Protein AF-A0A817VD69-F1 (afdb_monomer_lite)

Foldseek 3Di:
DDDDADLLLAAEEEEADAQQPQVVSVVLVVVLVVLCVVLVHDYQYEYEYEQVCVVLVHDHDDDDPADPPDLSYHYHYFPFQFPQRQLSLVLSLLLRAPQWDADPVRFTWHDDPLFIWGFPDADQFKTKTDTPCCPVVVFPWIFIDTRSNRDGPDTDPRGPDGRPNADPLNVVLVVQLVVCVQPHPDANVVSNVVSLVPDDPVNNVNNPPLSDPSFHKYKYDSWRWDDSQSVLVVVQCSRFQKEASEQKEFEAALVFPVRGLEIAGALLNCLVVVHDADLDDQPHHHDQDHIMIGGSVLCVQLVGFDRLCRLDLRSVLLSCLLQLRSLVRAFPLADPQVVVSSNSSSPSNVVSSVNVPRYHYRHIYIYDYAQADPVLSCSPPSNCLCNVLNDHSVQQWDQDPPSRHIDGDPPPPPPDDPVSVVVSSSVSVVSSVSRNRNDNDDDSVSNGSDDPDDPPDPPDDDPPDPDDDDDDDPDDDDDDDDDDDDD

Radius of gyration: 25.33 Å; chains: 1; bounding box: 60×91×67 Å

pLDDT: mean 75.73, std 21.16, range [25.45, 98.06]

Secondary structure (DSSP, 8-state):
------GGGEEEEEEEE-TT--HHHHHHHHHHHHHHHHTT---EEEEEE-GGGGGGTPPP---SS--TT-TTEEEEE-SS-S--HHHHHHHHHHHS-SS-EEPTTS-EEEEETTEEEEEEEE-SSEEEEEEGGGTTS----EEEEETTS-SEEEEE---SS--TTS-HHHHHHHHHHHHHHHH----HHHHHHHHHTTS-HHHHTTS--GGG----EEE----EEPSSHHHHHHHHHHH-SEEES-SEEEEEETTEEEEEEEEEEEHHHHHHTT----S--TT--EE--S-EEE-HHHHHHHTSS----TTS-HHHHHHHHTTT-GGGGS-TTS-HHHHHHHHHHHHHHHHHTGGGTTEEE-SSEEEE---S-SGGG-TTTTHHHHHHTT--TTTSEEE-TTT--EEE--TTGGG---HHHHHHHHHHHHHHHHT-TT-----GGGG---PPP----------------------------------

Structure (mmCIF, N/CA/C/O backbone):
data_AF-A0A817VD69-F1
#
_entry.id   AF-A0A817VD69-F1
#
loop_
_atom_site.group_PDB
_atom_site.id
_atom_site.type_symbol
_atom_site.label_atom_id
_atom_site.label_alt_id
_atom_site.label_comp_id
_atom_site.label_asym_id
_atom_site.label_entity_id
_atom_site.label_seq_id
_atom_site.pdbx_PDB_ins_code
_atom_site.Cartn_x
_atom_site.Cartn_y
_atom_site.Cartn_z
_atom_site.occupancy
_atom_site.B_iso_or_equiv
_atom_site.auth_seq_id
_atom_site.auth_comp_id
_atom_site.auth_asym_id
_atom_site.auth_atom_id
_atom_site.pdbx_PDB_model_num
ATOM 1 N N . MET A 1 1 ? -32.634 -8.313 12.321 1.00 31.48 1 MET A N 1
ATOM 2 C CA . MET A 1 1 ? -32.230 -6.895 12.193 1.00 31.48 1 MET A CA 1
ATOM 3 C C . MET A 1 1 ? -30.712 -6.862 12.171 1.00 31.48 1 MET A C 1
ATOM 5 O O . MET A 1 1 ? -30.120 -7.383 13.105 1.00 31.48 1 MET A O 1
ATOM 9 N N . SER A 1 2 ? -30.081 -6.389 11.095 1.00 39.84 2 SER A N 1
ATOM 10 C CA . SER A 1 2 ? -28.615 -6.343 11.002 1.00 39.84 2 SER A CA 1
ATOM 11 C C . SER A 1 2 ? -28.055 -5.364 12.037 1.00 39.84 2 SER A C 1
ATOM 13 O O . SER A 1 2 ? -28.469 -4.206 12.037 1.00 39.84 2 SER A O 1
ATOM 15 N N . GLU A 1 3 ? -27.129 -5.802 12.899 1.00 46.72 3 GLU A N 1
ATOM 16 C CA . GLU A 1 3 ? -26.306 -4.883 13.701 1.00 46.72 3 GLU A CA 1
ATOM 17 C C . GLU A 1 3 ? -25.623 -3.902 12.729 1.00 46.72 3 GLU A C 1
ATOM 19 O O . GLU A 1 3 ? -24.790 -4.296 11.909 1.00 46.72 3 GLU A O 1
ATOM 24 N N . GLN A 1 4 ? -26.044 -2.636 12.770 1.00 59.03 4 GLN A N 1
ATOM 25 C CA . GLN A 1 4 ? -25.433 -1.542 12.023 1.00 59.03 4 GLN A CA 1
ATOM 26 C C . GLN A 1 4 ? -24.222 -1.086 12.844 1.00 59.03 4 GLN A C 1
ATOM 28 O O . GLN A 1 4 ? -24.368 -0.617 13.975 1.00 59.03 4 GLN A O 1
ATOM 33 N N . HIS A 1 5 ? -23.018 -1.324 12.329 1.00 65.12 5 HIS A N 1
ATOM 34 C CA . HIS A 1 5 ? -21.776 -1.013 13.033 1.00 65.12 5 HIS A CA 1
ATOM 35 C C . HIS A 1 5 ? -21.413 0.466 12.824 1.00 65.12 5 HIS A C 1
ATOM 37 O O . HIS A 1 5 ? -21.675 1.045 11.774 1.00 65.12 5 HIS A O 1
ATOM 43 N N . ASP A 1 6 ? -20.791 1.086 13.828 1.00 69.44 6 ASP A N 1
ATOM 44 C CA . ASP A 1 6 ? -20.307 2.469 13.751 1.00 69.44 6 ASP A CA 1
ATOM 45 C C . ASP A 1 6 ? -19.133 2.569 12.760 1.00 69.44 6 ASP A C 1
ATOM 47 O O . ASP A 1 6 ? -17.992 2.247 13.100 1.00 69.44 6 ASP A O 1
ATOM 51 N N . LEU A 1 7 ? -19.404 3.037 11.536 1.00 73.62 7 LEU A N 1
ATOM 52 C CA . LEU A 1 7 ? -18.396 3.187 10.478 1.00 73.62 7 LEU A CA 1
ATOM 53 C C . LEU A 1 7 ? -17.302 4.212 10.817 1.00 73.62 7 LEU A C 1
ATOM 55 O O . LEU A 1 7 ? -16.255 4.197 10.175 1.00 73.62 7 LEU A O 1
ATOM 59 N N . SER A 1 8 ? -17.469 5.044 11.858 1.00 67.81 8 SER A N 1
ATOM 60 C CA . SER A 1 8 ? -16.392 5.932 12.333 1.00 67.81 8 SER A CA 1
ATOM 61 C C . SER A 1 8 ? -15.182 5.179 12.900 1.00 67.81 8 SER A C 1
ATOM 63 O O . SER A 1 8 ? -14.155 5.786 13.202 1.00 67.81 8 SER A O 1
ATOM 65 N N . GLN A 1 9 ? -15.294 3.857 13.047 1.00 67.62 9 GLN A N 1
ATOM 66 C CA . GLN A 1 9 ? -14.189 2.970 13.389 1.00 67.62 9 GLN A CA 1
ATOM 67 C C . GLN A 1 9 ? -13.302 2.641 12.172 1.00 67.62 9 GLN A C 1
ATOM 69 O O . GLN A 1 9 ? -12.153 2.266 12.351 1.00 67.62 9 GLN A O 1
ATOM 74 N N . LEU A 1 10 ? -13.767 2.804 10.930 1.00 76.75 10 LEU A N 1
ATOM 75 C CA . LEU A 1 10 ? -12.971 2.500 9.735 1.00 76.75 10 LEU A CA 1
ATOM 76 C C . LEU A 1 10 ? -12.142 3.719 9.299 1.00 76.75 10 LEU A C 1
ATOM 78 O O . LEU A 1 10 ? -12.680 4.788 9.023 1.00 76.75 10 LEU A O 1
ATOM 82 N N . GLY A 1 11 ? -10.822 3.543 9.211 1.00 81.38 11 GLY A N 1
ATOM 83 C CA . GLY A 1 11 ? -9.860 4.558 8.783 1.00 81.38 11 GLY A CA 1
ATOM 84 C C . GLY A 1 11 ? -9.405 4.344 7.348 1.00 81.38 11 GLY A C 1
ATOM 85 O O . GLY A 1 11 ? -8.283 3.907 7.108 1.00 81.38 11 GLY A O 1
ATOM 86 N N . VAL A 1 12 ? -10.271 4.616 6.380 1.00 86.00 12 VAL A N 1
ATOM 87 C CA . VAL A 1 12 ? -9.982 4.294 4.979 1.00 86.00 12 VAL A CA 1
ATOM 88 C C . VAL A 1 12 ? -8.993 5.300 4.398 1.00 86.00 12 VAL A C 1
ATOM 90 O O . VAL A 1 12 ? -9.267 6.498 4.387 1.00 86.00 12 VAL A O 1
ATOM 93 N N . ILE A 1 13 ? -7.850 4.812 3.906 1.00 89.62 13 ILE A N 1
ATOM 94 C CA . ILE A 1 13 ? -6.807 5.626 3.275 1.00 89.62 13 ILE A CA 1
ATOM 95 C C . ILE A 1 13 ? -6.765 5.311 1.777 1.00 89.62 13 ILE A C 1
ATOM 97 O O . ILE A 1 13 ? -6.927 4.172 1.341 1.00 89.62 13 ILE A O 1
ATOM 101 N N . THR A 1 14 ? -6.526 6.326 0.958 1.00 92.06 14 THR A N 1
ATOM 102 C CA . THR A 1 14 ? -6.069 6.132 -0.417 1.00 92.06 14 THR A CA 1
ATOM 103 C C . THR A 1 14 ? -4.895 7.045 -0.716 1.00 92.06 14 THR A C 1
ATOM 105 O O . THR A 1 14 ? -4.739 8.100 -0.101 1.00 92.06 14 THR A O 1
ATOM 108 N N . VAL A 1 15 ? -4.054 6.618 -1.652 1.00 92.62 15 VAL A N 1
ATOM 109 C CA . VAL A 1 15 ? -2.860 7.347 -2.069 1.00 92.62 15 VAL A CA 1
ATOM 110 C C . VAL A 1 15 ? -2.940 7.600 -3.565 1.00 92.62 15 VAL A C 1
ATOM 112 O O . VAL A 1 15 ? -3.038 6.663 -4.356 1.00 92.62 15 VAL A O 1
ATOM 115 N N . VAL A 1 16 ? -2.830 8.866 -3.949 1.00 93.19 16 VAL A N 1
ATOM 116 C CA . VAL A 1 16 ? -2.608 9.298 -5.324 1.00 93.19 16 VAL A CA 1
ATOM 117 C C . VAL A 1 16 ? -1.131 9.641 -5.474 1.00 93.19 16 VAL A C 1
ATOM 119 O O . VAL A 1 16 ? -0.664 10.720 -5.114 1.00 93.19 16 VAL A O 1
ATOM 122 N N . PHE A 1 17 ? -0.395 8.660 -5.990 1.00 91.94 17 PHE A N 1
ATOM 123 C CA . PHE A 1 17 ? 0.992 8.772 -6.424 1.00 91.94 17 PHE A CA 1
ATOM 124 C C . PHE A 1 17 ? 0.991 8.647 -7.952 1.00 91.94 17 PHE A C 1
ATOM 126 O O . PHE A 1 17 ? 0.714 7.573 -8.485 1.00 91.94 17 PHE A O 1
ATOM 133 N N . ASN A 1 18 ? 1.231 9.752 -8.660 1.00 94.62 18 ASN A N 1
ATOM 134 C CA . ASN A 1 18 ? 1.116 9.800 -10.121 1.00 94.62 18 ASN A CA 1
ATOM 135 C C . ASN A 1 18 ? 2.201 10.701 -10.744 1.00 94.62 18 ASN A C 1
ATOM 137 O O . ASN A 1 18 ? 1.891 11.783 -11.245 1.00 94.62 18 ASN A O 1
ATOM 141 N N . PRO A 1 19 ? 3.486 10.299 -10.696 1.00 95.06 19 PRO A N 1
ATOM 142 C CA . PRO A 1 19 ? 4.597 11.146 -11.135 1.00 95.06 19 PRO A CA 1
ATOM 143 C C . PRO A 1 19 ? 4.529 11.520 -12.625 1.00 95.06 19 PRO A C 1
ATOM 145 O O . PRO A 1 19 ? 4.998 12.590 -12.998 1.00 95.06 19 PRO A O 1
ATOM 148 N N . VAL A 1 20 ? 3.932 10.669 -13.465 1.00 96.44 20 VAL A N 1
ATOM 149 C CA . VAL A 1 20 ? 3.805 10.892 -14.920 1.00 96.44 20 VAL A CA 1
ATOM 150 C C . VAL A 1 20 ? 2.501 11.603 -15.289 1.00 96.44 20 VAL A C 1
ATOM 152 O O . VAL A 1 20 ? 2.363 12.048 -16.420 1.00 96.44 20 VAL A O 1
ATOM 155 N N . ARG A 1 21 ? 1.580 11.786 -14.331 1.00 95.94 21 ARG A N 1
ATOM 156 C CA . ARG A 1 21 ? 0.271 12.426 -14.543 1.00 95.94 21 ARG A CA 1
ATOM 157 C C . ARG A 1 21 ? -0.641 11.656 -15.503 1.00 95.94 21 ARG A C 1
ATOM 159 O O . ARG A 1 21 ? -1.386 12.270 -16.250 1.00 95.94 21 ARG A O 1
ATOM 166 N N . TYR A 1 22 ? -0.620 10.323 -15.440 1.00 95.25 22 TYR A N 1
ATOM 167 C CA . TYR A 1 22 ? -1.560 9.501 -16.204 1.00 95.25 22 TYR A CA 1
ATOM 168 C C . TYR A 1 22 ? -3.005 9.863 -15.845 1.00 95.25 22 TYR A C 1
ATOM 170 O O . TYR A 1 22 ? -3.367 9.856 -14.662 1.00 95.25 22 TYR A O 1
ATOM 178 N N . GLU A 1 23 ? -3.827 10.166 -16.842 1.00 94.81 23 GLU A N 1
ATOM 179 C CA . GLU A 1 23 ? -5.203 10.643 -16.660 1.00 94.81 23 GLU A CA 1
ATOM 180 C C . GLU A 1 23 ? -6.104 9.566 -16.046 1.00 94.81 23 GLU A C 1
ATOM 182 O O . GLU A 1 23 ? -6.957 9.843 -15.191 1.00 94.81 23 GLU A O 1
ATOM 187 N N . ILE A 1 24 ? -5.868 8.298 -16.400 1.00 91.88 24 ILE A N 1
ATOM 188 C CA . ILE A 1 24 ? -6.637 7.168 -15.880 1.00 91.88 24 ILE A CA 1
ATOM 189 C C . ILE A 1 24 ? -6.561 7.083 -14.353 1.00 91.88 24 ILE A C 1
ATOM 191 O O . ILE A 1 24 ? -7.543 6.728 -13.702 1.00 91.88 24 ILE A O 1
ATOM 195 N N . ARG A 1 25 ? -5.427 7.463 -13.750 1.00 92.50 25 ARG A N 1
ATOM 196 C CA . ARG A 1 25 ? -5.243 7.435 -12.293 1.00 92.50 25 ARG A CA 1
ATOM 197 C C . ARG A 1 25 ? -6.176 8.409 -11.590 1.00 92.50 25 ARG A C 1
ATOM 199 O O . ARG A 1 25 ? -6.742 8.057 -10.556 1.00 92.50 25 ARG A O 1
ATOM 206 N N . TYR A 1 26 ? -6.363 9.599 -12.154 1.00 94.56 26 TYR A N 1
ATOM 207 C CA . TYR A 1 26 ? -7.281 10.595 -11.609 1.00 94.56 26 TYR A CA 1
ATOM 208 C C . TYR A 1 26 ? -8.730 10.157 -11.769 1.00 94.56 26 TYR A C 1
ATOM 210 O O . TYR A 1 26 ? -9.485 10.188 -10.795 1.00 94.56 26 TYR A O 1
ATOM 218 N N . LYS A 1 27 ? -9.098 9.656 -12.954 1.00 93.12 27 LYS A N 1
ATOM 219 C CA . LYS A 1 27 ? -10.432 9.094 -13.200 1.00 93.12 27 LYS A CA 1
ATOM 220 C C . LYS A 1 27 ? -10.777 8.004 -12.180 1.00 93.12 27 LYS A C 1
ATOM 222 O O . LYS A 1 27 ? -11.810 8.086 -11.519 1.00 93.12 27 LYS A O 1
ATOM 227 N N . LEU A 1 28 ? -9.893 7.020 -12.006 1.00 91.44 28 LEU A N 1
ATOM 228 C CA . LEU A 1 28 ? -10.104 5.915 -11.067 1.00 91.44 28 LEU A CA 1
ATOM 229 C C . LEU A 1 28 ? -10.149 6.377 -9.608 1.00 91.44 28 LEU A C 1
ATOM 231 O O . LEU A 1 28 ? -10.919 5.829 -8.820 1.00 91.44 28 LEU A O 1
ATOM 235 N N . TYR A 1 29 ? -9.364 7.392 -9.239 1.00 93.94 29 TYR A N 1
ATOM 236 C CA . TYR A 1 29 ? -9.462 7.992 -7.913 1.00 93.94 29 TYR A CA 1
ATOM 237 C C . TYR A 1 29 ? -10.840 8.622 -7.674 1.00 93.94 29 TYR A C 1
ATOM 239 O O . TYR A 1 29 ? -11.436 8.368 -6.629 1.00 93.94 29 TYR A O 1
ATOM 247 N N . PHE A 1 30 ? -11.37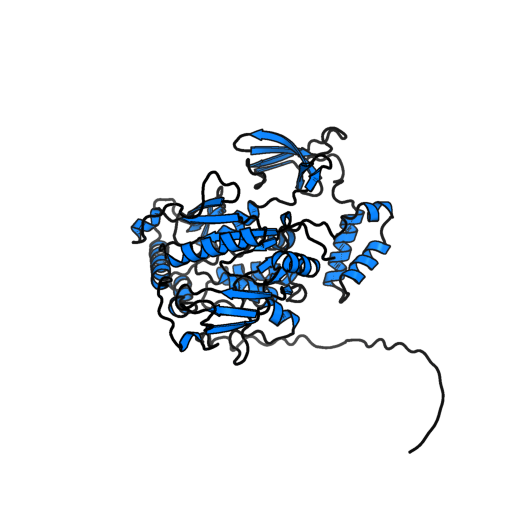1 9.418 -8.607 1.00 94.62 30 PHE A N 1
ATOM 248 C CA . PHE A 1 30 ? -12.675 10.062 -8.412 1.00 94.62 30 PHE A CA 1
ATOM 249 C C . PHE A 1 30 ? -13.809 9.035 -8.339 1.00 94.62 30 PHE A C 1
ATOM 251 O O . PHE A 1 30 ? -14.661 9.133 -7.457 1.00 94.62 30 PHE A O 1
ATOM 258 N N . GLU A 1 31 ? -13.768 7.995 -9.174 1.00 92.06 31 GLU A N 1
ATOM 259 C CA . GLU A 1 31 ? -14.699 6.863 -9.084 1.00 92.06 31 GLU A CA 1
ATOM 260 C C . GLU A 1 31 ? -14.606 6.155 -7.723 1.00 92.06 31 GLU A C 1
ATOM 262 O O . GLU A 1 31 ? -15.625 5.831 -7.106 1.00 92.06 31 GLU A O 1
ATOM 267 N N . PHE A 1 32 ? -13.387 5.945 -7.219 1.00 92.19 32 PHE A N 1
ATOM 268 C CA . PHE A 1 32 ? -13.163 5.363 -5.901 1.00 92.19 32 PHE A CA 1
ATOM 269 C C . PHE A 1 32 ? -13.684 6.268 -4.776 1.00 92.19 32 PHE A C 1
ATOM 271 O O . PHE A 1 32 ? -14.365 5.791 -3.870 1.00 92.19 32 PHE A O 1
ATOM 278 N N . LYS A 1 33 ? -13.433 7.579 -4.846 1.00 92.88 33 LYS A N 1
ATOM 279 C CA . LYS A 1 33 ? -13.922 8.570 -3.878 1.00 92.88 33 LYS A CA 1
ATOM 280 C C . LYS A 1 33 ? -15.448 8.584 -3.816 1.00 92.88 33 LYS A C 1
ATOM 282 O O . LYS A 1 33 ? -16.010 8.556 -2.721 1.00 92.88 33 LYS A O 1
ATOM 287 N N . GLU A 1 34 ? -16.120 8.558 -4.966 1.00 93.31 34 GLU A N 1
ATOM 288 C CA . GLU A 1 34 ? -17.578 8.417 -5.024 1.00 93.31 34 GLU A CA 1
ATOM 289 C C . GLU A 1 34 ? -18.052 7.096 -4.415 1.00 93.31 34 GLU A C 1
ATOM 291 O O . GLU A 1 34 ? -19.032 7.073 -3.670 1.00 93.31 34 GLU A O 1
ATOM 296 N N . HIS A 1 35 ? -17.364 5.989 -4.704 1.00 91.19 35 HIS A N 1
ATOM 297 C CA . HIS A 1 35 ? -17.691 4.687 -4.132 1.00 91.19 35 HIS A CA 1
ATOM 298 C C . HIS A 1 35 ? -17.562 4.679 -2.599 1.00 91.19 35 HIS A C 1
ATOM 300 O O . HIS A 1 35 ? -18.447 4.147 -1.924 1.00 91.19 35 HIS A O 1
ATOM 306 N N . MET A 1 36 ? -16.528 5.315 -2.037 1.00 90.56 36 MET A N 1
ATOM 307 C CA . MET A 1 36 ? -16.371 5.476 -0.586 1.00 90.56 36 MET A CA 1
ATOM 308 C C . MET A 1 36 ? -17.501 6.317 0.012 1.00 90.56 36 MET A C 1
ATOM 310 O O . MET A 1 36 ? -18.130 5.887 0.978 1.00 90.56 36 MET A O 1
ATOM 314 N N . ALA A 1 37 ? -17.834 7.454 -0.607 1.00 90.00 37 ALA A N 1
ATOM 315 C CA . ALA A 1 37 ? -18.934 8.304 -0.156 1.00 90.00 37 ALA A CA 1
ATOM 316 C C . ALA A 1 37 ? -20.285 7.561 -0.171 1.00 90.00 37 ALA A C 1
ATOM 318 O O . ALA A 1 37 ? -21.018 7.596 0.816 1.00 90.00 37 ALA A O 1
ATOM 319 N N . ARG A 1 38 ? -20.586 6.811 -1.244 1.00 90.50 38 ARG A N 1
ATOM 320 C CA . ARG A 1 38 ? -21.790 5.956 -1.335 1.00 90.50 38 ARG A CA 1
ATOM 321 C C . ARG A 1 38 ? -21.805 4.838 -0.289 1.00 90.50 38 ARG A C 1
ATOM 323 O O . ARG A 1 38 ? -22.879 4.417 0.123 1.00 90.50 38 ARG A O 1
ATOM 330 N N . SER A 1 39 ? -20.631 4.381 0.145 1.00 88.62 39 SER A N 1
ATOM 331 C CA . SER A 1 39 ? -20.472 3.364 1.193 1.00 88.62 39 SER A CA 1
ATOM 332 C C . SER A 1 39 ? -20.521 3.951 2.616 1.00 88.62 39 SER A C 1
ATOM 334 O O . SER A 1 39 ? -20.327 3.215 3.579 1.00 88.62 39 SER A O 1
ATOM 336 N N . GLY A 1 40 ? -20.747 5.264 2.774 1.00 84.81 40 GLY A N 1
ATOM 337 C CA . GLY A 1 40 ? -20.773 5.935 4.080 1.00 84.81 40 GLY A CA 1
ATOM 338 C C . GLY A 1 40 ? -19.394 6.109 4.728 1.00 84.81 40 GLY A C 1
ATOM 339 O O . GLY A 1 40 ? -19.301 6.277 5.943 1.00 84.81 40 GLY A O 1
ATOM 340 N N . ILE A 1 41 ? -18.323 6.043 3.934 1.00 85.69 41 ILE A N 1
ATOM 341 C CA . ILE A 1 41 ? -16.938 6.119 4.396 1.00 85.69 41 ILE A CA 1
ATOM 342 C C . ILE A 1 41 ? -16.391 7.540 4.270 1.00 85.69 41 ILE A C 1
ATOM 344 O O . ILE A 1 41 ? -16.417 8.141 3.195 1.00 85.69 41 ILE A O 1
ATOM 348 N N . ASN A 1 42 ? -15.777 8.024 5.352 1.00 81.06 42 ASN A N 1
ATOM 349 C CA . ASN A 1 42 ? -14.947 9.227 5.330 1.00 81.06 42 ASN A CA 1
ATOM 350 C C . ASN A 1 42 ? -13.530 8.859 4.876 1.00 81.06 42 ASN A C 1
ATOM 352 O O . ASN A 1 42 ? -12.711 8.393 5.667 1.00 81.06 42 ASN A O 1
ATOM 356 N N . LEU A 1 43 ? -13.268 9.034 3.582 1.00 87.69 43 LEU A N 1
ATOM 357 C CA . LEU A 1 43 ? -11.997 8.683 2.956 1.00 87.69 43 LEU A CA 1
ATOM 358 C C . LEU A 1 43 ? -10.904 9.708 3.282 1.00 87.69 43 LEU A C 1
ATOM 360 O O . LEU A 1 43 ? -11.048 10.882 2.951 1.00 87.69 43 LEU A O 1
ATOM 364 N N . THR A 1 44 ? -9.780 9.247 3.830 1.00 89.12 44 THR A N 1
ATOM 365 C CA . THR A 1 44 ? -8.540 10.025 3.904 1.00 89.12 44 THR A CA 1
ATOM 366 C C . THR A 1 44 ? -7.743 9.861 2.614 1.00 89.12 44 THR A C 1
ATOM 368 O O . THR A 1 44 ? -7.356 8.750 2.252 1.00 89.12 44 THR A O 1
ATOM 371 N N . THR A 1 45 ? -7.465 10.967 1.926 1.00 92.38 45 THR A N 1
ATOM 372 C CA . THR A 1 45 ? -6.701 10.968 0.672 1.00 92.38 45 THR A CA 1
ATOM 373 C C . THR A 1 45 ? -5.325 11.567 0.891 1.00 92.38 45 THR A C 1
ATOM 375 O O . THR A 1 45 ? -5.210 12.697 1.350 1.00 92.38 45 THR A O 1
ATOM 378 N N . VAL A 1 46 ? -4.280 10.844 0.498 1.00 93.06 46 VAL A N 1
ATOM 379 C CA . VAL A 1 46 ? -2.929 11.393 0.363 1.00 93.06 46 VAL A CA 1
ATOM 380 C C . VAL A 1 46 ? -2.646 11.645 -1.102 1.00 93.06 46 VAL A C 1
ATOM 382 O O . VAL A 1 46 ? -2.686 10.714 -1.898 1.00 93.06 46 VAL A O 1
ATOM 385 N N . GLU A 1 47 ? -2.306 12.872 -1.461 1.00 95.81 47 GLU A N 1
ATOM 386 C CA . GLU A 1 47 ? -1.791 13.188 -2.787 1.00 95.81 47 GLU A CA 1
ATOM 387 C C . GLU A 1 47 ? -0.328 13.589 -2.684 1.00 95.81 47 GLU A C 1
ATOM 389 O O . GLU A 1 47 ? 0.039 14.458 -1.890 1.00 95.81 47 GLU A O 1
ATOM 394 N N . CYS A 1 48 ? 0.508 12.947 -3.494 1.00 95.31 48 CYS A N 1
ATOM 395 C CA . CYS A 1 48 ? 1.928 13.237 -3.557 1.00 95.31 48 CYS A CA 1
ATOM 396 C C . CYS A 1 48 ? 2.316 13.804 -4.923 1.00 95.31 48 CYS A C 1
ATOM 398 O O . CYS A 1 48 ? 1.981 13.223 -5.958 1.00 95.31 48 CYS A O 1
ATOM 400 N N . ILE A 1 49 ? 3.054 14.916 -4.905 1.00 95.75 49 ILE A N 1
ATOM 401 C CA . ILE A 1 49 ? 3.590 15.569 -6.102 1.00 95.75 49 ILE A CA 1
ATOM 402 C C . ILE A 1 49 ? 5.115 15.694 -6.056 1.00 95.75 49 ILE A C 1
ATOM 404 O O . ILE A 1 49 ? 5.727 15.724 -4.984 1.00 95.75 49 ILE A O 1
ATOM 408 N N . PHE A 1 50 ? 5.716 15.836 -7.241 1.00 94.38 50 PHE A N 1
ATOM 409 C CA . PHE A 1 50 ? 7.166 15.917 -7.450 1.00 94.38 50 PHE A CA 1
ATOM 410 C C . PHE A 1 50 ? 7.567 17.162 -8.265 1.00 94.38 50 PHE A C 1
ATOM 412 O O . PHE A 1 50 ? 8.049 17.027 -9.391 1.00 94.38 50 PHE A O 1
ATOM 419 N N . PRO A 1 51 ? 7.433 18.394 -7.735 1.00 89.75 51 PRO A N 1
ATOM 420 C CA . PRO A 1 51 ? 7.681 19.617 -8.509 1.00 89.75 51 PRO A CA 1
ATOM 421 C C . PRO A 1 51 ? 9.103 19.702 -9.080 1.00 89.75 51 PRO A C 1
ATOM 423 O O . PRO A 1 51 ? 9.318 20.201 -10.179 1.00 89.75 51 PRO A O 1
ATOM 426 N N . LYS A 1 52 ? 10.091 19.156 -8.356 1.00 88.69 52 LYS A N 1
ATOM 427 C CA . LYS A 1 52 ? 11.499 19.126 -8.784 1.00 88.69 52 LYS A CA 1
ATOM 428 C C . LYS A 1 52 ? 11.792 18.087 -9.870 1.00 88.69 52 LYS A C 1
ATOM 430 O O . LYS A 1 52 ? 12.936 18.014 -10.312 1.00 88.69 52 LYS A O 1
ATOM 435 N N . ALA A 1 53 ? 10.826 17.259 -10.269 1.00 88.81 53 ALA A N 1
ATOM 436 C CA . ALA A 1 53 ? 11.045 16.190 -11.238 1.00 88.81 53 ALA A CA 1
ATOM 437 C C . ALA A 1 53 ? 10.947 16.637 -12.702 1.00 88.81 53 ALA A C 1
ATOM 439 O O . ALA A 1 53 ? 11.328 15.881 -13.594 1.00 88.81 53 ALA A O 1
ATOM 440 N N . THR A 1 54 ? 10.548 17.886 -12.949 1.00 91.50 54 THR A N 1
ATOM 441 C CA . THR A 1 54 ? 10.629 18.526 -14.271 1.00 91.50 54 THR A CA 1
ATOM 442 C C . THR A 1 54 ? 12.043 18.487 -14.848 1.00 91.50 54 THR A C 1
ATOM 444 O O . THR A 1 54 ? 12.225 18.244 -16.037 1.00 91.50 54 THR A O 1
ATOM 447 N N . LYS A 1 55 ? 13.070 18.578 -13.991 1.00 88.38 55 LYS A N 1
ATOM 448 C CA . LYS A 1 55 ? 14.483 18.419 -14.383 1.00 88.38 55 LYS A CA 1
ATOM 449 C C . LYS A 1 55 ? 14.843 17.029 -14.928 1.00 88.38 55 LYS A C 1
ATOM 451 O O . LYS A 1 55 ? 15.911 16.871 -15.505 1.00 88.38 55 LYS A O 1
ATOM 456 N N . PHE A 1 56 ? 13.988 16.032 -14.702 1.00 86.88 56 PHE A N 1
ATOM 457 C CA . PHE A 1 56 ? 14.130 14.666 -15.211 1.00 86.88 56 PHE A CA 1
ATOM 458 C C . PHE A 1 56 ? 13.149 14.366 -16.359 1.00 86.88 56 PHE A C 1
ATOM 460 O O . PHE A 1 56 ? 12.999 13.208 -16.740 1.00 86.88 56 PHE A O 1
ATOM 467 N N . GLY A 1 57 ? 12.479 15.389 -16.906 1.00 90.56 57 GLY A N 1
ATOM 468 C CA . GLY A 1 57 ? 11.559 15.257 -18.040 1.00 90.56 57 GLY A CA 1
ATOM 469 C C . GLY A 1 57 ? 10.114 14.914 -17.671 1.00 90.56 57 GLY A C 1
ATOM 470 O O . GLY A 1 57 ? 9.333 14.594 -18.562 1.00 90.56 57 GLY A O 1
ATOM 471 N N . LEU A 1 58 ? 9.738 14.971 -16.388 1.00 94.44 58 LEU A N 1
ATOM 472 C CA . LEU A 1 58 ? 8.340 14.810 -15.973 1.00 94.44 58 LEU A CA 1
ATOM 473 C C . LEU A 1 58 ? 7.545 16.119 -16.119 1.00 94.44 58 LEU A C 1
ATOM 475 O O . LEU A 1 58 ? 8.129 17.200 -16.028 1.00 94.44 58 LEU A O 1
ATOM 479 N N . PRO A 1 59 ? 6.219 16.051 -16.324 1.00 95.50 59 PRO A N 1
ATOM 480 C CA . PRO A 1 59 ? 5.378 17.243 -16.398 1.00 95.50 59 PRO A CA 1
ATOM 481 C C . PRO A 1 59 ? 5.362 18.020 -15.073 1.00 95.50 59 PRO A C 1
ATOM 483 O O . PRO A 1 59 ? 5.611 17.465 -13.998 1.00 95.50 59 PRO A O 1
ATOM 486 N N . GLU A 1 60 ? 5.032 19.311 -15.152 1.00 95.56 60 GLU A N 1
ATOM 487 C CA . GLU A 1 60 ? 4.781 20.139 -13.971 1.00 95.56 60 GLU A CA 1
ATOM 488 C C . GLU A 1 60 ? 3.620 19.571 -13.142 1.00 95.56 60 GLU A C 1
ATOM 490 O O . GLU A 1 60 ? 2.671 18.981 -13.670 1.00 95.56 60 GLU A O 1
ATOM 495 N N . GLN A 1 61 ? 3.708 19.726 -11.818 1.00 94.56 61 GLN A N 1
ATOM 496 C CA . GLN A 1 61 ? 2.749 19.130 -10.900 1.00 94.56 61 GLN A CA 1
ATOM 497 C C . GLN A 1 61 ? 2.176 20.137 -9.907 1.00 94.56 61 GLN A C 1
ATOM 499 O O . GLN A 1 61 ? 2.906 20.816 -9.190 1.00 94.56 61 GLN A O 1
ATOM 504 N N . LYS A 1 62 ? 0.849 20.131 -9.816 1.00 94.50 62 LYS A N 1
ATOM 505 C CA . LYS A 1 62 ? 0.018 20.721 -8.763 1.00 94.50 62 LYS A CA 1
ATOM 506 C C . LYS A 1 62 ? -0.821 19.633 -8.080 1.00 94.50 62 LYS A C 1
ATOM 508 O O . LYS A 1 62 ? -0.948 18.520 -8.593 1.00 94.50 62 LYS A O 1
ATOM 513 N N . PHE A 1 63 ? -1.407 19.938 -6.933 1.00 96.31 63 PHE A N 1
ATOM 514 C CA . PHE A 1 63 ? -2.398 19.048 -6.332 1.00 96.31 63 PHE A CA 1
ATOM 515 C C . PHE A 1 63 ? -3.695 19.091 -7.157 1.00 96.31 63 PHE A C 1
ATOM 517 O O . PHE A 1 63 ? -4.262 20.165 -7.356 1.00 96.31 63 PHE A O 1
ATOM 524 N N . GLU A 1 64 ? -4.123 17.942 -7.677 1.00 96.31 64 GLU A N 1
ATOM 525 C CA . GLU A 1 64 ? -5.309 17.773 -8.527 1.00 96.31 64 GLU A CA 1
ATOM 526 C C . GLU A 1 64 ? -6.517 17.269 -7.728 1.00 96.31 64 GLU A C 1
ATOM 528 O O . GLU A 1 64 ? -7.655 17.664 -7.984 1.00 96.31 64 GLU A O 1
ATOM 533 N N . VAL A 1 65 ? -6.288 16.381 -6.755 1.00 94.81 65 VAL A N 1
ATOM 534 C CA . VAL A 1 65 ? -7.358 15.600 -6.112 1.00 94.81 65 VAL A CA 1
ATOM 535 C C . VAL A 1 65 ? -7.621 15.957 -4.653 1.00 94.81 65 VAL A C 1
ATOM 537 O O . VAL A 1 65 ? -8.629 15.515 -4.085 1.00 94.81 65 VAL A O 1
ATOM 540 N N . THR A 1 66 ? -6.724 16.739 -4.058 1.00 91.62 66 THR A N 1
ATOM 541 C CA . THR A 1 66 ? -6.767 17.175 -2.660 1.00 91.62 66 THR A CA 1
ATOM 542 C C . THR A 1 66 ? -6.902 18.687 -2.534 1.00 91.62 66 THR A C 1
ATOM 544 O O . THR A 1 66 ? -6.474 19.447 -3.406 1.00 91.62 66 THR A O 1
ATOM 547 N N . ARG A 1 67 ? -7.478 19.140 -1.417 1.00 81.75 67 ARG A N 1
ATOM 548 C CA . ARG A 1 67 ? -7.577 20.560 -1.059 1.00 81.75 67 ARG A CA 1
ATOM 549 C C . ARG A 1 67 ? -6.994 20.804 0.328 1.00 81.75 67 ARG A C 1
ATOM 551 O O . ARG A 1 67 ? -7.178 19.993 1.227 1.00 81.75 67 ARG A O 1
ATOM 558 N N . SER A 1 68 ? -6.311 21.932 0.510 1.00 77.12 68 SER A N 1
ATOM 559 C CA . SER A 1 68 ? -5.645 22.275 1.775 1.00 77.12 68 SER A CA 1
ATOM 560 C C . SER A 1 68 ? -6.611 22.560 2.931 1.00 77.12 68 SER A C 1
ATOM 562 O O . SER A 1 68 ? -6.202 22.525 4.087 1.00 77.12 68 SER A O 1
ATOM 564 N N . ASP A 1 69 ? -7.871 22.875 2.631 1.00 71.12 69 ASP A N 1
ATOM 565 C CA . ASP A 1 69 ? -8.937 23.169 3.593 1.00 71.12 69 ASP A CA 1
ATOM 566 C C . ASP A 1 69 ? -9.765 21.933 3.987 1.00 71.12 69 ASP A C 1
ATOM 568 O O . ASP A 1 69 ? -10.554 21.995 4.931 1.00 71.12 69 ASP A O 1
ATOM 572 N N . ASN A 1 70 ? -9.578 20.796 3.310 1.00 76.25 70 ASN A N 1
ATOM 573 C CA . ASN A 1 70 ? -10.259 19.553 3.644 1.00 76.25 70 ASN A CA 1
ATOM 574 C C . ASN A 1 70 ? -9.445 18.759 4.689 1.00 76.25 70 ASN A C 1
ATOM 576 O O . ASN A 1 70 ? -8.347 18.296 4.382 1.00 76.25 70 ASN A O 1
ATOM 580 N N . PRO A 1 71 ? -9.975 18.515 5.904 1.00 73.25 71 PRO A N 1
ATOM 581 C CA . PRO A 1 71 ? -9.242 17.833 6.976 1.00 73.25 71 PRO A CA 1
ATOM 582 C C . PRO A 1 71 ? -8.927 16.356 6.690 1.00 73.25 71 PRO A C 1
ATOM 584 O O . PRO A 1 71 ? -8.109 15.758 7.391 1.00 73.25 71 PRO A O 1
ATOM 587 N N . HIS A 1 72 ? -9.574 15.754 5.689 1.00 80.69 72 HIS A N 1
ATOM 588 C CA . HIS A 1 72 ? -9.303 14.385 5.247 1.00 80.69 72 HIS A CA 1
ATOM 589 C C . HIS A 1 72 ? -8.315 14.312 4.076 1.00 80.69 72 HIS A C 1
ATOM 591 O O . HIS A 1 72 ? -7.923 13.212 3.685 1.00 80.69 72 HIS A O 1
ATOM 597 N N . ASP A 1 73 ? -7.880 15.454 3.548 1.00 85.69 73 ASP A N 1
ATOM 598 C CA . ASP A 1 73 ? -6.906 15.527 2.471 1.00 85.69 73 ASP A CA 1
ATOM 599 C C . ASP A 1 73 ? -5.505 15.825 3.026 1.00 85.69 73 ASP A C 1
ATOM 601 O O . ASP A 1 73 ? -5.294 16.667 3.899 1.00 85.69 73 ASP A O 1
ATOM 605 N N . ILE A 1 74 ? -4.515 15.100 2.515 1.00 86.56 74 ILE A N 1
ATOM 606 C CA . ILE A 1 74 ? -3.119 15.184 2.927 1.00 86.56 74 ILE A CA 1
ATOM 607 C C . ILE A 1 74 ? -2.276 15.459 1.688 1.00 86.56 74 ILE A C 1
ATOM 609 O O . ILE A 1 74 ? -2.097 14.597 0.832 1.00 86.56 74 ILE A O 1
ATOM 613 N N . GLN A 1 75 ? -1.730 16.666 1.621 1.00 91.88 75 GLN A N 1
ATOM 614 C CA . GLN A 1 75 ? -0.852 17.107 0.544 1.00 91.88 75 GLN A CA 1
ATOM 615 C C . GLN A 1 75 ? 0.613 16.857 0.907 1.00 91.88 75 GLN A C 1
ATOM 617 O O . GLN A 1 75 ? 1.085 17.314 1.950 1.00 91.88 75 GLN A O 1
ATOM 622 N N . ILE A 1 76 ? 1.326 16.119 0.055 1.00 91.69 76 ILE A N 1
ATOM 623 C CA . ILE A 1 76 ? 2.737 15.769 0.231 1.00 91.69 76 ILE A CA 1
ATOM 624 C C . ILE A 1 76 ? 3.553 16.232 -0.975 1.00 91.69 76 ILE A C 1
ATOM 626 O O . ILE A 1 76 ? 3.248 15.908 -2.120 1.00 91.69 76 ILE A O 1
ATOM 630 N N . ILE A 1 77 ? 4.643 16.947 -0.705 1.00 90.06 77 ILE A N 1
ATOM 631 C CA . ILE A 1 77 ? 5.655 17.294 -1.704 1.00 90.06 77 ILE A CA 1
ATOM 632 C C . ILE A 1 77 ? 6.863 16.400 -1.456 1.00 90.06 77 ILE A C 1
ATOM 634 O O . ILE A 1 77 ? 7.551 16.557 -0.448 1.00 90.06 77 ILE A O 1
ATOM 638 N N . ALA A 1 78 ? 7.120 15.466 -2.368 1.00 90.62 78 ALA A N 1
ATOM 639 C CA . ALA A 1 78 ? 8.270 14.582 -2.264 1.00 90.62 78 ALA A CA 1
ATOM 640 C C . ALA A 1 78 ? 9.480 15.157 -3.029 1.00 90.62 78 ALA A C 1
ATOM 642 O O . ALA A 1 78 ? 9.341 15.648 -4.156 1.00 90.62 78 ALA A O 1
ATOM 643 N N . PRO A 1 79 ? 10.689 15.105 -2.443 1.00 88.00 79 PRO A N 1
ATOM 644 C CA . PRO A 1 79 ? 11.894 15.691 -3.038 1.00 88.00 79 PRO A CA 1
ATOM 645 C C . PRO A 1 79 ? 12.446 14.900 -4.232 1.00 88.00 79 PRO A C 1
ATOM 647 O O . PRO A 1 79 ? 13.096 15.483 -5.106 1.00 88.00 79 PRO A O 1
ATOM 650 N N . SER A 1 80 ? 12.187 13.593 -4.278 1.00 90.12 80 SER A N 1
ATOM 651 C CA . SER A 1 80 ? 12.705 12.667 -5.285 1.00 90.12 80 SER A CA 1
ATOM 652 C C . SER A 1 80 ? 11.603 11.721 -5.762 1.00 90.12 80 SER A C 1
ATOM 654 O O . SER A 1 80 ? 10.768 11.290 -4.972 1.00 90.12 80 SER A O 1
ATOM 656 N N . VAL A 1 81 ? 11.619 11.372 -7.052 1.00 92.31 81 VAL A N 1
ATOM 657 C CA . VAL A 1 81 ? 10.701 10.379 -7.629 1.00 92.31 81 VAL A CA 1
ATOM 658 C C . VAL A 1 81 ? 11.219 8.982 -7.312 1.00 92.31 81 VAL A C 1
ATOM 660 O O . VAL A 1 81 ? 12.259 8.570 -7.821 1.00 92.31 81 VAL A O 1
ATOM 663 N N . MET A 1 82 ? 10.488 8.263 -6.471 1.00 93.38 82 MET A N 1
ATOM 664 C CA . MET A 1 82 ? 10.697 6.850 -6.157 1.00 93.38 82 MET A CA 1
ATOM 665 C C . MET A 1 82 ? 9.365 6.253 -5.685 1.00 93.38 82 MET A C 1
ATOM 667 O O . MET A 1 82 ? 8.451 7.008 -5.354 1.00 93.38 82 MET A O 1
ATOM 671 N N . TRP A 1 83 ? 9.208 4.928 -5.668 1.00 94.62 83 TRP A N 1
ATOM 672 C CA . TRP A 1 83 ? 7.961 4.332 -5.178 1.00 94.62 83 TRP A CA 1
ATOM 673 C C . TRP A 1 83 ? 7.839 4.525 -3.661 1.00 94.62 83 TRP A C 1
ATOM 675 O O . TRP A 1 83 ? 8.582 3.915 -2.903 1.00 94.62 83 TRP A O 1
ATOM 685 N N . ILE A 1 84 ? 6.901 5.368 -3.218 1.00 93.56 84 ILE A N 1
ATOM 686 C CA . ILE A 1 84 ? 6.718 5.710 -1.793 1.00 93.56 84 ILE A CA 1
ATOM 687 C C . ILE A 1 84 ? 5.287 5.466 -1.291 1.00 93.56 84 ILE A C 1
ATOM 689 O O . ILE A 1 84 ? 4.878 6.034 -0.284 1.00 93.56 84 ILE A O 1
ATOM 693 N N . LYS A 1 85 ? 4.495 4.640 -1.990 1.00 92.50 85 LYS A N 1
ATOM 694 C CA . LYS A 1 85 ? 3.084 4.370 -1.649 1.00 92.50 85 LYS A CA 1
ATOM 695 C C . LYS A 1 85 ? 2.926 3.969 -0.176 1.00 92.50 85 LYS A C 1
ATOM 697 O O . LYS A 1 85 ? 2.116 4.561 0.529 1.00 92.50 85 LYS A O 1
ATOM 702 N N . GLU A 1 86 ? 3.721 3.018 0.300 1.00 94.00 86 GLU A N 1
ATOM 703 C CA . GLU A 1 86 ? 3.671 2.511 1.674 1.00 94.00 86 GLU A CA 1
ATOM 704 C C . GLU A 1 86 ? 4.102 3.575 2.702 1.00 94.00 86 GLU A C 1
ATOM 706 O O . GLU A 1 86 ? 3.454 3.716 3.739 1.00 94.00 86 GLU A O 1
ATOM 711 N N . ASN A 1 87 ? 5.098 4.412 2.377 1.00 94.81 87 ASN A N 1
ATOM 712 C CA . ASN A 1 87 ? 5.481 5.573 3.194 1.00 94.81 87 ASN A CA 1
ATOM 713 C C . ASN A 1 87 ? 4.322 6.577 3.341 1.00 94.81 87 ASN A C 1
ATOM 715 O O . ASN A 1 87 ? 4.029 7.048 4.438 1.00 94.81 87 ASN A O 1
ATOM 719 N N . LEU A 1 88 ? 3.616 6.873 2.246 1.00 93.62 88 LEU A N 1
ATOM 720 C CA . LEU A 1 88 ? 2.470 7.786 2.247 1.00 93.62 88 LEU A CA 1
ATOM 721 C C . LEU A 1 88 ? 1.300 7.230 3.074 1.00 93.62 88 LEU A C 1
ATOM 723 O O . LEU A 1 88 ? 0.651 7.986 3.800 1.00 93.62 88 LEU A O 1
ATOM 727 N N . ILE A 1 89 ? 1.069 5.913 3.030 1.00 92.19 89 ILE A N 1
ATOM 728 C CA . ILE A 1 89 ? 0.098 5.244 3.909 1.00 92.19 89 ILE A CA 1
ATOM 729 C C . ILE A 1 89 ? 0.530 5.374 5.371 1.00 92.19 89 ILE A C 1
ATOM 731 O O . ILE A 1 89 ? -0.306 5.707 6.206 1.00 92.19 89 ILE A O 1
ATOM 735 N N . ASN A 1 90 ? 1.814 5.176 5.691 1.00 91.38 90 ASN A N 1
ATOM 736 C CA . ASN A 1 90 ? 2.329 5.362 7.052 1.00 91.38 90 ASN A CA 1
ATOM 737 C C . ASN A 1 90 ? 2.073 6.781 7.570 1.00 91.38 90 ASN A C 1
ATOM 739 O O . ASN A 1 90 ? 1.568 6.948 8.682 1.00 91.38 90 ASN A O 1
ATOM 743 N N . ILE A 1 91 ? 2.346 7.800 6.751 1.00 88.19 91 ILE A N 1
ATOM 744 C CA . ILE A 1 91 ? 2.087 9.205 7.090 1.00 88.19 91 ILE A CA 1
ATOM 745 C C . ILE A 1 91 ? 0.590 9.434 7.346 1.00 88.19 91 ILE A C 1
ATOM 747 O O . ILE A 1 91 ? 0.225 10.057 8.344 1.00 88.19 91 ILE A O 1
ATOM 751 N N . ALA A 1 92 ? -0.297 8.911 6.495 1.00 86.75 92 ALA A N 1
ATOM 752 C CA . ALA A 1 92 ? -1.740 9.030 6.708 1.00 86.75 92 ALA A CA 1
ATOM 753 C C . ALA A 1 92 ? -2.233 8.271 7.939 1.00 86.75 92 ALA A C 1
ATOM 755 O O . ALA A 1 92 ? -3.039 8.800 8.699 1.00 86.75 92 ALA A O 1
ATOM 756 N N . ALA A 1 93 ? -1.724 7.068 8.185 1.00 83.88 93 ALA A N 1
ATOM 757 C CA . ALA A 1 93 ? -2.070 6.266 9.351 1.00 83.88 93 ALA A CA 1
ATOM 758 C C . ALA A 1 93 ? -1.697 6.978 10.657 1.00 83.88 93 ALA A C 1
ATOM 760 O O . ALA A 1 93 ? -2.447 6.937 11.634 1.00 83.88 93 ALA A O 1
ATOM 761 N N . GLN A 1 94 ? -0.574 7.700 10.678 1.00 78.44 94 GLN A N 1
ATOM 762 C CA . GLN A 1 94 ? -0.217 8.574 11.797 1.00 78.44 94 GLN A CA 1
ATOM 763 C C . GLN A 1 94 ? -1.186 9.754 11.958 1.00 78.44 94 GLN A C 1
ATOM 765 O O . GLN A 1 94 ? -1.353 10.235 13.076 1.00 78.44 94 GLN A O 1
ATOM 770 N N . ARG A 1 95 ? -1.834 10.203 10.872 1.00 72.44 95 ARG A N 1
ATOM 771 C CA . ARG A 1 95 ? -2.850 11.271 10.865 1.00 72.44 95 ARG A CA 1
ATOM 772 C C . ARG A 1 95 ? -4.253 10.834 11.256 1.00 72.44 95 ARG A C 1
ATOM 774 O O . ARG A 1 95 ? -5.085 11.669 11.600 1.00 72.44 95 ARG A O 1
ATOM 781 N N . LEU A 1 96 ? -4.523 9.541 11.242 1.00 70.00 96 LEU A N 1
ATOM 782 C CA . LEU A 1 96 ? -5.801 9.038 11.702 1.00 70.00 96 LEU A CA 1
ATOM 783 C C . LEU A 1 96 ? -5.870 9.051 13.240 1.00 70.00 96 LEU A C 1
ATOM 785 O O . LEU A 1 96 ? -4.847 8.863 13.907 1.00 70.00 96 LEU A O 1
ATOM 789 N N . PRO A 1 97 ? -7.060 9.260 13.831 1.00 59.81 97 PRO A N 1
ATOM 790 C CA . PRO A 1 97 ? -7.191 9.399 15.273 1.00 59.81 97 PRO A CA 1
ATOM 791 C C . PRO A 1 97 ? -6.650 8.173 16.021 1.00 59.81 97 PRO A C 1
ATOM 793 O O . PRO A 1 97 ? -7.102 7.046 15.807 1.00 59.81 97 PRO A O 1
ATOM 796 N N . LYS A 1 98 ? -5.710 8.394 16.947 1.00 53.41 98 LYS A N 1
ATOM 797 C CA . LYS A 1 98 ? -5.242 7.361 17.879 1.00 53.41 98 LYS A CA 1
ATOM 798 C C . LYS A 1 98 ? -6.327 7.150 18.935 1.00 53.41 98 LYS A C 1
ATOM 800 O O . LYS A 1 98 ? -6.461 7.963 19.841 1.00 53.41 98 LYS A O 1
ATOM 805 N N . HIS A 1 99 ? -7.162 6.125 18.753 1.00 50.19 99 HIS A N 1
ATOM 806 C CA . HIS A 1 99 ? -8.252 5.729 19.658 1.00 50.19 99 HIS A CA 1
ATOM 807 C C . HIS A 1 99 ? -8.997 6.906 20.310 1.00 50.19 99 HIS A C 1
ATOM 809 O O . HIS A 1 99 ? -8.937 7.109 21.523 1.00 50.19 99 HIS A O 1
ATOM 815 N N . VAL A 1 100 ? -9.735 7.686 19.516 1.00 38.72 100 VAL A N 1
ATOM 816 C CA . VAL A 1 100 ? -10.574 8.744 20.091 1.00 38.72 100 VAL A CA 1
ATOM 817 C C . VAL A 1 100 ? -11.815 8.112 20.706 1.00 38.72 100 VAL A C 1
ATOM 819 O O . VAL A 1 100 ? -12.785 7.758 20.027 1.00 38.72 100 VAL A O 1
ATOM 822 N N . ARG A 1 101 ? -11.795 7.996 22.035 1.00 46.41 101 ARG A N 1
ATOM 823 C CA . ARG A 1 101 ? -13.031 7.933 22.810 1.00 46.41 101 ARG A CA 1
ATOM 824 C C . ARG A 1 101 ? -13.619 9.343 22.880 1.00 46.41 101 ARG A C 1
ATOM 826 O O . ARG A 1 101 ? -12.903 10.339 22.921 1.00 46.41 101 ARG A O 1
ATOM 833 N N . LYS A 1 102 ? -14.944 9.436 22.887 1.00 39.81 102 LYS A N 1
ATOM 834 C CA . LYS A 1 102 ? -15.637 10.661 23.293 1.00 39.81 102 LYS A CA 1
ATOM 835 C C . LYS A 1 102 ? -16.063 10.484 24.745 1.00 39.81 102 LYS A C 1
ATOM 837 O O . LYS A 1 102 ? -16.476 9.395 25.138 1.00 39.81 102 LYS A O 1
ATOM 842 N N . THR A 1 103 ? -15.945 11.535 25.548 1.00 45.69 103 THR A N 1
ATOM 843 C CA . THR A 1 103 ? -16.547 11.556 26.894 1.00 45.69 103 THR A CA 1
ATOM 844 C C . THR A 1 103 ? -18.076 11.441 26.792 1.00 45.69 103 THR A C 1
ATOM 846 O O . THR A 1 103 ? -18.645 11.724 25.738 1.00 45.69 103 THR A O 1
ATOM 849 N N . GLN A 1 104 ? -18.774 11.125 27.892 1.00 40.78 104 GLN A N 1
ATOM 850 C CA . GLN A 1 104 ? -20.253 11.134 27.943 1.00 40.78 104 GLN A CA 1
ATOM 851 C C . GLN A 1 104 ? -20.873 12.488 27.533 1.00 40.78 104 GLN A C 1
ATOM 853 O O . GLN A 1 104 ? -22.042 12.555 27.174 1.00 40.78 104 GLN A O 1
ATOM 858 N N . ARG A 1 105 ? -20.084 13.572 27.552 1.00 47.56 105 ARG A N 1
ATOM 859 C CA . ARG A 1 105 ? -20.470 14.926 27.118 1.00 47.56 105 ARG A CA 1
ATOM 860 C C . ARG A 1 105 ? -19.956 15.278 25.715 1.00 47.56 105 ARG A C 1
ATOM 862 O O . ARG A 1 105 ? -19.819 16.451 25.388 1.00 47.56 105 ARG A O 1
ATOM 869 N N . ASN A 1 106 ? -19.622 14.269 24.910 1.00 47.00 106 ASN A N 1
ATOM 870 C CA . ASN A 1 106 ? -19.181 14.378 23.517 1.00 47.00 106 ASN A CA 1
ATOM 871 C C . ASN A 1 106 ? -17.860 15.146 23.283 1.00 47.00 106 ASN A C 1
ATOM 873 O O . ASN A 1 106 ? -17.538 15.484 22.146 1.00 47.00 106 ASN A O 1
ATOM 877 N N . LYS A 1 107 ? -17.066 15.406 24.333 1.00 58.50 107 LYS A N 1
ATOM 878 C CA . LYS A 1 107 ? -15.737 16.038 24.207 1.00 58.50 107 LYS A CA 1
ATOM 879 C C . LYS A 1 107 ? -14.657 15.017 23.803 1.00 58.50 107 LYS A C 1
ATOM 881 O O . LYS A 1 107 ? -14.734 13.889 24.303 1.00 58.50 107 LYS A O 1
ATOM 886 N N . PRO A 1 108 ? -13.659 15.393 22.976 1.00 59.34 108 PRO A N 1
ATOM 887 C CA . PRO A 1 108 ? -12.549 14.516 22.587 1.00 59.34 108 PRO A CA 1
ATOM 888 C C . PRO A 1 108 ? -11.732 14.018 23.788 1.00 59.34 108 PRO A C 1
ATOM 890 O O . PRO A 1 108 ? -11.409 14.805 24.682 1.00 59.34 108 PRO A O 1
ATOM 893 N N . LEU A 1 109 ? -11.383 12.728 23.785 1.00 62.19 109 LEU A N 1
ATOM 894 C CA . LEU A 1 109 ? -10.510 12.086 24.768 1.00 62.19 109 LEU A CA 1
ATOM 895 C C . LEU A 1 109 ? -9.363 11.375 24.035 1.00 62.19 109 LEU A C 1
ATOM 897 O O . LEU A 1 109 ? -9.611 10.511 23.193 1.00 62.19 109 LEU A O 1
ATOM 901 N N . LEU A 1 110 ? -8.124 11.736 24.363 1.00 61.69 110 LEU A N 1
ATOM 902 C CA . LEU A 1 110 ? -6.914 11.102 23.838 1.00 61.69 110 LEU A CA 1
ATOM 903 C C . LEU A 1 110 ? -6.444 10.020 24.816 1.00 61.69 110 LEU A C 1
ATOM 905 O O . LEU A 1 110 ? -6.335 10.281 26.014 1.00 61.69 110 LEU A O 1
ATOM 909 N N . LEU A 1 111 ? -6.167 8.814 24.320 1.00 60.56 111 LEU A N 1
ATOM 910 C CA . LEU A 1 111 ? -5.634 7.709 25.119 1.00 60.56 111 LEU A CA 1
ATOM 911 C C . LEU A 1 111 ? -4.149 7.505 24.795 1.00 60.56 111 LEU A C 1
ATOM 913 O O . LEU A 1 111 ? -3.793 7.360 23.629 1.00 60.56 111 LEU A O 1
ATOM 917 N N . SER A 1 112 ? -3.295 7.483 25.820 1.00 57.03 112 SER A N 1
ATOM 918 C CA . SER A 1 112 ? -1.857 7.205 25.684 1.00 57.03 112 SER A CA 1
ATOM 919 C C . SER A 1 112 ? -1.329 6.520 26.941 1.00 57.03 112 SER A C 1
ATOM 921 O O . SER A 1 112 ? -1.671 6.931 28.051 1.00 57.03 112 SER A O 1
ATOM 923 N N . ASN A 1 113 ? -0.516 5.471 26.783 1.00 56.62 113 ASN A N 1
ATOM 924 C CA . ASN A 1 113 ? 0.194 4.782 27.872 1.00 56.62 113 ASN A CA 1
ATOM 925 C C . ASN A 1 113 ? -0.680 4.361 29.077 1.00 56.62 113 ASN A C 1
ATOM 927 O O . ASN A 1 113 ? -0.234 4.388 30.221 1.00 56.62 113 ASN A O 1
ATOM 931 N N . GLY A 1 114 ? -1.943 3.982 28.844 1.00 53.72 114 GLY A N 1
ATOM 932 C CA . GLY A 1 114 ? -2.881 3.586 29.910 1.00 53.72 114 GLY A CA 1
ATOM 933 C C . GLY A 1 114 ? -3.543 4.755 30.658 1.00 53.72 114 GLY A C 1
ATOM 934 O O . GLY A 1 114 ? -4.262 4.541 31.639 1.00 53.72 114 GLY A O 1
ATOM 935 N N . PHE A 1 115 ? -3.354 5.989 30.188 1.00 64.12 115 PHE A N 1
ATOM 936 C CA . PHE A 1 115 ? -3.945 7.206 30.735 1.00 64.12 115 PHE A CA 1
ATOM 937 C C . PHE A 1 115 ? -4.853 7.893 29.710 1.00 64.12 115 PHE A C 1
ATOM 939 O O . PHE A 1 115 ? -4.619 7.847 28.502 1.00 64.12 115 PHE A O 1
ATOM 946 N N . ALA A 1 116 ? -5.904 8.543 30.207 1.00 70.88 116 ALA A N 1
ATOM 947 C CA . ALA A 1 116 ? -6.826 9.331 29.400 1.00 70.88 116 ALA A CA 1
ATOM 948 C C . ALA A 1 116 ? -6.535 10.825 29.559 1.00 70.88 116 ALA A C 1
ATOM 950 O O . ALA A 1 116 ? -6.240 11.296 30.661 1.00 70.88 116 ALA A O 1
ATOM 951 N N . TYR A 1 117 ? -6.645 11.575 28.465 1.00 76.38 117 TYR A N 1
ATOM 952 C CA . TYR A 1 117 ? -6.337 12.996 28.411 1.00 76.38 117 TYR A CA 1
ATOM 953 C C . TYR A 1 117 ? -7.467 13.789 27.755 1.00 76.38 117 TYR A C 1
ATOM 955 O O . TYR A 1 117 ? -8.069 13.366 26.771 1.00 76.38 117 TYR A O 1
ATOM 963 N N . THR A 1 118 ? -7.722 14.977 28.292 1.00 83.62 118 THR A N 1
ATOM 964 C CA . THR A 1 118 ? -8.710 15.948 27.806 1.00 83.62 118 THR A CA 1
ATOM 965 C C . THR A 1 118 ? -8.003 17.199 27.297 1.00 83.62 118 THR A C 1
ATOM 967 O O . THR A 1 118 ? -6.880 17.492 27.714 1.00 83.62 118 THR A O 1
ATOM 970 N N . ILE A 1 119 ? -8.650 17.945 26.401 1.00 85.31 119 ILE A N 1
ATOM 971 C CA . ILE A 1 119 ? -8.091 19.193 25.867 1.00 85.31 119 ILE A CA 1
ATOM 972 C C . ILE A 1 119 ? -7.950 20.215 27.003 1.00 85.31 119 ILE A C 1
ATOM 974 O O . ILE A 1 119 ? -8.909 20.515 27.716 1.00 85.31 119 ILE A O 1
ATOM 978 N N . ASP A 1 120 ? -6.738 20.739 27.163 1.00 91.19 120 ASP A N 1
ATOM 979 C CA . ASP A 1 120 ? -6.419 21.853 28.052 1.00 91.19 120 ASP A CA 1
ATOM 980 C C . ASP A 1 120 ? -6.490 23.182 27.291 1.00 91.19 120 ASP A C 1
ATOM 982 O O . ASP A 1 120 ? -7.176 24.104 27.724 1.00 91.19 120 ASP A O 1
ATOM 986 N N . LYS A 1 121 ? -5.831 23.256 26.125 1.00 89.31 121 LYS A N 1
ATOM 987 C CA . LYS A 1 121 ? -5.886 24.402 25.204 1.00 89.31 121 LYS A CA 1
ATOM 988 C C . LYS A 1 121 ? -5.545 23.993 23.767 1.00 89.31 121 LYS A C 1
ATOM 990 O O . LYS A 1 121 ? -4.853 22.998 23.560 1.00 89.31 121 LYS A O 1
ATOM 995 N N . THR A 1 122 ? -5.955 24.807 22.798 1.00 83.88 122 THR A N 1
ATOM 996 C CA . THR A 1 122 ? -5.660 24.627 21.366 1.00 83.88 122 THR A CA 1
ATOM 997 C C . THR A 1 122 ? -5.030 25.897 20.801 1.00 83.88 122 THR A C 1
ATOM 999 O O . THR A 1 122 ? -5.435 26.997 21.170 1.00 83.88 122 THR A O 1
ATOM 1002 N N . THR A 1 123 ? -4.041 25.738 19.928 1.00 84.44 123 THR A N 1
ATOM 1003 C CA . THR A 1 123 ? -3.451 26.781 19.080 1.00 84.44 123 THR A CA 1
ATOM 1004 C C . THR A 1 123 ? -3.496 26.331 17.616 1.00 84.44 123 THR A C 1
ATOM 1006 O O . THR A 1 123 ? -3.767 25.159 17.344 1.00 84.44 123 THR A O 1
ATOM 1009 N N . ASP A 1 124 ? -3.178 27.227 16.680 1.00 69.31 124 ASP A N 1
ATOM 1010 C CA . ASP A 1 124 ? -3.175 26.921 15.237 1.00 69.31 124 ASP A CA 1
ATOM 1011 C C . ASP A 1 124 ? -2.188 25.799 14.862 1.00 69.31 124 ASP A C 1
ATOM 1013 O O . ASP A 1 124 ? -2.399 25.053 13.906 1.00 69.31 124 ASP A O 1
ATOM 1017 N N . GLU A 1 125 ? -1.132 25.623 15.660 1.00 66.56 125 GLU A N 1
ATOM 1018 C CA . GLU A 1 125 ? -0.091 24.616 15.435 1.00 66.56 125 GLU A CA 1
ATOM 1019 C C . GLU A 1 125 ? -0.233 23.366 16.317 1.00 66.56 125 GLU A C 1
ATOM 1021 O O . GLU A 1 125 ? 0.256 22.295 15.945 1.00 66.56 125 GLU A O 1
ATOM 1026 N N . LYS A 1 126 ? -0.829 23.479 17.517 1.00 79.50 126 LYS A N 1
ATOM 1027 C CA . LYS A 1 126 ? -0.738 22.450 18.570 1.00 79.50 126 LYS A CA 1
ATOM 1028 C C . LYS A 1 126 ? -2.007 22.332 19.407 1.00 79.50 126 LYS A C 1
ATOM 1030 O O . LYS A 1 126 ? -2.664 23.318 19.717 1.00 79.50 126 LYS A O 1
ATOM 1035 N N . ILE A 1 127 ? -2.294 21.127 19.890 1.00 78.81 127 ILE A N 1
ATOM 1036 C CA . ILE A 1 127 ? -3.280 20.899 20.954 1.00 78.81 127 ILE A CA 1
ATOM 1037 C C . ILE A 1 127 ? -2.545 20.430 22.201 1.00 78.81 127 ILE A C 1
ATOM 1039 O O . ILE A 1 127 ? -1.719 19.521 22.165 1.00 78.81 127 ILE A O 1
ATOM 1043 N N . TYR A 1 128 ? -2.852 21.063 23.322 1.00 88.81 128 TYR A N 1
ATOM 1044 C CA . TYR A 1 128 ? -2.309 20.736 24.626 1.00 88.81 128 TYR A CA 1
ATOM 1045 C C . TYR A 1 128 ? -3.354 19.944 25.394 1.00 88.81 128 TYR A C 1
ATOM 1047 O O . TYR A 1 128 ? -4.484 20.394 25.586 1.00 88.81 128 TYR A O 1
ATOM 1055 N N . TRP A 1 129 ? -2.953 18.776 25.862 1.00 89.38 129 TRP A N 1
ATOM 1056 C CA . TRP A 1 129 ? -3.785 17.815 26.556 1.00 89.38 129 TRP A CA 1
ATOM 1057 C C . TRP A 1 129 ? -3.334 17.689 28.005 1.00 89.38 129 TRP A C 1
ATOM 1059 O O . TRP A 1 129 ? -2.138 17.608 28.302 1.00 89.38 129 TRP A O 1
ATOM 1069 N N . LYS A 1 130 ? -4.300 17.604 28.916 1.00 91.06 130 LYS A N 1
ATOM 1070 C CA . LYS A 1 130 ? -4.077 17.290 30.328 1.00 91.06 130 LYS A CA 1
ATOM 1071 C C . LYS A 1 130 ? -4.703 15.964 30.695 1.00 91.06 130 LYS A C 1
ATOM 1073 O O . LYS A 1 130 ? -5.776 15.633 30.198 1.00 91.06 130 LYS A O 1
ATOM 1078 N N . CYS A 1 131 ? -4.044 15.229 31.589 1.00 87.00 131 CYS A N 1
ATOM 1079 C CA . CYS A 1 131 ? -4.612 14.014 32.161 1.00 87.00 131 CYS A CA 1
ATOM 1080 C C . CYS A 1 131 ? -6.036 14.290 32.674 1.00 87.00 131 CYS A C 1
ATOM 1082 O O . CYS A 1 131 ? -6.286 15.316 33.307 1.00 87.00 131 CYS A O 1
ATOM 1084 N N . GLU A 1 132 ? -6.974 13.384 32.411 1.00 82.81 132 GLU A N 1
ATOM 1085 C CA . GLU A 1 132 ? -8.369 13.491 32.856 1.00 82.81 132 GLU A CA 1
ATOM 1086 C C . GLU A 1 132 ? -8.460 13.647 34.385 1.00 82.81 132 GLU A C 1
ATOM 1088 O O . GLU A 1 132 ? -9.280 14.403 34.902 1.00 82.81 132 GLU A O 1
ATOM 1093 N N . SER A 1 133 ? -7.540 13.013 35.119 1.00 81.50 133 SER A N 1
ATOM 1094 C CA . SER A 1 133 ? -7.430 13.120 36.578 1.00 81.50 133 SER A CA 1
ATOM 1095 C C . SER A 1 133 ? -6.603 14.328 37.057 1.00 81.50 133 SER A C 1
ATOM 1097 O O . SER A 1 133 ? -6.261 14.407 38.240 1.00 81.50 133 SER A O 1
ATOM 1099 N N . ALA A 1 134 ? -6.275 15.291 36.184 1.00 86.25 134 ALA A N 1
ATOM 1100 C CA . ALA A 1 134 ? -5.498 16.480 36.551 1.00 86.25 134 ALA A CA 1
ATOM 1101 C C . ALA A 1 134 ? -6.179 17.315 37.645 1.00 86.25 134 ALA A C 1
ATOM 1103 O O . ALA A 1 134 ? -5.500 17.812 38.539 1.00 86.25 134 ALA A O 1
ATOM 1104 N N . GLN A 1 135 ? -7.510 17.433 37.609 1.00 83.00 135 GLN A N 1
ATOM 1105 C CA . GLN A 1 135 ? -8.267 18.181 38.617 1.00 83.00 135 GLN A CA 1
ATOM 1106 C C . GLN A 1 135 ? -8.469 17.360 39.899 1.00 83.00 135 GLN A C 1
ATOM 1108 O O . GLN A 1 135 ? -8.247 17.860 40.997 1.00 83.00 135 GLN A O 1
ATOM 1113 N N . SER A 1 136 ? -8.871 16.092 39.763 1.00 78.88 136 SER A N 1
ATOM 1114 C CA . SER A 1 136 ? -9.276 15.247 40.893 1.00 78.88 136 SER A CA 1
ATOM 1115 C C . SER A 1 136 ? -8.102 14.693 41.701 1.00 78.88 136 SER A C 1
ATOM 1117 O O . SER A 1 136 ? -8.216 14.543 42.910 1.00 78.88 136 SER A O 1
ATOM 1119 N N . LEU A 1 137 ? -6.980 14.372 41.048 1.00 80.06 137 LEU A N 1
ATOM 1120 C CA . LEU A 1 137 ? -5.794 13.772 41.679 1.00 80.06 137 LEU A CA 1
ATOM 1121 C C . LEU A 1 137 ? -4.574 14.697 41.639 1.00 80.06 137 LEU A C 1
ATOM 1123 O O . LEU A 1 137 ? -3.467 14.270 41.955 1.00 80.06 137 LEU A O 1
ATOM 1127 N N . LYS A 1 138 ? -4.750 15.959 41.223 1.00 86.88 138 LYS A N 1
ATOM 1128 C CA . LYS A 1 138 ? -3.649 16.915 41.004 1.00 86.88 138 LYS A CA 1
ATOM 1129 C C . LYS A 1 138 ? -2.555 16.351 40.075 1.00 86.88 138 LYS A C 1
ATOM 1131 O O . LYS A 1 138 ? -1.374 16.660 40.230 1.00 86.88 138 LYS A O 1
ATOM 1136 N N . CYS A 1 139 ? -2.951 15.506 39.118 1.00 84.56 139 CYS A N 1
ATOM 1137 C CA . CYS A 1 139 ? -2.038 14.820 38.208 1.00 84.56 139 CYS A CA 1
ATOM 1138 C C . CYS A 1 139 ? -1.377 15.791 37.211 1.00 84.56 139 CYS A C 1
ATOM 1140 O O . CYS A 1 139 ? -2.027 16.666 36.625 1.00 84.56 139 CYS A O 1
ATOM 1142 N N . LYS A 1 140 ? -0.068 15.611 36.991 1.00 89.44 140 LYS A N 1
ATOM 1143 C CA . LYS A 1 140 ? 0.763 16.480 36.143 1.00 89.44 140 LYS A CA 1
ATOM 1144 C C . LYS A 1 140 ? 1.033 15.914 34.743 1.00 89.44 140 LYS A C 1
ATOM 1146 O O . LYS A 1 140 ? 1.741 16.561 33.975 1.00 89.44 140 LYS A O 1
ATOM 1151 N N . GLY A 1 141 ? 0.441 14.776 34.378 1.00 86.62 141 GLY A N 1
ATOM 1152 C CA . GLY A 1 141 ? 0.548 14.216 33.030 1.00 86.62 141 GLY A CA 1
ATOM 1153 C C . GLY A 1 141 ? 0.020 15.183 31.963 1.00 86.62 141 GLY A C 1
ATOM 1154 O O . GLY A 1 141 ? -1.082 15.740 32.097 1.00 86.62 141 GLY A O 1
ATOM 1155 N N . ARG A 1 142 ? 0.816 15.408 30.915 1.00 90.94 142 ARG A N 1
ATOM 1156 C CA . ARG A 1 142 ? 0.513 16.292 29.781 1.00 90.94 142 ARG A CA 1
ATOM 1157 C C . ARG A 1 142 ? 0.956 15.652 28.471 1.00 90.94 142 ARG A C 1
ATOM 1159 O O . ARG A 1 142 ? 1.984 14.985 28.425 1.00 90.94 142 ARG A O 1
ATOM 1166 N N . ILE A 1 143 ? 0.198 15.904 27.410 1.00 83.31 143 ILE A N 1
ATOM 1167 C CA . ILE A 1 143 ? 0.562 15.547 26.035 1.00 83.31 143 ILE A CA 1
ATOM 1168 C C . ILE A 1 143 ? 0.376 16.778 25.165 1.00 83.31 143 ILE A C 1
ATOM 1170 O O . ILE A 1 143 ? -0.587 17.515 25.340 1.00 83.31 143 ILE A O 1
ATOM 1174 N N . HIS A 1 144 ? 1.279 17.015 24.226 1.00 85.75 144 HIS A N 1
ATOM 1175 C CA . HIS A 1 144 ? 1.083 17.986 23.161 1.00 85.75 144 HIS A CA 1
ATOM 1176 C C . HIS A 1 144 ? 0.976 17.226 21.855 1.00 85.75 144 HIS A C 1
ATOM 1178 O O . HIS A 1 144 ? 1.827 16.392 21.551 1.00 85.75 144 HIS A O 1
ATOM 1184 N N . THR A 1 145 ? -0.040 17.541 21.071 1.00 62.34 145 THR A N 1
ATOM 1185 C CA . THR A 1 145 ? -0.137 17.091 19.691 1.00 62.34 145 THR A CA 1
ATOM 1186 C C . THR A 1 145 ? -0.019 18.274 18.747 1.00 62.34 145 THR A C 1
ATOM 1188 O O . THR A 1 145 ? -0.122 19.421 19.178 1.00 62.34 145 THR A O 1
ATOM 1191 N N . ASN A 1 146 ? 0.154 18.022 17.454 1.00 58.31 146 ASN A N 1
ATOM 1192 C CA . ASN A 1 146 ? -0.134 19.039 16.440 1.00 58.31 146 ASN A CA 1
ATOM 1193 C C . ASN A 1 146 ? -1.631 19.438 16.461 1.00 58.31 146 ASN A C 1
ATOM 1195 O O . ASN A 1 146 ? -2.445 18.803 17.145 1.00 58.31 146 ASN A O 1
ATOM 1199 N N . SER A 1 147 ? -1.999 20.490 15.727 1.00 57.22 147 SER A N 1
ATOM 1200 C CA . SER A 1 147 ? -3.361 21.056 15.681 1.00 57.22 147 SER A CA 1
ATOM 1201 C C . SER A 1 147 ? -4.441 20.088 15.192 1.00 57.22 147 SER A C 1
ATOM 1203 O O . SER A 1 147 ? -5.622 20.298 15.452 1.00 57.22 147 SER A O 1
ATOM 1205 N N . LEU A 1 148 ? -4.046 18.981 14.562 1.00 45.12 148 LEU A N 1
ATOM 1206 C CA . LEU A 1 148 ? -4.944 17.920 14.106 1.00 45.12 148 LEU A CA 1
ATOM 1207 C C . LEU A 1 148 ? -5.094 16.761 15.109 1.00 45.12 148 LEU A C 1
ATOM 1209 O O . LEU A 1 148 ? -5.843 15.826 14.851 1.00 45.12 148 LEU A O 1
ATOM 1213 N N . SER A 1 149 ? -4.436 16.809 16.274 1.00 47.44 149 SER A N 1
ATOM 1214 C CA . SER A 1 149 ? -4.439 15.727 17.284 1.00 47.44 149 SER A CA 1
ATOM 1215 C C . SER A 1 149 ? -3.724 14.435 16.874 1.00 47.44 149 SER A C 1
ATOM 1217 O O . SER A 1 149 ? -3.972 13.383 17.461 1.00 47.44 149 SER A O 1
ATOM 1219 N N . THR A 1 150 ? -2.850 14.482 15.870 1.00 35.88 150 THR A N 1
ATOM 1220 C CA . THR A 1 150 ? -2.383 13.275 15.181 1.00 35.88 150 THR A CA 1
ATOM 1221 C C . THR A 1 150 ? -0.987 12.814 15.578 1.00 35.88 150 THR A C 1
ATOM 1223 O O . THR A 1 150 ? -0.732 11.623 15.756 1.00 35.88 150 THR A O 1
ATOM 1226 N N . ILE A 1 151 ? -0.067 13.760 15.751 1.00 43.41 151 ILE A N 1
ATOM 1227 C CA . ILE A 1 151 ? 1.321 13.487 16.130 1.00 43.41 151 ILE A CA 1
ATOM 1228 C C . ILE A 1 151 ? 1.499 13.942 17.566 1.00 43.41 151 ILE A C 1
ATOM 1230 O O . ILE A 1 151 ? 1.241 15.107 17.851 1.00 43.41 151 ILE A O 1
ATOM 1234 N N . ILE A 1 152 ? 1.958 13.053 18.452 1.00 59.75 152 ILE A N 1
ATOM 1235 C CA . ILE A 1 152 ? 2.424 13.445 19.786 1.00 59.75 152 ILE A CA 1
ATOM 1236 C C . ILE A 1 152 ? 3.762 14.155 19.589 1.00 59.75 152 ILE A C 1
ATOM 1238 O O . ILE A 1 152 ? 4.759 13.535 19.240 1.00 59.75 152 ILE A O 1
ATOM 1242 N N . LEU A 1 153 ? 3.760 15.468 19.783 1.00 54.69 153 LEU A N 1
ATOM 1243 C CA . LEU A 1 153 ? 4.955 16.304 19.715 1.00 54.69 153 LEU A CA 1
ATOM 1244 C C . LEU A 1 153 ? 5.755 16.231 21.020 1.00 54.69 153 LEU A C 1
ATOM 1246 O O . LEU A 1 153 ? 6.953 16.490 21.026 1.00 54.69 153 LEU A O 1
ATOM 1250 N N . HIS A 1 154 ? 5.077 15.944 22.135 1.00 70.88 154 HIS A N 1
ATOM 1251 C CA . HIS A 1 154 ? 5.673 15.872 23.464 1.00 70.88 154 HIS A CA 1
ATOM 1252 C C . HIS A 1 154 ? 4.740 15.140 24.437 1.00 70.88 154 HIS A C 1
ATOM 1254 O O . HIS A 1 154 ? 3.534 15.389 24.433 1.00 70.88 154 HIS A O 1
ATOM 1260 N N . GLU A 1 155 ? 5.281 14.301 25.317 1.00 75.69 155 GLU A N 1
ATOM 1261 C CA . GLU A 1 155 ? 4.525 13.593 26.357 1.00 75.69 155 GLU A CA 1
ATOM 1262 C C . GLU A 1 155 ? 5.305 13.599 27.674 1.00 75.69 155 GLU A C 1
ATOM 1264 O O . GLU A 1 155 ? 6.489 13.270 27.708 1.00 75.69 155 GLU A O 1
ATOM 1269 N N . THR A 1 156 ? 4.645 13.976 28.773 1.00 75.44 156 THR A N 1
ATOM 1270 C CA . THR A 1 156 ? 5.208 13.858 30.122 1.00 75.44 156 THR A CA 1
ATOM 1271 C C . THR A 1 156 ? 4.608 12.657 30.836 1.00 75.44 156 THR A C 1
ATOM 1273 O O . THR A 1 156 ? 3.404 12.608 31.104 1.00 75.44 156 THR A O 1
ATOM 1276 N N . ASN A 1 157 ? 5.459 11.710 31.231 1.00 66.06 157 ASN A N 1
ATOM 1277 C CA . ASN A 1 157 ? 5.045 10.533 31.996 1.00 66.06 157 ASN A CA 1
ATOM 1278 C C . ASN A 1 157 ? 4.965 10.809 33.516 1.00 66.06 157 ASN A C 1
ATOM 1280 O O . ASN A 1 157 ? 5.333 9.982 34.343 1.00 66.06 157 ASN A O 1
ATOM 1284 N N . ASN A 1 158 ? 4.509 12.007 33.898 1.00 77.25 158 ASN A N 1
ATOM 1285 C CA . ASN A 1 158 ? 4.455 12.473 35.289 1.00 77.25 158 ASN A CA 1
ATOM 1286 C C . ASN A 1 158 ? 3.068 12.231 35.900 1.00 77.25 158 ASN A C 1
ATOM 1288 O O . ASN A 1 158 ? 2.357 13.172 36.276 1.00 77.25 158 ASN A O 1
ATOM 1292 N N . HIS A 1 159 ? 2.674 10.961 35.970 1.00 74.88 159 HIS A N 1
ATOM 1293 C CA . HIS A 1 159 ? 1.431 10.539 36.612 1.00 74.88 159 HIS A CA 1
ATOM 1294 C C . HIS A 1 159 ? 1.684 10.134 38.062 1.00 74.88 159 HIS A C 1
ATOM 1296 O O . HIS A 1 159 ? 2.637 9.430 38.369 1.00 74.88 159 HIS A O 1
ATOM 1302 N N . ASN A 1 160 ? 0.813 10.575 38.965 1.00 73.62 160 ASN A N 1
ATOM 1303 C CA . ASN A 1 160 ? 0.848 10.238 40.394 1.00 73.62 160 ASN A CA 1
ATOM 1304 C C . ASN A 1 160 ? -0.239 9.224 40.781 1.00 73.62 160 ASN A C 1
ATOM 1306 O O . ASN A 1 160 ? -0.607 9.099 41.946 1.00 73.62 160 ASN A O 1
ATOM 1310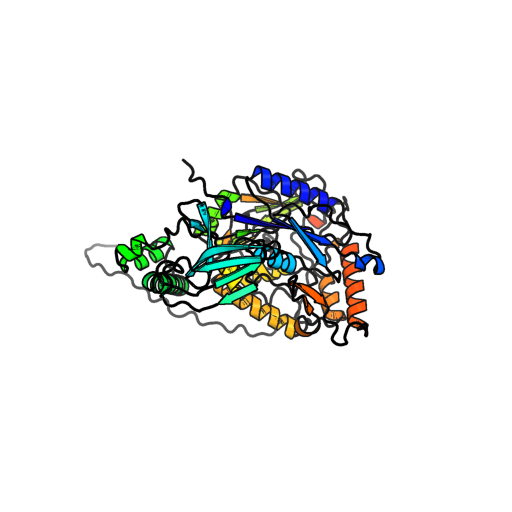 N N . HIS A 1 161 ? -0.801 8.548 39.786 1.00 66.00 161 HIS A N 1
ATOM 1311 C CA . HIS A 1 161 ? -1.829 7.543 39.954 1.00 66.00 161 HIS A CA 1
ATOM 1312 C C . HIS A 1 161 ? -1.614 6.436 38.934 1.00 66.00 161 HIS A C 1
ATOM 1314 O O . HIS A 1 161 ? -1.020 6.654 37.880 1.00 66.00 161 HIS A O 1
ATOM 1320 N N . LEU A 1 162 ? -2.141 5.255 39.232 1.00 52.22 162 LEU A N 1
ATOM 1321 C CA . LEU A 1 162 ? -2.228 4.187 38.248 1.00 52.22 162 LEU A CA 1
ATOM 1322 C C . LEU A 1 162 ? -3.228 4.590 37.157 1.00 52.22 162 LEU A C 1
ATOM 1324 O O . LEU A 1 162 ? -4.244 5.245 37.431 1.00 52.22 162 LEU A O 1
ATOM 1328 N N . GLY A 1 163 ? -2.913 4.246 35.910 1.00 55.47 163 GLY A N 1
ATOM 1329 C CA . GLY A 1 163 ? -3.775 4.502 34.764 1.00 55.47 163 GLY A CA 1
ATOM 1330 C C . GLY A 1 163 ? -5.148 3.884 34.986 1.00 55.47 163 GLY A C 1
ATOM 1331 O O . GLY A 1 163 ? -5.288 2.671 35.070 1.00 55.47 163 GLY A O 1
ATOM 1332 N N . LYS A 1 164 ? -6.184 4.719 35.113 1.00 51.75 164 LYS A N 1
ATOM 1333 C CA . LYS A 1 164 ? -7.568 4.242 35.264 1.00 51.75 164 LYS A CA 1
ATOM 1334 C C . LYS A 1 164 ? -8.145 3.707 33.951 1.00 51.75 164 LYS A C 1
ATOM 1336 O O . LYS A 1 164 ? -9.217 3.114 33.975 1.00 51.75 164 LYS A O 1
ATOM 1341 N N . ALA A 1 165 ? -7.470 3.945 32.821 1.00 49.66 165 ALA A N 1
ATOM 1342 C CA . ALA A 1 165 ? -7.980 3.581 31.503 1.00 49.66 165 ALA A CA 1
ATOM 1343 C C . ALA A 1 165 ? -7.820 2.084 31.187 1.00 49.66 165 ALA A C 1
ATOM 1345 O O . ALA A 1 165 ? -8.497 1.605 30.284 1.00 49.66 165 ALA A O 1
ATOM 1346 N N . VAL A 1 166 ? -6.993 1.352 31.945 1.00 50.41 166 VAL A N 1
ATOM 1347 C CA . VAL A 1 166 ? -6.860 -0.113 31.897 1.00 50.41 166 VAL A CA 1
ATOM 1348 C C . VAL A 1 166 ? -6.468 -0.578 33.309 1.00 50.41 166 VAL A C 1
ATOM 1350 O O . VAL A 1 166 ? -5.376 -0.256 33.772 1.00 50.41 166 VAL A O 1
ATOM 1353 N N . SER A 1 167 ? -7.357 -1.259 34.046 1.00 52.41 167 SER A N 1
ATOM 1354 C CA . SER A 1 167 ? -7.019 -1.782 35.383 1.00 52.41 167 SER A CA 1
ATOM 1355 C C . SER A 1 167 ? -5.905 -2.836 35.291 1.00 52.41 167 SER A C 1
ATOM 1357 O O . SER A 1 167 ? -5.724 -3.469 34.252 1.00 52.41 167 SER A O 1
ATOM 1359 N N . SER A 1 168 ? -5.159 -3.059 36.378 1.00 46.22 168 SER A N 1
ATOM 1360 C CA . SER A 1 168 ? -4.153 -4.133 36.465 1.00 46.22 168 SER A CA 1
ATOM 1361 C C . SER A 1 168 ? -4.738 -5.510 36.134 1.00 46.22 168 SER A C 1
ATOM 1363 O O . SER A 1 168 ? -4.073 -6.322 35.500 1.00 46.22 168 SER A O 1
ATOM 1365 N N . GLU A 1 169 ? -6.001 -5.741 36.491 1.00 49.16 169 GLU A N 1
ATOM 1366 C CA . GLU A 1 169 ? -6.767 -6.933 36.123 1.00 49.16 169 GLU A CA 1
ATOM 1367 C C . GLU A 1 169 ? -7.034 -7.014 34.611 1.00 49.16 169 GLU A C 1
ATOM 1369 O O . GLU A 1 169 ? -6.897 -8.093 34.048 1.00 49.16 169 GLU A O 1
ATOM 1374 N N . ILE A 1 170 ? -7.328 -5.893 33.931 1.00 53.09 170 ILE A N 1
ATOM 1375 C CA . ILE A 1 170 ? -7.487 -5.856 32.464 1.00 53.09 170 ILE A CA 1
ATOM 1376 C C . ILE A 1 170 ? -6.146 -6.103 31.769 1.00 53.09 170 ILE A C 1
ATOM 1378 O O . ILE A 1 170 ? -6.111 -6.806 30.771 1.00 53.09 170 ILE A O 1
ATOM 1382 N N . ARG A 1 171 ? -5.028 -5.601 32.306 1.00 51.53 171 ARG A N 1
ATOM 1383 C CA . ARG A 1 171 ? -3.697 -5.886 31.749 1.00 51.53 171 ARG A CA 1
ATOM 1384 C C . ARG A 1 171 ? -3.323 -7.366 31.889 1.00 51.53 171 ARG A C 1
ATOM 1386 O O . ARG A 1 171 ? -2.869 -7.959 30.919 1.00 51.53 171 ARG A O 1
ATOM 1393 N N . ILE A 1 172 ? -3.565 -7.967 33.058 1.00 52.94 172 ILE A N 1
ATOM 1394 C CA . ILE A 1 172 ? -3.381 -9.414 33.283 1.00 52.94 172 ILE A CA 1
ATOM 1395 C C . ILE A 1 172 ? -4.317 -10.218 32.372 1.00 52.94 172 ILE A C 1
ATOM 1397 O O . ILE A 1 172 ? -3.943 -11.270 31.866 1.00 52.94 172 ILE A O 1
ATOM 1401 N N . PHE A 1 173 ? -5.528 -9.725 32.138 1.00 58.50 173 PHE A N 1
ATOM 1402 C CA . PHE A 1 173 ? -6.496 -10.331 31.235 1.00 58.50 173 PHE A CA 1
ATOM 1403 C C . PHE A 1 173 ? -6.088 -10.229 29.758 1.00 58.50 173 PHE A C 1
ATOM 1405 O O . PHE A 1 173 ? -6.130 -11.237 29.066 1.00 58.50 173 PHE A O 1
ATOM 1412 N N . GLU A 1 174 ? -5.624 -9.073 29.279 1.00 55.28 174 GLU A N 1
ATOM 1413 C CA . GLU A 1 174 ? -5.077 -8.896 27.926 1.00 55.28 174 GLU A CA 1
ATOM 1414 C C . GLU A 1 174 ? -3.835 -9.764 27.706 1.00 55.28 174 GLU A C 1
ATOM 1416 O O . GLU A 1 174 ? -3.661 -10.341 26.636 1.00 55.28 174 GLU A O 1
ATOM 1421 N N . GLU A 1 175 ? -2.976 -9.878 28.720 1.00 51.94 175 GLU A N 1
ATOM 1422 C CA . GLU A 1 175 ? -1.795 -10.738 28.698 1.00 51.94 175 GLU A CA 1
ATOM 1423 C C . GLU A 1 175 ? -2.178 -12.221 28.668 1.00 51.94 175 GLU A C 1
ATOM 1425 O O . GLU A 1 175 ? -1.616 -12.962 27.872 1.00 51.94 175 GLU A O 1
ATOM 1430 N N . LYS A 1 176 ? -3.203 -12.637 29.425 1.00 57.44 176 LYS A N 1
ATOM 1431 C CA . LYS A 1 176 ? -3.753 -14.002 29.390 1.00 57.44 176 LYS A CA 1
ATOM 1432 C C . LYS A 1 176 ? -4.497 -14.326 28.095 1.00 57.44 176 LYS A C 1
ATOM 1434 O O . LYS A 1 176 ? -4.375 -15.445 27.617 1.00 57.44 176 LYS A O 1
ATOM 1439 N N . ILE A 1 177 ? -5.244 -13.383 27.516 1.00 61.66 177 ILE A N 1
ATOM 1440 C CA . ILE A 1 177 ? -5.863 -13.556 26.192 1.00 61.66 177 ILE A CA 1
ATOM 1441 C C . ILE A 1 177 ? -4.769 -13.736 25.147 1.00 61.66 177 ILE A C 1
ATOM 1443 O O . ILE A 1 177 ? -4.865 -14.636 24.321 1.00 61.66 177 ILE A O 1
ATOM 1447 N N . ARG A 1 178 ? -3.722 -12.903 25.195 1.00 53.59 178 ARG A N 1
ATOM 1448 C CA . ARG A 1 178 ? -2.583 -12.995 24.278 1.00 53.59 178 ARG A CA 1
ATOM 1449 C C . ARG A 1 178 ? -1.844 -14.323 24.443 1.00 53.59 178 ARG A C 1
ATOM 1451 O O . ARG A 1 178 ? -1.594 -14.982 23.446 1.00 53.59 178 ARG A O 1
ATOM 1458 N N . ASP A 1 179 ? -1.553 -14.729 25.676 1.00 54.41 179 ASP A N 1
ATOM 1459 C CA . ASP A 1 179 ? -0.922 -16.013 25.994 1.00 54.41 179 ASP A CA 1
ATOM 1460 C C . ASP A 1 179 ? -1.768 -17.193 25.499 1.00 54.41 179 ASP A C 1
ATOM 1462 O O . ASP A 1 179 ? -1.260 -18.072 24.806 1.00 54.41 179 ASP A O 1
ATOM 1466 N N . ARG A 1 180 ? -3.084 -17.173 25.754 1.00 62.88 180 ARG A N 1
ATOM 1467 C CA . ARG A 1 180 ? -3.984 -18.239 25.305 1.00 62.88 180 ARG A CA 1
ATOM 1468 C C . ARG A 1 180 ? -4.132 -18.298 23.790 1.00 62.88 180 ARG A C 1
ATOM 1470 O O . ARG A 1 180 ? -4.088 -19.383 23.228 1.00 62.88 180 ARG A O 1
ATOM 1477 N N . ALA A 1 181 ? -4.258 -17.144 23.141 1.00 47.84 181 ALA A N 1
ATOM 1478 C CA . ALA A 1 181 ? -4.360 -17.047 21.688 1.00 47.84 181 ALA A CA 1
ATOM 1479 C C . ALA A 1 181 ? -3.076 -17.490 20.966 1.00 47.84 181 ALA A C 1
ATOM 1481 O O . ALA A 1 181 ? -3.147 -17.906 19.815 1.00 47.84 181 ALA A O 1
ATOM 1482 N N . ILE A 1 182 ? -1.912 -17.394 21.621 1.00 48.78 182 ILE A N 1
ATOM 1483 C CA . ILE A 1 182 ? -0.627 -17.855 21.074 1.00 48.78 182 ILE A CA 1
ATOM 1484 C C . ILE A 1 182 ? -0.414 -19.351 21.341 1.00 48.78 182 ILE A C 1
ATOM 1486 O O . ILE A 1 182 ? 0.061 -20.065 20.462 1.00 48.78 182 ILE A O 1
ATOM 1490 N N . ASN A 1 183 ? -0.750 -19.825 22.543 1.00 53.75 183 ASN A N 1
ATOM 1491 C CA . ASN A 1 183 ? -0.323 -21.143 23.022 1.00 53.75 183 ASN A CA 1
ATOM 1492 C C . ASN A 1 183 ? -1.398 -22.239 22.930 1.00 53.75 183 ASN A C 1
ATOM 1494 O O . ASN A 1 183 ? -1.077 -23.411 23.122 1.00 53.75 183 ASN A O 1
ATOM 1498 N N . TYR A 1 184 ? -2.662 -21.898 22.654 1.00 60.22 184 TYR A N 1
ATOM 1499 C CA . TYR A 1 184 ? -3.776 -22.850 22.683 1.00 60.22 184 TYR A CA 1
ATOM 1500 C C . TYR A 1 184 ? -4.680 -22.690 21.453 1.00 60.22 184 TYR A C 1
ATOM 1502 O O . TYR A 1 184 ? -5.033 -21.584 21.054 1.00 60.22 184 TYR A O 1
ATOM 1510 N N . ASN A 1 185 ? -5.099 -23.815 20.864 1.00 57.12 185 ASN A N 1
ATOM 1511 C CA . ASN A 1 185 ? -5.981 -23.850 19.691 1.00 57.12 185 ASN A CA 1
ATOM 1512 C C . ASN A 1 185 ? -7.467 -23.800 20.107 1.00 57.12 185 ASN A C 1
ATOM 1514 O O . ASN A 1 185 ? -8.213 -24.763 19.930 1.00 57.12 185 ASN A O 1
ATOM 1518 N N . GLU A 1 186 ? -7.876 -22.699 20.740 1.00 67.12 186 GLU A N 1
ATOM 1519 C CA . GLU A 1 186 ? -9.234 -22.465 21.254 1.00 67.12 186 GLU A CA 1
ATOM 1520 C C . GLU A 1 186 ? -9.973 -21.409 20.408 1.00 67.12 186 GLU A C 1
ATOM 1522 O O . GLU A 1 186 ? -9.362 -20.500 19.848 1.00 67.12 186 GLU A O 1
ATOM 1527 N N . SER A 1 187 ? -11.309 -21.481 20.332 1.00 50.34 187 SER A N 1
ATOM 1528 C CA . SER A 1 187 ? -12.093 -20.431 19.662 1.00 50.34 187 SER A CA 1
ATOM 1529 C C . SER A 1 187 ? -12.014 -19.103 20.429 1.00 50.34 187 SER A C 1
ATOM 1531 O O . SER A 1 187 ? -11.941 -19.103 21.658 1.00 50.34 187 SER A O 1
ATOM 1533 N N . THR A 1 188 ? -12.099 -17.958 19.740 1.00 48.69 188 THR A N 1
ATOM 1534 C CA . THR A 1 188 ? -12.037 -16.621 20.368 1.00 48.69 188 THR A CA 1
ATOM 1535 C C . THR A 1 188 ? -13.057 -16.453 21.493 1.00 48.69 188 THR A C 1
ATOM 1537 O O . THR A 1 188 ? -12.738 -15.876 22.530 1.00 48.69 188 THR A O 1
ATOM 1540 N N . GLN A 1 189 ? -14.267 -16.995 21.319 1.00 51.28 189 GLN A N 1
ATOM 1541 C CA . GLN A 1 189 ? -15.305 -16.941 22.345 1.00 51.28 189 GLN A CA 1
ATOM 1542 C C . GLN A 1 189 ? -14.897 -17.752 23.582 1.00 51.28 189 GLN A C 1
ATOM 1544 O O . GLN A 1 189 ? -14.994 -17.252 24.695 1.00 51.28 189 GLN A O 1
ATOM 1549 N N . THR A 1 190 ? -14.338 -18.949 23.387 1.00 61.12 190 THR A N 1
ATOM 1550 C CA . THR A 1 190 ? -13.824 -19.801 24.470 1.00 61.12 190 THR A CA 1
ATOM 1551 C C . THR A 1 190 ? -12.653 -19.153 25.212 1.00 61.12 190 THR A C 1
ATOM 1553 O O . THR A 1 190 ? -12.619 -19.188 26.441 1.00 61.12 190 THR A O 1
ATOM 1556 N N . VAL A 1 191 ? -11.718 -18.516 24.496 1.00 57.28 191 VAL A N 1
ATOM 1557 C CA . VAL A 1 191 ? -10.596 -17.779 25.105 1.00 57.28 191 VAL A CA 1
ATOM 1558 C C . VAL A 1 191 ? -11.117 -16.625 25.961 1.00 57.28 191 VAL A C 1
ATOM 1560 O O . VAL A 1 191 ? -10.701 -16.472 27.109 1.00 57.28 191 VAL A O 1
ATOM 1563 N N . ILE A 1 192 ? -12.059 -15.838 25.429 1.00 57.94 192 ILE A N 1
ATOM 1564 C CA . ILE A 1 192 ? -12.671 -14.715 26.146 1.00 57.94 192 ILE A CA 1
ATOM 1565 C C . ILE A 1 192 ? -13.416 -15.219 27.387 1.00 57.94 192 ILE A C 1
ATOM 1567 O O . ILE A 1 192 ? -13.137 -14.730 28.479 1.00 57.94 192 ILE A O 1
ATOM 1571 N N . ASP A 1 193 ? -14.291 -16.217 27.259 1.00 63.62 193 ASP A N 1
ATOM 1572 C CA . ASP A 1 193 ? -15.098 -16.741 28.369 1.00 63.62 193 ASP A CA 1
ATOM 1573 C C . ASP A 1 193 ? -14.212 -17.293 29.502 1.00 63.62 193 ASP A C 1
ATOM 1575 O O . ASP A 1 193 ? -14.395 -16.938 30.669 1.00 63.62 193 ASP A O 1
ATOM 1579 N N . ASN A 1 194 ? -13.174 -18.066 29.165 1.00 65.88 194 ASN A N 1
ATOM 1580 C CA . ASN A 1 194 ? -12.221 -18.615 30.138 1.00 65.88 194 ASN A CA 1
ATOM 1581 C C . ASN A 1 194 ? -11.405 -17.525 30.852 1.00 65.88 194 ASN A C 1
ATOM 1583 O O . ASN A 1 194 ? -11.091 -17.630 32.044 1.00 65.88 194 ASN A O 1
ATOM 1587 N N . CYS A 1 195 ? -11.040 -16.463 30.134 1.00 63.75 195 CYS A N 1
ATOM 1588 C CA . CYS A 1 195 ? -10.321 -15.335 30.711 1.00 63.75 195 CYS A CA 1
ATOM 1589 C C . CYS A 1 195 ? -11.242 -14.440 31.564 1.00 63.75 195 CYS A C 1
ATOM 1591 O O . CYS A 1 195 ? -10.773 -13.881 32.557 1.00 63.75 195 CYS A O 1
ATOM 1593 N N . LEU A 1 196 ? -12.535 -14.342 31.229 1.00 64.31 196 LEU A N 1
ATOM 1594 C CA . LEU A 1 196 ? -13.541 -13.579 31.978 1.00 64.31 196 LEU A CA 1
ATOM 1595 C C . LEU A 1 196 ? -13.912 -14.235 33.316 1.00 64.31 196 LEU A C 1
ATOM 1597 O O . LEU A 1 196 ? -14.103 -13.518 34.294 1.00 64.31 196 LEU A O 1
ATOM 1601 N N . MET A 1 197 ? -13.951 -15.572 33.392 1.00 65.06 197 MET A N 1
ATOM 1602 C CA . MET A 1 197 ? -14.295 -16.315 34.621 1.00 65.06 197 MET A CA 1
ATOM 1603 C C . MET A 1 197 ? -13.369 -16.035 35.817 1.00 65.06 197 MET A C 1
ATOM 1605 O O . MET A 1 197 ? -13.736 -16.299 36.957 1.00 65.06 197 MET A O 1
ATOM 1609 N N . ASN A 1 198 ? -12.168 -15.506 35.572 1.00 61.50 198 ASN A N 1
ATOM 1610 C CA . ASN A 1 198 ? -11.147 -15.269 36.596 1.00 61.50 198 ASN A CA 1
ATOM 1611 C C . ASN A 1 198 ? -11.070 -13.804 37.062 1.00 61.50 198 ASN A C 1
ATOM 1613 O O . ASN A 1 198 ? -10.080 -13.406 37.681 1.00 61.50 198 ASN A O 1
ATOM 1617 N N . LEU A 1 199 ? -12.069 -12.987 36.726 1.00 59.41 199 LEU A N 1
ATOM 1618 C CA . LEU A 1 199 ? -12.106 -11.560 37.029 1.00 59.41 199 LEU A CA 1
ATOM 1619 C C . LEU A 1 199 ? -13.232 -11.228 38.007 1.00 59.41 199 LEU A C 1
ATOM 1621 O O . LEU A 1 199 ? -14.272 -11.877 38.025 1.00 59.41 199 LEU A O 1
ATOM 1625 N N . SER A 1 200 ? -13.027 -10.192 38.822 1.00 59.00 200 SER A N 1
ATOM 1626 C CA . SER A 1 200 ? -14.072 -9.684 39.715 1.00 59.00 200 SER A CA 1
ATOM 1627 C C . SER A 1 200 ? -15.217 -9.042 38.919 1.00 59.00 200 SER A C 1
ATOM 1629 O O . SER A 1 200 ? -14.978 -8.449 37.869 1.00 59.00 200 SER A O 1
ATOM 1631 N N . ASP A 1 201 ? -16.451 -9.059 39.434 1.00 56.47 201 ASP A N 1
ATOM 1632 C CA . ASP A 1 201 ? -17.615 -8.449 38.758 1.00 56.47 201 ASP A CA 1
ATOM 1633 C C . ASP A 1 201 ? -17.399 -6.963 38.413 1.00 56.47 201 ASP A C 1
ATOM 1635 O O . ASP A 1 201 ? -17.827 -6.465 37.371 1.00 56.47 201 ASP A O 1
ATOM 1639 N N . ASN A 1 202 ? -16.663 -6.245 39.266 1.00 50.25 202 ASN A N 1
ATOM 1640 C CA . ASN A 1 202 ? -16.274 -4.852 39.038 1.00 50.25 202 ASN A CA 1
ATOM 1641 C C . ASN A 1 202 ? -15.212 -4.714 37.929 1.00 50.25 202 ASN A C 1
ATOM 1643 O O . ASN A 1 202 ? -15.212 -3.717 37.209 1.00 50.25 202 ASN A O 1
ATOM 1647 N N . ALA A 1 203 ? -14.317 -5.693 37.769 1.00 51.22 203 ALA A N 1
ATOM 1648 C CA . ALA A 1 203 ? -13.385 -5.759 36.646 1.00 51.22 203 ALA A CA 1
ATOM 1649 C C . ALA A 1 203 ? -14.117 -6.106 35.348 1.00 51.22 203 ALA A C 1
ATOM 1651 O O . ALA A 1 203 ? -13.938 -5.396 34.364 1.00 51.22 203 ALA A O 1
ATOM 1652 N N . VAL A 1 204 ? -15.007 -7.105 35.363 1.00 52.38 204 VAL A N 1
ATOM 1653 C CA . VAL A 1 204 ? -15.845 -7.502 34.218 1.00 52.38 204 VAL A CA 1
ATOM 1654 C C . VAL A 1 204 ? -16.690 -6.330 33.714 1.00 52.38 204 VAL A C 1
ATOM 1656 O O . VAL A 1 204 ? -16.720 -6.069 32.515 1.00 52.38 204 VAL A O 1
ATOM 1659 N N . ALA A 1 205 ? -17.280 -5.540 34.615 1.00 49.84 205 ALA A N 1
ATOM 1660 C CA . ALA A 1 205 ? -18.029 -4.331 34.261 1.00 49.84 205 ALA A CA 1
ATOM 1661 C C . ALA A 1 205 ? -17.165 -3.202 33.654 1.00 49.84 205 ALA A C 1
ATOM 1663 O O . ALA A 1 205 ? -17.694 -2.286 33.022 1.00 49.84 205 ALA A O 1
ATOM 1664 N N . ARG A 1 206 ? -15.841 -3.234 33.866 1.00 47.66 206 ARG A N 1
ATOM 1665 C CA . ARG A 1 206 ? -14.867 -2.245 33.362 1.00 47.66 206 ARG A CA 1
ATOM 1666 C C . ARG A 1 206 ? -14.083 -2.729 32.152 1.00 47.66 206 ARG A C 1
ATOM 1668 O O . ARG A 1 206 ? -13.482 -1.890 31.474 1.00 47.66 206 ARG A O 1
ATOM 1675 N N . ILE A 1 207 ? -14.073 -4.036 31.887 1.00 49.66 207 ILE A N 1
ATOM 1676 C CA . ILE A 1 207 ? -13.558 -4.590 30.640 1.00 49.66 207 ILE A CA 1
ATOM 1677 C C . ILE A 1 207 ? -14.298 -3.859 29.526 1.00 49.66 207 ILE A C 1
ATOM 1679 O O . ILE A 1 207 ? -15.534 -3.822 29.532 1.00 49.66 207 ILE A O 1
ATOM 1683 N N . PRO A 1 208 ? -13.574 -3.204 28.601 1.00 41.56 208 PRO A N 1
ATOM 1684 C CA . PRO A 1 208 ? -14.211 -2.636 27.434 1.00 41.56 208 PRO A CA 1
ATOM 1685 C C . PRO A 1 208 ? -15.022 -3.763 26.820 1.00 41.56 208 PRO A C 1
ATOM 1687 O O . PRO A 1 208 ? -14.444 -4.787 26.473 1.00 41.56 208 PRO A O 1
ATOM 1690 N N . ASN A 1 209 ? -16.345 -3.601 26.732 1.00 39.88 209 ASN A N 1
ATOM 1691 C CA . ASN A 1 209 ? -17.172 -4.518 25.964 1.00 39.88 209 ASN A CA 1
ATOM 1692 C C . ASN A 1 209 ? -16.432 -4.700 24.634 1.00 39.88 209 ASN A C 1
ATOM 1694 O O . ASN A 1 209 ? -16.238 -3.704 23.935 1.00 39.88 209 ASN A O 1
ATOM 1698 N N . PHE A 1 210 ? -15.888 -5.890 24.347 1.00 39.41 210 PHE A N 1
ATOM 1699 C CA . PHE A 1 210 ? -14.972 -6.071 23.208 1.00 39.41 210 PHE A CA 1
ATOM 1700 C C . PHE A 1 210 ? -15.648 -5.713 21.882 1.00 39.41 210 PHE A C 1
ATOM 1702 O O . PHE A 1 210 ? -14.977 -5.387 20.907 1.00 39.41 210 PHE A O 1
ATOM 1709 N N . LYS A 1 211 ? -16.983 -5.601 21.901 1.00 35.38 211 LYS A N 1
ATOM 1710 C CA . LYS A 1 211 ? -17.806 -4.898 20.913 1.00 35.38 211 LYS A CA 1
ATOM 1711 C C . LYS A 1 211 ? -17.372 -3.445 20.603 1.00 35.38 211 LYS A C 1
ATOM 1713 O O . LYS A 1 211 ? -17.887 -2.863 19.650 1.00 35.38 211 LYS A O 1
ATOM 1718 N N . HIS A 1 212 ? -16.484 -2.820 21.384 1.00 34.09 212 HIS A N 1
ATOM 1719 C CA . HIS A 1 212 ? -16.174 -1.382 21.352 1.00 34.09 212 HIS A CA 1
ATOM 1720 C C . HIS A 1 212 ? -14.681 -1.028 21.415 1.00 34.09 212 HIS A C 1
ATOM 1722 O O . HIS A 1 212 ? -14.347 0.134 21.687 1.00 34.09 212 HIS A O 1
ATOM 1728 N N . ILE A 1 213 ? -13.767 -1.962 21.138 1.00 35.81 213 ILE A N 1
ATOM 1729 C CA . ILE A 1 213 ? -12.414 -1.538 20.762 1.00 35.81 213 ILE A CA 1
ATOM 1730 C C . ILE A 1 213 ? -12.549 -0.869 19.392 1.00 35.81 213 ILE A C 1
ATOM 1732 O O . ILE A 1 213 ? -12.728 -1.531 18.374 1.00 35.81 213 ILE A O 1
ATOM 1736 N N . LYS A 1 214 ? -12.539 0.471 19.380 1.00 41.31 214 LYS A N 1
ATOM 1737 C CA . LYS A 1 214 ? -12.485 1.267 18.150 1.00 41.31 214 LYS A CA 1
ATOM 1738 C C . LYS A 1 214 ? -11.115 1.049 17.517 1.00 41.31 214 LYS A C 1
ATOM 1740 O O . LYS A 1 214 ? -10.177 1.812 17.757 1.00 41.31 214 LYS A O 1
ATOM 1745 N N . ASN A 1 215 ? -10.997 -0.040 16.779 1.00 46.59 215 ASN A N 1
ATOM 1746 C CA . ASN A 1 215 ? -9.861 -0.334 15.937 1.00 46.59 215 ASN A CA 1
ATOM 1747 C C . ASN A 1 215 ? -10.008 0.519 14.691 1.00 46.59 215 ASN A C 1
ATOM 1749 O O . ASN A 1 215 ? -10.969 0.365 13.955 1.00 46.59 215 ASN A O 1
ATOM 1753 N N . LEU A 1 216 ? -9.081 1.444 14.492 1.00 49.00 216 LEU A N 1
ATOM 1754 C CA . LEU A 1 216 ? -8.939 2.121 13.219 1.00 49.00 216 LEU A CA 1
ATOM 1755 C C . LEU A 1 216 ? -8.357 1.123 12.216 1.00 49.00 216 LEU A C 1
ATOM 1757 O O . LEU A 1 216 ? -7.292 0.559 12.464 1.00 49.00 216 LEU A O 1
ATOM 1761 N N . TYR A 1 217 ? -9.052 0.930 11.104 1.00 55.88 217 TYR A N 1
ATOM 1762 C CA . TYR A 1 217 ? -8.673 -0.031 10.073 1.00 55.88 217 TYR A CA 1
ATOM 1763 C C . TYR A 1 217 ? -8.198 0.681 8.816 1.00 55.88 217 TYR A C 1
ATOM 1765 O O . TYR A 1 217 ? -8.951 1.487 8.282 1.00 55.88 217 TYR A O 1
ATOM 1773 N N . ILE A 1 218 ? -6.971 0.396 8.373 1.00 56.44 218 ILE A N 1
ATOM 1774 C CA . ILE A 1 218 ? -6.295 1.094 7.268 1.00 56.44 218 ILE A CA 1
ATOM 1775 C C . ILE A 1 218 ? -6.509 0.351 5.960 1.00 56.44 218 ILE A C 1
ATOM 1777 O O . ILE A 1 218 ? -6.193 -0.827 5.879 1.00 56.44 218 ILE A O 1
ATOM 1781 N N . PHE A 1 219 ? -6.980 1.065 4.943 1.00 60.06 219 PHE A N 1
ATOM 1782 C CA . PHE A 1 219 ? -7.235 0.553 3.598 1.00 60.06 219 PHE A CA 1
ATOM 1783 C C . PHE A 1 219 ? -6.244 1.164 2.615 1.00 60.06 219 PHE A C 1
ATOM 1785 O O . PHE A 1 219 ? -5.742 2.258 2.858 1.00 60.06 219 PHE A O 1
ATOM 1792 N N . CYS A 1 220 ? -5.982 0.496 1.494 1.00 53.28 220 CYS A N 1
ATOM 1793 C CA . CYS A 1 220 ? -5.309 1.126 0.364 1.00 53.28 220 CYS A CA 1
ATOM 1794 C C . CYS A 1 220 ? -5.695 0.437 -0.941 1.00 53.28 220 CYS A C 1
ATOM 1796 O O . CYS A 1 220 ? -5.281 -0.693 -1.148 1.00 53.28 220 CYS A O 1
ATOM 1798 N N . THR A 1 221 ? -6.465 1.090 -1.818 1.00 60.66 221 THR A N 1
ATOM 1799 C CA . THR A 1 221 ? -6.555 0.760 -3.256 1.00 60.66 221 THR A CA 1
ATOM 1800 C C . THR A 1 221 ? -7.495 1.738 -3.983 1.00 60.66 221 THR A C 1
ATOM 1802 O O . THR A 1 221 ? -8.252 2.462 -3.343 1.00 60.66 221 THR A O 1
ATOM 1805 N N . THR A 1 222 ? -7.493 1.717 -5.318 1.00 63.91 222 THR A N 1
ATOM 1806 C CA . THR A 1 222 ? -8.575 2.210 -6.185 1.00 63.91 222 THR A CA 1
ATOM 1807 C C . THR A 1 222 ? -9.292 1.010 -6.813 1.00 63.91 222 THR A C 1
ATOM 1809 O O . THR A 1 222 ? -9.078 0.678 -7.979 1.00 63.91 222 THR A O 1
ATOM 1812 N N . CYS A 1 223 ? -10.086 0.290 -6.020 1.00 83.19 223 CYS A N 1
ATOM 1813 C CA . CYS A 1 223 ? -10.919 -0.821 -6.494 1.00 83.19 223 CYS A CA 1
ATOM 1814 C C . CYS A 1 223 ? -12.380 -0.586 -6.123 1.00 83.19 223 CYS A C 1
ATOM 1816 O O . CYS A 1 223 ? -12.685 0.109 -5.154 1.00 83.19 223 CYS A O 1
ATOM 1818 N N . LYS A 1 224 ? -13.283 -1.188 -6.893 1.00 88.44 224 LYS A N 1
ATOM 1819 C CA . LYS A 1 224 ? -14.711 -1.198 -6.584 1.00 88.44 224 LYS A CA 1
ATOM 1820 C C . LYS A 1 224 ? -15.025 -2.463 -5.795 1.00 88.44 224 LYS A C 1
ATOM 1822 O O . LYS A 1 224 ? -14.732 -3.558 -6.265 1.00 88.44 224 LYS A O 1
ATOM 1827 N N . PHE A 1 225 ? -15.633 -2.310 -4.628 1.00 88.00 225 PHE A N 1
ATOM 1828 C CA . PHE A 1 225 ? -16.112 -3.423 -3.818 1.00 88.00 225 PHE A CA 1
ATOM 1829 C C . PHE A 1 225 ? -17.608 -3.635 -4.043 1.00 88.00 225 PHE A C 1
ATOM 1831 O O . PHE A 1 225 ? -18.363 -2.680 -4.258 1.00 88.00 225 PHE A O 1
ATOM 1838 N N . CYS A 1 226 ? -18.040 -4.888 -3.964 1.00 86.44 226 CYS A N 1
ATOM 1839 C CA . CYS A 1 226 ? -19.452 -5.245 -3.938 1.00 86.44 226 CYS A CA 1
ATOM 1840 C C . CYS A 1 226 ? -20.011 -5.293 -2.515 1.00 86.44 226 CYS A C 1
ATOM 1842 O O . CYS A 1 226 ? -19.270 -5.331 -1.528 1.00 86.44 226 CYS A O 1
ATOM 1844 N N . SER A 1 227 ? -21.343 -5.364 -2.435 1.00 82.44 227 SER A N 1
ATOM 1845 C CA . SER A 1 227 ? -22.078 -5.599 -1.189 1.00 82.44 227 SER A CA 1
ATOM 1846 C C . SER A 1 227 ? -21.819 -4.527 -0.119 1.00 82.44 227 SER A C 1
ATOM 1848 O O . SER A 1 227 ? -21.256 -3.464 -0.375 1.00 82.44 227 SER A O 1
ATOM 1850 N N . ASP A 1 228 ? -22.251 -4.808 1.108 1.00 86.44 228 ASP A N 1
ATOM 1851 C CA . ASP A 1 228 ? -21.976 -3.992 2.288 1.00 86.44 228 ASP A CA 1
ATOM 1852 C C . ASP A 1 228 ? -20.564 -4.269 2.844 1.00 86.44 228 ASP A C 1
ATOM 1854 O O . ASP A 1 228 ? -20.377 -4.722 3.979 1.00 86.44 228 ASP A O 1
ATOM 1858 N N . TRP A 1 229 ? -19.547 -4.060 2.001 1.00 89.06 229 TRP A N 1
ATOM 1859 C CA . TRP A 1 229 ? -18.153 -4.330 2.349 1.00 89.06 229 TRP A CA 1
ATOM 1860 C C . TRP A 1 229 ? -17.691 -3.641 3.647 1.00 89.06 229 TRP A C 1
ATOM 1862 O O . TRP A 1 229 ? -16.937 -4.296 4.371 1.00 89.06 229 TRP A O 1
ATOM 1872 N N . PRO A 1 230 ? -18.124 -2.412 4.030 1.00 87.56 230 PRO A N 1
ATOM 1873 C CA . PRO A 1 230 ? -17.658 -1.788 5.268 1.00 87.56 230 PRO A CA 1
ATOM 1874 C C . PRO A 1 230 ? -18.055 -2.598 6.501 1.00 87.56 230 PRO A C 1
ATOM 1876 O O . PRO A 1 230 ? -17.216 -2.915 7.345 1.00 87.56 230 PRO A O 1
ATOM 1879 N N . HIS A 1 231 ? -19.323 -3.003 6.586 1.00 85.00 231 HIS A N 1
ATOM 1880 C CA . HIS A 1 231 ? -19.813 -3.779 7.719 1.00 85.00 231 HIS A CA 1
ATOM 1881 C C . HIS A 1 231 ? -19.266 -5.206 7.709 1.00 85.00 231 HIS A C 1
ATOM 1883 O O . HIS A 1 231 ? -18.922 -5.729 8.768 1.00 85.00 231 HIS A O 1
ATOM 1889 N N . LEU A 1 232 ? -19.134 -5.830 6.532 1.00 87.56 232 LEU A N 1
ATOM 1890 C CA . LEU A 1 232 ? -18.488 -7.141 6.415 1.00 87.56 232 LEU A CA 1
ATOM 1891 C C . LEU A 1 232 ? -17.022 -7.089 6.860 1.00 87.56 232 LEU A C 1
ATOM 1893 O O . LEU A 1 232 ? -16.544 -8.017 7.507 1.00 87.56 232 LEU A O 1
ATOM 1897 N N . THR A 1 233 ? -16.336 -5.984 6.574 1.00 87.44 233 THR A N 1
ATOM 1898 C CA . THR A 1 233 ? -14.963 -5.750 7.018 1.00 87.44 233 THR A CA 1
ATOM 1899 C C . THR A 1 233 ? -14.893 -5.650 8.535 1.00 87.44 233 THR A C 1
ATOM 1901 O O . THR A 1 233 ? -14.131 -6.394 9.145 1.00 87.44 233 THR A O 1
ATOM 1904 N N . ILE A 1 234 ? -15.729 -4.812 9.162 1.00 80.25 234 ILE A N 1
ATOM 1905 C CA . ILE A 1 234 ? -15.785 -4.698 10.631 1.00 80.25 234 ILE A CA 1
ATOM 1906 C C . ILE A 1 234 ? -16.022 -6.070 11.275 1.00 80.25 234 ILE A C 1
ATOM 1908 O O . ILE A 1 234 ? -15.334 -6.409 12.233 1.00 80.25 234 ILE A O 1
ATOM 1912 N N . ARG A 1 235 ? -16.938 -6.883 10.730 1.00 80.69 235 ARG A N 1
ATOM 1913 C CA . ARG A 1 235 ? -17.198 -8.247 11.223 1.00 80.69 235 ARG A CA 1
ATOM 1914 C C . ARG A 1 235 ? -15.986 -9.163 11.080 1.00 80.69 235 ARG A C 1
ATOM 1916 O O . ARG A 1 235 ? -15.638 -9.849 12.033 1.00 80.69 235 ARG A O 1
ATOM 1923 N N . ALA A 1 236 ? -15.320 -9.161 9.926 1.00 83.50 236 ALA A N 1
ATOM 1924 C CA . ALA A 1 236 ? -14.117 -9.968 9.723 1.00 83.50 236 ALA A CA 1
ATOM 1925 C C . ALA A 1 236 ? -13.000 -9.561 10.700 1.00 83.50 236 ALA A C 1
ATOM 1927 O O . ALA A 1 236 ? -12.309 -10.408 11.259 1.00 83.50 236 ALA A O 1
ATOM 1928 N N . LEU A 1 237 ? -12.877 -8.265 10.984 1.00 80.44 237 LEU A N 1
ATOM 1929 C CA . LEU A 1 237 ? -11.882 -7.738 11.912 1.00 80.44 237 LEU A CA 1
ATOM 1930 C C . LEU A 1 237 ? -12.210 -7.990 13.390 1.00 80.44 237 LEU A C 1
ATOM 1932 O O . LEU A 1 237 ? -11.324 -7.881 14.230 1.00 80.44 237 LEU A O 1
ATOM 1936 N N . GLN A 1 238 ? -13.445 -8.362 13.734 1.00 76.56 238 GLN A N 1
ATOM 1937 C CA . GLN A 1 238 ? -13.750 -8.885 15.072 1.00 76.56 238 GLN A CA 1
ATOM 1938 C C . GLN A 1 238 ? -13.149 -10.279 15.297 1.00 76.56 238 GLN A C 1
ATOM 1940 O O . GLN A 1 238 ? -12.968 -10.676 16.443 1.00 76.56 238 GLN A O 1
ATOM 1945 N N . GLN A 1 239 ? -12.843 -11.006 14.219 1.00 78.50 239 GLN A N 1
ATOM 1946 C CA . GLN A 1 239 ? -12.293 -12.362 14.263 1.00 78.50 239 GLN A CA 1
ATOM 1947 C C . GLN A 1 239 ? -10.784 -12.377 14.010 1.00 78.50 239 GLN A C 1
ATOM 1949 O O . GLN A 1 239 ? -10.064 -13.139 14.648 1.00 78.50 239 GLN A O 1
ATOM 1954 N N . TYR A 1 240 ? -10.300 -11.514 13.114 1.00 84.06 240 TYR A N 1
ATOM 1955 C CA . TYR A 1 240 ? -8.908 -11.506 12.675 1.00 84.06 240 TYR A CA 1
ATOM 1956 C C . TYR A 1 240 ? -8.277 -10.113 12.818 1.00 84.06 240 TYR A C 1
ATOM 1958 O O . TYR A 1 240 ? -8.888 -9.117 12.423 1.00 84.06 240 TYR A O 1
ATOM 1966 N N . PRO A 1 241 ? -7.035 -9.998 13.325 1.00 82.81 241 PRO A N 1
ATOM 1967 C CA . PRO A 1 241 ? -6.315 -8.727 13.382 1.00 82.81 241 PRO A CA 1
ATOM 1968 C C . PRO A 1 241 ? -5.957 -8.163 12.001 1.00 82.81 241 PRO A C 1
ATOM 1970 O O . PRO A 1 241 ? -5.716 -6.960 11.886 1.00 82.81 241 PRO A O 1
ATOM 1973 N N . ILE A 1 242 ? -5.908 -9.011 10.967 1.00 90.56 242 ILE A N 1
ATOM 1974 C CA . ILE A 1 242 ? -5.532 -8.665 9.592 1.00 90.56 242 ILE A CA 1
ATOM 1975 C C . ILE A 1 242 ? -6.501 -9.364 8.634 1.00 90.56 242 ILE A C 1
ATOM 1977 O O . ILE A 1 242 ? -6.686 -10.576 8.715 1.00 90.56 242 ILE A O 1
ATOM 1981 N N . VAL A 1 243 ? -7.111 -8.619 7.710 1.00 93.31 243 VAL A N 1
ATOM 1982 C CA . VAL A 1 243 ? -8.048 -9.161 6.715 1.00 93.31 243 VAL A CA 1
ATOM 1983 C C . VAL A 1 243 ? -7.774 -8.607 5.322 1.00 93.31 243 VAL A C 1
ATOM 1985 O O . VAL A 1 243 ? -7.518 -7.414 5.153 1.00 93.31 243 VAL A O 1
ATOM 1988 N N . GLN A 1 244 ? -7.880 -9.457 4.302 1.00 94.94 244 GLN A N 1
ATOM 1989 C CA . GLN A 1 244 ? -7.932 -9.004 2.911 1.00 94.94 244 GLN A CA 1
ATOM 1990 C C . GLN A 1 244 ? -9.381 -8.777 2.482 1.00 94.94 244 GLN A C 1
ATOM 1992 O O . GLN A 1 244 ? -10.276 -9.556 2.799 1.00 94.94 244 GLN A O 1
ATOM 1997 N N . LEU A 1 245 ? -9.649 -7.703 1.755 1.00 92.75 245 LEU A N 1
ATOM 1998 C CA . LEU A 1 245 ? -10.999 -7.135 1.666 1.00 92.75 245 LEU A CA 1
ATOM 1999 C C . LEU A 1 245 ? -11.842 -7.676 0.517 1.00 92.75 245 LEU A C 1
ATOM 2001 O O . LEU A 1 245 ? -12.729 -6.997 0.008 1.00 92.75 245 LEU A O 1
ATOM 2005 N N . PHE A 1 246 ? -11.543 -8.898 0.102 1.00 93.81 246 PHE A N 1
ATOM 2006 C CA . PHE A 1 246 ? -12.275 -9.605 -0.931 1.00 93.81 246 PHE A CA 1
ATOM 2007 C C . PHE A 1 246 ? -12.021 -11.105 -0.826 1.00 93.81 246 PHE A C 1
ATOM 2009 O O . PHE A 1 246 ? -11.031 -11.549 -0.241 1.00 93.81 246 PHE A O 1
ATOM 2016 N N . LYS A 1 247 ? -12.921 -11.883 -1.417 1.00 94.38 247 LYS A N 1
ATOM 2017 C CA . LYS A 1 247 ? -12.769 -13.311 -1.681 1.00 94.38 247 LYS A CA 1
ATOM 2018 C C . LYS A 1 247 ? -12.260 -13.515 -3.101 1.00 94.38 247 LYS A C 1
ATOM 2020 O O . LYS A 1 247 ? -11.257 -14.197 -3.290 1.00 94.38 247 LYS A O 1
ATOM 2025 N N . VAL A 1 248 ? -12.953 -12.911 -4.067 1.00 93.19 248 VAL A N 1
ATOM 2026 C CA . VAL A 1 248 ? -12.671 -13.018 -5.501 1.00 93.19 248 VAL A CA 1
ATOM 2027 C C . VAL A 1 248 ? -12.414 -11.628 -6.077 1.00 93.19 248 VAL A C 1
ATOM 2029 O O . VAL A 1 248 ? -13.145 -10.679 -5.797 1.00 93.19 248 VAL A O 1
ATOM 2032 N N . GLY A 1 249 ? -11.329 -11.499 -6.832 1.00 92.12 249 GLY A N 1
ATOM 2033 C CA . GLY A 1 249 ? -10.931 -10.292 -7.539 1.00 92.12 249 GLY A CA 1
ATOM 2034 C C . GLY A 1 249 ? -11.093 -10.476 -9.044 1.00 92.12 249 GLY A C 1
ATOM 2035 O O . GLY A 1 249 ? -10.555 -11.423 -9.613 1.00 92.12 249 GLY A O 1
ATOM 2036 N N . PHE A 1 250 ? -11.800 -9.555 -9.686 1.00 91.12 250 PHE A N 1
ATOM 2037 C CA . PHE A 1 250 ? -11.987 -9.492 -11.130 1.00 91.12 250 PHE A CA 1
ATOM 2038 C C . PHE A 1 250 ? -11.066 -8.419 -11.709 1.00 91.12 250 PHE A C 1
ATOM 2040 O O . PHE A 1 250 ? -11.203 -7.229 -11.403 1.00 91.12 250 PHE A O 1
ATOM 2047 N N . PHE A 1 251 ? -10.097 -8.846 -12.515 1.00 88.81 251 PHE A N 1
ATOM 2048 C CA . PHE A 1 251 ? -9.217 -7.955 -13.258 1.00 88.81 251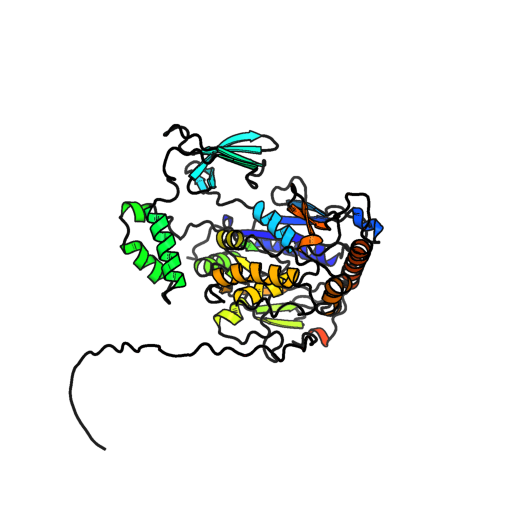 PHE A CA 1
ATOM 2049 C C . PHE A 1 251 ? -9.877 -7.612 -14.589 1.00 88.81 251 PHE A C 1
ATOM 2051 O O . PHE A 1 251 ? -9.982 -8.459 -15.475 1.00 88.81 251 PHE A O 1
ATOM 2058 N N . ASN A 1 252 ? -10.330 -6.369 -14.708 1.00 88.50 252 ASN A N 1
ATOM 2059 C CA . ASN A 1 252 ? -11.072 -5.909 -15.870 1.00 88.50 252 ASN A CA 1
ATOM 2060 C C . ASN A 1 252 ? -10.144 -5.282 -16.915 1.00 88.50 252 ASN A C 1
ATOM 2062 O O . ASN A 1 252 ? -9.185 -4.584 -16.567 1.00 88.50 252 ASN A O 1
ATOM 2066 N N . GLY A 1 253 ? -10.482 -5.481 -18.183 1.00 86.44 253 GLY A N 1
ATOM 2067 C CA . GLY A 1 253 ? -9.899 -4.801 -19.327 1.00 86.44 253 GLY A CA 1
ATOM 2068 C C . GLY A 1 253 ? -10.497 -3.416 -19.558 1.00 86.44 253 GLY A C 1
ATOM 2069 O O . GLY A 1 253 ? -11.200 -2.854 -18.706 1.00 86.44 253 GLY A O 1
ATOM 2070 N N . SER A 1 254 ? -10.153 -2.817 -20.696 1.00 83.50 254 SER A N 1
ATOM 2071 C CA . SER A 1 254 ? -10.461 -1.419 -21.012 1.00 83.50 254 SER A CA 1
ATOM 2072 C C . SER A 1 254 ? -11.964 -1.149 -21.152 1.00 83.50 254 SER A C 1
ATOM 2074 O O . SER A 1 254 ? -12.404 -0.043 -20.833 1.00 83.50 254 SER A O 1
ATOM 2076 N N . ASP A 1 255 ? -12.759 -2.173 -21.480 1.00 80.00 255 ASP A N 1
ATOM 2077 C CA . ASP A 1 255 ? -14.228 -2.114 -21.546 1.00 80.00 255 ASP A CA 1
ATOM 2078 C C . ASP A 1 255 ? -14.919 -2.322 -20.178 1.00 80.00 255 ASP A C 1
ATOM 2080 O O . ASP A 1 255 ? -16.147 -2.436 -20.070 1.00 80.00 255 ASP A O 1
ATOM 2084 N N . GLY A 1 256 ? -14.142 -2.325 -19.091 1.00 79.56 256 GLY A N 1
ATOM 2085 C CA . GLY A 1 256 ? -14.644 -2.364 -17.723 1.00 79.56 256 GLY A CA 1
ATOM 2086 C C . GLY A 1 256 ? -15.202 -3.732 -17.328 1.00 79.56 256 GLY A C 1
ATOM 2087 O O . GLY A 1 256 ? -14.661 -4.769 -17.679 1.00 79.56 256 GLY A O 1
ATOM 2088 N N . GLU A 1 257 ? -16.284 -3.750 -16.545 1.00 79.50 257 GLU A N 1
ATOM 2089 C CA . GLU A 1 257 ? -16.828 -4.979 -15.926 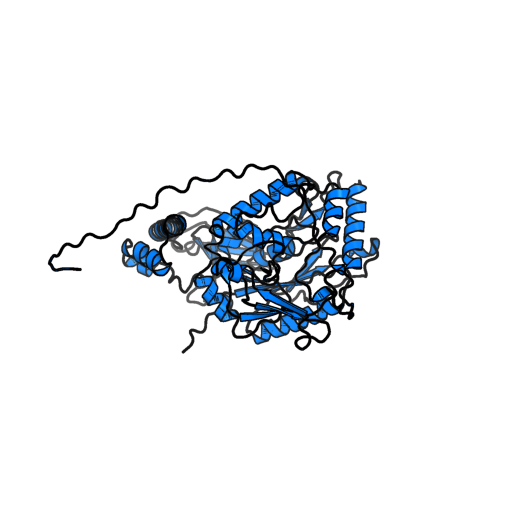1.00 79.50 257 GLU A CA 1
ATOM 2090 C C . GLU A 1 257 ? -17.366 -6.014 -16.931 1.00 79.50 257 GLU A C 1
ATOM 2092 O O . GLU A 1 257 ? -17.615 -7.153 -16.550 1.00 79.50 257 GLU A O 1
ATOM 2097 N N . LYS A 1 258 ? -17.534 -5.641 -18.207 1.00 81.06 258 LYS A N 1
ATOM 2098 C CA . LYS A 1 258 ? -17.933 -6.563 -19.283 1.00 81.06 258 LYS A CA 1
ATOM 2099 C C . LYS A 1 258 ? -16.758 -7.352 -19.868 1.00 81.06 258 LYS A C 1
ATOM 2101 O O . LYS A 1 258 ? -16.992 -8.335 -20.562 1.00 81.06 258 LYS A O 1
ATOM 2106 N N . ASP A 1 259 ? -15.532 -6.922 -19.590 1.00 85.38 259 ASP A N 1
ATOM 2107 C CA . ASP A 1 259 ? -14.294 -7.493 -20.112 1.00 85.38 259 ASP A CA 1
ATOM 2108 C C . ASP A 1 259 ? -13.438 -7.984 -18.941 1.00 85.38 259 ASP A C 1
ATOM 2110 O O . ASP A 1 259 ? -12.526 -7.306 -18.475 1.00 85.38 259 ASP A O 1
ATOM 2114 N N . VAL A 1 260 ? -13.794 -9.142 -18.380 1.00 88.19 260 VAL A N 1
ATOM 2115 C CA . VAL A 1 260 ? -13.021 -9.762 -17.296 1.00 88.19 260 VAL A CA 1
ATOM 2116 C C . VAL A 1 260 ? -11.859 -10.532 -17.913 1.00 88.19 260 VAL A C 1
ATOM 2118 O O . VAL A 1 260 ? -12.049 -11.589 -18.508 1.00 88.19 260 VAL A O 1
ATOM 2121 N N . LEU A 1 261 ? -10.647 -10.014 -17.731 1.00 85.25 261 LEU A N 1
ATOM 2122 C CA . LEU A 1 261 ? -9.419 -10.615 -18.247 1.00 85.25 261 LEU A CA 1
ATOM 2123 C C . LEU A 1 261 ? -8.920 -11.752 -17.350 1.00 85.25 261 LEU A C 1
ATOM 2125 O O . LEU A 1 261 ? -8.371 -12.732 -17.847 1.00 85.25 261 LEU A O 1
ATOM 2129 N N . ARG A 1 262 ? -9.093 -11.623 -16.027 1.00 85.38 262 ARG A N 1
ATOM 2130 C CA . ARG A 1 262 ? -8.654 -12.629 -15.050 1.00 85.38 262 ARG A CA 1
ATOM 2131 C C . ARG A 1 262 ? -9.515 -12.616 -13.793 1.00 85.38 262 ARG A C 1
ATOM 2133 O O . ARG A 1 262 ? -10.018 -11.570 -13.378 1.00 85.38 262 ARG A O 1
ATOM 2140 N N . THR A 1 263 ? -9.623 -13.777 -13.159 1.00 89.88 263 THR A N 1
ATOM 2141 C CA . THR A 1 263 ? -10.246 -13.944 -11.848 1.00 89.88 263 THR A CA 1
ATOM 2142 C C . THR A 1 263 ? -9.246 -14.575 -10.894 1.00 89.88 263 THR A C 1
ATOM 2144 O O . THR A 1 263 ? -8.771 -15.680 -11.141 1.00 89.88 263 THR A O 1
ATOM 2147 N N . ASP A 1 264 ? -8.958 -13.882 -9.798 1.00 90.62 264 ASP A N 1
ATOM 2148 C CA . ASP A 1 264 ? -8.035 -14.350 -8.769 1.00 90.62 264 ASP A CA 1
ATOM 2149 C C . ASP A 1 264 ? -8.745 -14.461 -7.427 1.00 90.62 264 ASP A C 1
ATOM 2151 O O . ASP A 1 264 ? -9.688 -13.722 -7.139 1.00 90.62 264 ASP A O 1
ATOM 2155 N N . TYR A 1 265 ? -8.249 -15.335 -6.562 1.00 93.38 265 TYR A N 1
ATOM 2156 C CA . TYR A 1 265 ? -8.696 -15.364 -5.179 1.00 93.38 265 TYR A CA 1
ATOM 2157 C C . TYR A 1 265 ? -7.788 -14.508 -4.318 1.00 93.38 265 TYR A C 1
ATOM 2159 O O . TYR A 1 265 ? -6.600 -14.340 -4.597 1.00 93.38 265 TYR A O 1
ATOM 2167 N N . SER A 1 266 ? -8.336 -13.971 -3.238 1.00 94.88 266 SER A N 1
ATOM 2168 C CA . SER A 1 266 ? -7.519 -13.250 -2.278 1.00 94.88 266 SER A CA 1
ATOM 2169 C C . SER A 1 266 ? -6.513 -14.191 -1.603 1.00 94.88 266 SER A C 1
ATOM 2171 O O . SER A 1 266 ? -6.758 -15.386 -1.386 1.00 94.88 266 SER A O 1
ATOM 2173 N N . PHE A 1 267 ? -5.345 -13.652 -1.277 1.00 96.44 267 PHE A N 1
ATOM 2174 C CA . PHE A 1 267 ? -4.343 -14.323 -0.461 1.00 96.44 267 PHE A CA 1
ATOM 2175 C C . PHE A 1 267 ? -4.924 -14.746 0.895 1.00 96.44 267 PHE A C 1
ATOM 2177 O O . PHE A 1 267 ? -4.750 -15.892 1.296 1.00 96.44 267 PHE A O 1
ATOM 2184 N N . GLY A 1 268 ? -5.701 -13.874 1.551 1.00 96.25 268 GLY A N 1
ATOM 2185 C CA . GLY A 1 268 ? -6.402 -14.190 2.800 1.00 96.25 268 GLY A CA 1
ATOM 2186 C C . GLY A 1 268 ? -7.353 -15.383 2.660 1.00 96.25 268 GLY A C 1
ATOM 2187 O O . GLY A 1 268 ? -7.294 -16.311 3.460 1.00 96.25 268 GLY A O 1
ATOM 2188 N N . TYR A 1 269 ? -8.165 -15.430 1.595 1.00 96.56 269 TYR A N 1
ATOM 2189 C CA . TYR A 1 269 ? -9.015 -16.592 1.312 1.00 96.56 269 TYR A CA 1
ATOM 2190 C C . TYR A 1 269 ? -8.189 -17.867 1.127 1.00 96.56 269 TYR A C 1
ATOM 2192 O O . TYR A 1 269 ? -8.566 -18.926 1.633 1.00 96.56 269 TYR A O 1
ATOM 2200 N N . SER A 1 270 ? -7.070 -17.759 0.408 1.00 96.38 270 SER A N 1
ATOM 2201 C CA . SER A 1 270 ? -6.165 -18.879 0.139 1.00 96.38 270 SER A CA 1
ATOM 2202 C C . SER A 1 270 ? -5.612 -19.474 1.435 1.00 96.38 270 SER A C 1
ATOM 2204 O O . SER A 1 270 ? -5.640 -20.693 1.591 1.00 96.38 270 SER A O 1
ATOM 2206 N N . ILE A 1 271 ? -5.194 -18.624 2.382 1.00 96.06 271 ILE A N 1
ATOM 2207 C CA . ILE A 1 271 ? -4.742 -19.038 3.719 1.00 96.06 271 ILE A CA 1
ATOM 2208 C C . ILE A 1 271 ? -5.868 -19.763 4.463 1.00 96.06 271 ILE A C 1
ATOM 2210 O O . ILE A 1 271 ? -5.693 -20.913 4.855 1.00 96.06 271 ILE A O 1
ATOM 2214 N N . CYS A 1 272 ? -7.046 -19.139 4.605 1.00 94.69 272 CYS A N 1
ATOM 2215 C CA . CYS A 1 272 ? -8.148 -19.700 5.399 1.00 94.69 272 CYS A CA 1
ATOM 2216 C C . CYS A 1 272 ? -8.660 -21.059 4.887 1.00 94.69 272 CYS A C 1
ATOM 2218 O O . CYS A 1 272 ? -9.297 -21.793 5.637 1.00 94.69 272 CYS A O 1
ATOM 2220 N N . HIS A 1 273 ? -8.423 -21.383 3.612 1.00 94.31 273 HIS A N 1
ATOM 2221 C CA . HIS A 1 273 ? -8.886 -22.624 2.982 1.00 94.31 273 HIS A CA 1
ATOM 2222 C C . HIS A 1 273 ? -7.744 -23.581 2.632 1.00 94.31 273 HIS A C 1
ATOM 2224 O O . HIS A 1 273 ? -7.950 -24.484 1.817 1.00 94.31 273 HIS A O 1
ATOM 2230 N N . ASN A 1 274 ? -6.552 -23.383 3.210 1.00 92.31 274 ASN A N 1
ATOM 2231 C CA . ASN A 1 274 ? -5.371 -24.220 2.984 1.00 92.31 274 ASN A CA 1
ATOM 2232 C C . ASN A 1 274 ? -5.070 -24.437 1.492 1.00 92.31 274 ASN A C 1
ATOM 2234 O O . ASN A 1 274 ? -4.710 -25.533 1.057 1.00 92.31 274 ASN A O 1
ATOM 2238 N N . LYS A 1 275 ? -5.271 -23.398 0.675 1.00 91.94 275 LYS A N 1
ATOM 2239 C CA . LYS A 1 275 ? -4.938 -23.447 -0.748 1.00 91.94 275 LYS A CA 1
ATOM 2240 C C . LYS A 1 275 ? -3.423 -23.336 -0.921 1.00 91.94 275 LYS A C 1
ATOM 2242 O O . LYS A 1 275 ? -2.791 -22.589 -0.174 1.00 91.94 275 LYS A O 1
ATOM 2247 N N . PRO A 1 276 ? -2.826 -24.025 -1.910 1.00 89.81 276 PRO A N 1
ATOM 2248 C CA . PRO A 1 276 ? -1.410 -23.868 -2.210 1.00 89.81 276 PRO A CA 1
ATOM 2249 C C . PRO A 1 276 ? -1.059 -22.405 -2.505 1.00 89.81 276 PRO A C 1
ATOM 2251 O O . PRO A 1 276 ? -1.661 -21.768 -3.369 1.00 89.81 276 PRO A O 1
ATOM 2254 N N . ILE A 1 277 ? -0.062 -21.880 -1.790 1.00 91.56 277 ILE A N 1
ATOM 2255 C CA . ILE A 1 277 ? 0.466 -20.528 -1.997 1.00 91.56 277 ILE A CA 1
ATOM 2256 C C . ILE A 1 277 ? 1.840 -20.650 -2.640 1.00 91.56 277 ILE A C 1
ATOM 2258 O O . ILE A 1 277 ? 2.850 -20.900 -1.972 1.00 91.56 277 ILE A O 1
ATOM 2262 N N . ALA A 1 278 ? 1.849 -20.459 -3.953 1.00 83.88 278 ALA A N 1
ATOM 2263 C CA . ALA A 1 278 ? 3.032 -20.429 -4.792 1.00 83.88 278 ALA A CA 1
ATOM 2264 C C . ALA A 1 278 ? 2.958 -19.223 -5.734 1.00 83.88 278 ALA A C 1
ATOM 2266 O O . ALA A 1 278 ? 1.873 -18.761 -6.088 1.00 83.88 278 ALA A O 1
ATOM 2267 N N . ARG A 1 279 ? 4.124 -18.728 -6.169 1.00 71.56 279 ARG A N 1
ATOM 2268 C CA . ARG A 1 279 ? 4.201 -17.625 -7.143 1.00 71.56 279 ARG A CA 1
ATOM 2269 C C . ARG A 1 279 ? 3.578 -17.995 -8.494 1.00 71.56 279 ARG A C 1
ATOM 2271 O O . ARG A 1 279 ? 3.122 -17.110 -9.211 1.00 71.56 279 ARG A O 1
ATOM 2278 N N . HIS A 1 280 ? 3.555 -19.290 -8.807 1.00 70.12 280 HIS A N 1
ATOM 2279 C CA . HIS A 1 280 ? 2.900 -19.862 -9.974 1.00 70.12 280 HIS A CA 1
ATOM 2280 C C . HIS A 1 280 ? 2.125 -21.095 -9.532 1.00 70.12 280 HIS A C 1
ATOM 2282 O O . HIS A 1 280 ? 2.685 -21.982 -8.887 1.00 70.12 280 HIS A O 1
ATOM 2288 N N . HIS A 1 281 ? 0.853 -21.153 -9.893 1.00 74.56 281 HIS A N 1
ATOM 2289 C CA . HIS A 1 281 ? 0.053 -22.359 -9.795 1.00 74.56 281 HIS A CA 1
ATOM 2290 C C . HIS A 1 281 ? -0.892 -22.375 -11.005 1.00 74.56 281 HIS A C 1
ATOM 2292 O O . HIS A 1 281 ? -1.480 -21.338 -11.317 1.00 74.56 281 HIS A O 1
ATOM 2298 N N . PRO A 1 282 ? -1.009 -23.505 -11.726 1.00 71.19 282 PRO A N 1
ATOM 2299 C CA . PRO A 1 282 ? -1.737 -23.556 -12.996 1.00 71.19 282 PRO A CA 1
ATOM 2300 C C . PRO A 1 282 ? -3.206 -23.146 -12.834 1.00 71.19 282 PRO A C 1
ATOM 2302 O O . PRO A 1 282 ? -3.709 -22.332 -13.604 1.00 71.19 282 PRO A O 1
ATOM 2305 N N . ASP A 1 283 ? -3.847 -23.624 -11.765 1.00 74.38 283 ASP A N 1
ATOM 2306 C CA . ASP A 1 283 ? -5.294 -23.462 -11.561 1.00 74.38 283 ASP A CA 1
ATOM 2307 C C . ASP A 1 283 ? -5.675 -22.363 -10.560 1.00 74.38 283 ASP A C 1
ATOM 2309 O O . ASP A 1 283 ? -6.852 -22.171 -10.253 1.00 74.38 283 ASP A O 1
ATOM 2313 N N . TRP A 1 284 ? -4.691 -21.694 -9.954 1.00 80.88 284 TRP A N 1
ATOM 2314 C CA . TRP A 1 284 ? -4.934 -20.846 -8.790 1.00 80.88 284 TRP A CA 1
ATOM 2315 C C . TRP A 1 284 ? -3.945 -19.695 -8.722 1.00 80.88 284 TRP A C 1
ATOM 2317 O O . TRP A 1 284 ? -2.755 -19.870 -8.949 1.00 80.88 284 TRP A O 1
ATOM 2327 N N . TYR A 1 285 ? -4.413 -18.520 -8.321 1.00 86.06 285 TYR A N 1
ATOM 2328 C CA . TYR A 1 285 ? -3.526 -17.426 -7.960 1.00 86.06 285 TYR A CA 1
ATOM 2329 C C . TYR A 1 285 ? -4.018 -16.758 -6.682 1.00 86.06 285 TYR A C 1
ATOM 2331 O O . TYR A 1 285 ? -5.128 -16.226 -6.625 1.00 86.06 285 TYR A O 1
ATOM 2339 N N . ALA A 1 286 ? -3.178 -16.811 -5.647 1.00 93.06 286 ALA A N 1
ATOM 2340 C CA . ALA A 1 286 ? -3.388 -16.114 -4.388 1.00 93.06 286 ALA A CA 1
ATOM 2341 C C . ALA A 1 286 ? -2.937 -14.658 -4.564 1.00 93.06 286 ALA A C 1
ATOM 2343 O O . ALA A 1 286 ? -1.748 -14.353 -4.465 1.00 93.06 286 ALA A O 1
ATOM 2344 N N . HIS A 1 287 ? -3.868 -13.755 -4.871 1.00 92.62 287 HIS A N 1
ATOM 2345 C CA . HIS A 1 287 ? -3.535 -12.377 -5.207 1.00 92.62 287 HIS A CA 1
ATOM 2346 C C . HIS A 1 287 ? -3.049 -11.603 -3.966 1.00 92.62 287 HIS A C 1
ATOM 2348 O O . HIS A 1 287 ? -3.844 -11.371 -3.048 1.00 92.62 287 HIS A O 1
ATOM 2354 N N . PRO A 1 288 ? -1.784 -11.141 -3.925 1.00 92.88 288 PRO A N 1
ATOM 2355 C CA . PRO A 1 288 ? -1.195 -10.552 -2.720 1.00 92.88 288 PRO A CA 1
ATOM 2356 C C . PRO A 1 288 ? -1.626 -9.097 -2.476 1.00 92.88 288 PRO A C 1
ATOM 2358 O O . PRO A 1 288 ? -1.588 -8.613 -1.350 1.00 92.88 288 PRO A O 1
ATOM 2361 N N . GLY A 1 289 ? -2.024 -8.384 -3.533 1.00 89.38 289 GLY A N 1
ATOM 2362 C CA . GLY A 1 289 ? -2.307 -6.949 -3.483 1.00 89.38 289 GLY A CA 1
ATOM 2363 C C . GLY A 1 289 ? -3.783 -6.584 -3.393 1.00 89.38 289 GLY A C 1
ATOM 2364 O O . GLY A 1 289 ? -4.614 -7.338 -2.883 1.00 89.38 289 GLY A O 1
ATOM 2365 N N . TYR A 1 290 ? -4.087 -5.409 -3.940 1.00 89.50 290 TYR A N 1
ATOM 2366 C CA . TYR A 1 290 ? -5.354 -4.695 -3.782 1.00 89.50 290 TYR A CA 1
ATOM 2367 C C . TYR A 1 290 ? -5.541 -4.221 -2.345 1.00 89.50 290 TYR A C 1
ATOM 2369 O O . TYR A 1 290 ? -4.792 -3.358 -1.909 1.00 89.50 290 TYR A O 1
ATOM 2377 N N . ALA A 1 291 ? -6.536 -4.734 -1.631 1.00 89.62 291 ALA A N 1
ATOM 2378 C CA . ALA A 1 291 ? -7.067 -4.089 -0.447 1.00 89.62 291 ALA A CA 1
ATOM 2379 C C . ALA A 1 291 ? -6.902 -4.960 0.800 1.00 89.62 291 ALA A C 1
ATOM 2381 O O . ALA A 1 291 ? -7.444 -6.065 0.872 1.00 89.62 291 ALA A O 1
ATOM 2382 N N . TRP A 1 292 ? -6.215 -4.411 1.796 1.00 93.62 292 TRP A N 1
ATOM 2383 C CA . TRP A 1 292 ? -6.034 -4.991 3.123 1.00 93.62 292 TRP A CA 1
ATOM 2384 C C . TRP A 1 292 ? -6.619 -4.067 4.185 1.00 93.62 292 TRP A C 1
ATOM 2386 O O . TRP A 1 292 ? -6.671 -2.859 3.972 1.00 93.62 292 TRP A O 1
ATOM 2396 N N . ALA A 1 293 ? -7.030 -4.640 5.313 1.00 91.25 293 ALA A N 1
ATOM 2397 C CA . ALA A 1 293 ? -7.319 -3.931 6.548 1.00 91.25 293 ALA A CA 1
ATOM 2398 C C . ALA A 1 293 ? -6.661 -4.645 7.727 1.00 91.25 293 ALA A C 1
ATOM 2400 O O . ALA A 1 293 ? -6.546 -5.868 7.748 1.00 91.25 293 ALA A O 1
ATOM 2401 N N . MET A 1 294 ? -6.236 -3.883 8.727 1.00 88.06 294 MET A N 1
ATOM 2402 C CA . MET A 1 294 ? -5.684 -4.433 9.961 1.00 88.06 294 MET A CA 1
ATOM 2403 C C . MET A 1 294 ? -6.026 -3.549 11.148 1.00 88.06 294 MET A C 1
ATOM 2405 O O . MET A 1 294 ? -6.312 -2.362 10.977 1.00 88.06 294 MET A O 1
ATOM 2409 N N . HIS A 1 295 ? -5.977 -4.115 12.348 1.00 79.94 295 HIS A N 1
ATOM 2410 C CA . HIS A 1 295 ? -6.141 -3.349 13.578 1.00 79.94 295 HIS A CA 1
ATOM 2411 C C . HIS A 1 295 ? -5.018 -2.314 13.714 1.00 79.94 295 HIS A C 1
ATOM 2413 O O . HIS A 1 295 ? -3.861 -2.572 13.379 1.00 79.94 295 HIS A O 1
ATOM 2419 N N . ARG A 1 296 ? -5.335 -1.151 14.287 1.00 77.25 296 ARG A N 1
ATOM 2420 C CA . ARG A 1 296 ? -4.344 -0.104 14.571 1.00 77.25 296 ARG A CA 1
ATOM 2421 C C . ARG A 1 296 ? -3.166 -0.598 15.416 1.00 77.25 296 ARG A C 1
ATOM 2423 O O . ARG A 1 296 ? -2.028 -0.244 15.134 1.00 77.25 296 ARG A O 1
ATOM 2430 N N . ASN A 1 297 ? -3.435 -1.406 16.438 1.00 72.44 297 ASN A N 1
ATOM 2431 C CA . ASN A 1 297 ? -2.391 -1.957 17.304 1.00 72.44 297 ASN A CA 1
ATOM 2432 C C . ASN A 1 297 ? -1.466 -2.929 16.550 1.00 72.44 297 ASN A C 1
ATOM 2434 O O . ASN A 1 297 ? -0.266 -2.907 16.793 1.00 72.44 297 ASN A O 1
ATOM 2438 N N . ALA A 1 298 ? -1.993 -3.721 15.611 1.00 79.44 298 ALA A N 1
ATOM 2439 C CA . ALA A 1 298 ? -1.204 -4.568 14.726 1.00 79.44 298 ALA A CA 1
ATOM 2440 C C . ALA A 1 298 ? -0.298 -3.705 13.841 1.00 79.44 298 ALA A C 1
ATOM 2442 O O . ALA A 1 298 ? 0.909 -3.917 13.818 1.00 79.44 298 ALA A O 1
ATOM 2443 N N . PHE A 1 299 ? -0.854 -2.671 13.201 1.00 83.62 299 PHE A N 1
ATOM 2444 C CA . PHE A 1 299 ? -0.082 -1.717 12.400 1.00 83.62 299 PHE A CA 1
ATOM 2445 C C . PHE A 1 299 ? 1.070 -1.075 13.193 1.00 83.62 299 PHE A C 1
ATOM 2447 O O . PHE A 1 299 ? 2.213 -1.066 12.733 1.00 83.62 299 PHE A O 1
ATOM 2454 N N . ASP A 1 300 ? 0.783 -0.567 14.397 1.00 78.00 300 ASP A N 1
ATOM 2455 C CA . ASP A 1 300 ? 1.786 0.070 15.256 1.00 78.00 300 ASP A CA 1
ATOM 2456 C C . ASP A 1 300 ? 2.839 -0.943 15.752 1.00 78.00 300 ASP A C 1
ATOM 2458 O O . ASP A 1 300 ? 4.023 -0.615 15.787 1.00 78.00 300 ASP A O 1
ATOM 2462 N N . ALA A 1 301 ? 2.445 -2.180 16.080 1.00 75.69 301 ALA A N 1
ATOM 2463 C CA . ALA A 1 301 ? 3.355 -3.233 16.542 1.00 75.69 301 ALA A CA 1
ATOM 2464 C C . ALA A 1 301 ? 4.328 -3.721 15.452 1.00 75.69 301 ALA A C 1
ATOM 2466 O O . ALA A 1 301 ? 5.456 -4.103 15.759 1.00 75.69 301 ALA A O 1
ATOM 2467 N N . ILE A 1 302 ? 3.929 -3.666 14.176 1.00 83.62 302 ILE A N 1
ATOM 2468 C CA . ILE A 1 302 ? 4.828 -3.928 13.037 1.00 83.62 302 ILE A CA 1
ATOM 2469 C C . ILE A 1 302 ? 5.825 -2.766 12.848 1.00 83.62 302 ILE A C 1
ATOM 2471 O O . ILE A 1 302 ? 6.915 -2.959 12.301 1.00 83.62 302 ILE A O 1
ATOM 2475 N N . GLY A 1 303 ? 5.482 -1.565 13.325 1.00 82.25 303 GLY A N 1
ATOM 2476 C CA . GLY A 1 303 ? 6.214 -0.324 13.059 1.00 82.25 303 GLY A CA 1
ATOM 2477 C C . GLY A 1 303 ? 5.758 0.388 11.780 1.00 82.25 303 GLY A C 1
ATOM 2478 O O . GLY A 1 303 ? 6.521 1.168 11.218 1.00 82.25 303 GLY A O 1
ATOM 2479 N N . GLY A 1 304 ? 4.531 0.125 11.316 1.00 87.94 304 GLY A N 1
ATOM 2480 C CA . GLY A 1 304 ? 4.007 0.594 10.032 1.00 87.94 304 GLY A CA 1
ATOM 2481 C C . GLY A 1 304 ? 4.334 -0.332 8.855 1.00 87.94 304 GLY A C 1
ATOM 2482 O O . GLY A 1 304 ? 4.972 -1.375 9.004 1.00 87.94 304 GLY A O 1
ATOM 2483 N N . LEU A 1 305 ? 3.863 0.034 7.661 1.00 92.81 305 LEU A N 1
ATOM 2484 C CA . LEU A 1 305 ? 4.183 -0.677 6.422 1.00 92.81 305 LEU A CA 1
ATOM 2485 C C . LEU A 1 305 ? 5.644 -0.454 6.024 1.00 92.81 305 LEU A C 1
ATOM 2487 O O . LEU A 1 305 ? 6.245 0.572 6.329 1.00 92.81 305 LEU A O 1
ATOM 2491 N N . LEU A 1 306 ? 6.191 -1.419 5.298 1.00 92.38 306 LEU A N 1
ATOM 2492 C CA . LEU A 1 306 ? 7.541 -1.388 4.748 1.00 92.38 306 LEU A CA 1
ATOM 2493 C C . LEU A 1 306 ? 7.723 -0.230 3.742 1.00 92.38 306 LEU A C 1
ATOM 2495 O O . LEU A 1 306 ? 7.221 -0.270 2.621 1.00 92.38 306 LEU A O 1
ATOM 2499 N N . ASP A 1 307 ? 8.450 0.817 4.125 1.00 92.75 307 ASP A N 1
ATOM 2500 C CA . ASP A 1 307 ? 8.626 2.016 3.299 1.00 92.75 307 ASP A CA 1
ATOM 2501 C C . ASP A 1 307 ? 9.984 2.111 2.590 1.00 92.75 307 ASP A C 1
ATOM 2503 O O . ASP A 1 307 ? 10.200 3.012 1.788 1.00 92.75 307 ASP A O 1
ATOM 2507 N N . PHE A 1 308 ? 10.863 1.126 2.761 1.00 94.25 308 PHE A N 1
ATOM 2508 C CA . PHE A 1 308 ? 12.141 1.039 2.043 1.00 94.25 308 PHE A CA 1
ATOM 2509 C C . PHE A 1 308 ? 12.028 0.429 0.627 1.00 94.25 308 PHE A C 1
ATOM 2511 O O . PHE A 1 308 ? 13.014 0.191 -0.069 1.00 94.25 308 PHE A O 1
ATOM 2518 N N . CYS A 1 309 ? 10.814 0.125 0.171 1.00 94.19 309 CYS A N 1
ATOM 2519 C CA . CYS A 1 309 ? 10.561 -0.590 -1.077 1.00 94.19 309 CYS A CA 1
ATOM 2520 C C . CYS A 1 309 ? 10.369 0.341 -2.282 1.00 94.19 309 CYS A C 1
ATOM 2522 O O . CYS A 1 309 ? 9.287 0.419 -2.865 1.00 94.19 309 CYS A O 1
ATOM 2524 N N . ILE A 1 310 ? 11.458 0.981 -2.718 1.00 95.19 310 ILE A N 1
ATOM 2525 C CA . ILE A 1 310 ? 11.420 2.089 -3.690 1.00 95.19 310 ILE A CA 1
ATOM 2526 C C . ILE A 1 310 ? 11.087 1.716 -5.151 1.00 95.19 310 ILE A C 1
ATOM 2528 O O . ILE A 1 310 ? 10.985 2.606 -5.995 1.00 95.19 310 ILE A O 1
ATOM 2532 N N . VAL A 1 311 ? 10.848 0.430 -5.450 1.00 94.06 311 VAL A N 1
ATOM 2533 C CA . VAL A 1 311 ? 10.362 -0.072 -6.762 1.00 94.06 311 VAL A CA 1
ATOM 2534 C C . VAL A 1 311 ? 8.981 -0.747 -6.700 1.00 94.06 311 VAL A C 1
ATOM 2536 O O . VAL A 1 311 ? 8.481 -1.245 -7.709 1.00 94.06 311 VAL A O 1
ATOM 2539 N N . GLY A 1 312 ? 8.333 -0.755 -5.532 1.00 90.38 312 GLY A N 1
ATOM 2540 C CA . GLY A 1 312 ? 6.945 -1.198 -5.347 1.00 90.38 312 GLY A CA 1
ATOM 2541 C C . GLY A 1 312 ? 6.643 -2.707 -5.248 1.00 90.38 312 GLY A C 1
ATOM 2542 O O . GLY A 1 312 ? 5.633 -3.136 -5.817 1.00 90.38 312 GLY A O 1
ATOM 2543 N N . PRO A 1 313 ? 7.444 -3.561 -4.582 1.00 92.12 313 PRO A N 1
ATOM 2544 C CA . PRO A 1 313 ? 7.054 -4.937 -4.242 1.00 92.12 313 PRO A CA 1
ATOM 2545 C C . PRO A 1 313 ? 6.174 -5.056 -2.983 1.00 92.12 313 PRO A C 1
ATOM 2547 O O . PRO A 1 313 ? 5.897 -6.175 -2.562 1.00 92.12 313 PRO A O 1
ATOM 2550 N N . GLY A 1 314 ? 5.733 -3.945 -2.381 1.00 92.38 314 GLY A N 1
ATOM 2551 C CA . GLY A 1 314 ? 5.204 -3.948 -1.014 1.00 92.38 314 GLY A CA 1
ATOM 2552 C C . GLY A 1 314 ? 4.014 -4.865 -0.759 1.00 92.38 314 GLY A C 1
ATOM 2553 O O . GLY A 1 314 ? 4.018 -5.577 0.239 1.00 92.38 314 GLY A O 1
ATOM 2554 N N . ASP A 1 315 ? 3.064 -4.946 -1.689 1.00 92.12 315 ASP A N 1
ATOM 2555 C CA . ASP A 1 315 ? 1.930 -5.872 -1.582 1.00 92.12 315 ASP A CA 1
ATOM 2556 C C . ASP A 1 315 ? 2.388 -7.349 -1.504 1.00 92.12 315 ASP A C 1
ATOM 2558 O O . ASP A 1 315 ? 1.859 -8.132 -0.716 1.00 92.12 315 ASP A O 1
ATOM 2562 N N . LEU A 1 316 ? 3.398 -7.732 -2.298 1.00 93.69 316 LEU A N 1
ATOM 2563 C CA . LEU A 1 316 ? 3.940 -9.096 -2.324 1.00 93.69 316 LEU A CA 1
ATOM 2564 C C . LEU A 1 316 ? 4.694 -9.414 -1.027 1.00 93.69 316 LEU A C 1
ATOM 2566 O O . LEU A 1 316 ? 4.457 -10.464 -0.429 1.00 93.69 316 LEU A O 1
ATOM 2570 N N . HIS A 1 317 ? 5.554 -8.489 -0.582 1.00 96.38 317 HIS A N 1
ATOM 2571 C CA . HIS A 1 317 ? 6.285 -8.589 0.686 1.00 96.38 317 HIS A CA 1
ATOM 2572 C C . HIS A 1 317 ? 5.325 -8.729 1.862 1.00 96.38 317 HIS A C 1
ATOM 2574 O O . HIS A 1 317 ? 5.496 -9.629 2.679 1.00 96.38 317 HIS A O 1
ATOM 2580 N N . PHE A 1 318 ? 4.290 -7.885 1.912 1.00 96.62 318 PHE A N 1
ATOM 2581 C CA . PHE A 1 318 ? 3.266 -7.916 2.949 1.00 96.62 318 PHE A CA 1
ATOM 2582 C C . PHE A 1 318 ? 2.578 -9.283 3.007 1.00 96.62 318 PHE A C 1
ATOM 2584 O O . PHE A 1 318 ? 2.556 -9.908 4.062 1.00 96.62 318 PHE A O 1
ATOM 2591 N N . ALA A 1 319 ? 2.070 -9.781 1.875 1.00 96.50 319 ALA A N 1
ATOM 2592 C CA . ALA A 1 319 ? 1.309 -11.026 1.833 1.00 96.50 319 ALA A CA 1
ATOM 2593 C C . ALA A 1 319 ? 2.135 -12.252 2.262 1.00 96.50 319 ALA A C 1
ATOM 2595 O O . ALA A 1 319 ? 1.695 -13.035 3.099 1.00 96.50 319 ALA A O 1
ATOM 2596 N N . TYR A 1 320 ? 3.353 -12.412 1.739 1.00 98.00 320 TYR A N 1
ATOM 2597 C CA . TYR A 1 320 ? 4.205 -13.557 2.084 1.00 98.00 320 TYR A CA 1
ATOM 2598 C C . TYR A 1 320 ? 4.791 -13.461 3.497 1.00 98.00 320 TYR A C 1
ATOM 2600 O O . TYR A 1 320 ? 5.002 -14.488 4.147 1.00 98.00 320 TYR A O 1
ATOM 2608 N N . ALA A 1 321 ? 5.013 -12.250 4.013 1.00 98.06 321 ALA A N 1
ATOM 2609 C CA . ALA A 1 321 ? 5.424 -12.052 5.398 1.00 98.06 321 ALA A CA 1
ATOM 2610 C C . ALA A 1 321 ? 4.381 -12.551 6.407 1.00 98.06 321 ALA A C 1
ATOM 2612 O O . ALA A 1 321 ? 4.775 -13.027 7.466 1.00 98.06 321 ALA A O 1
ATOM 2613 N N . LEU A 1 322 ? 3.081 -12.547 6.074 1.00 97.94 322 LEU A N 1
ATOM 2614 C CA . LEU A 1 322 ? 2.038 -13.136 6.933 1.00 97.94 322 LEU A CA 1
ATOM 2615 C C . LEU A 1 322 ? 2.317 -14.609 7.273 1.00 97.94 322 LEU A C 1
ATOM 2617 O O . LEU A 1 322 ? 1.923 -15.076 8.336 1.00 97.94 322 LEU A O 1
ATOM 2621 N N . LEU A 1 323 ? 3.011 -15.323 6.383 1.00 97.81 323 LEU A N 1
ATOM 2622 C CA . LEU A 1 323 ? 3.369 -16.736 6.525 1.00 97.81 323 LEU A CA 1
ATOM 2623 C C . LEU A 1 323 ? 4.804 -16.949 7.036 1.00 97.81 323 LEU A C 1
ATOM 2625 O O . LEU A 1 323 ? 5.255 -18.086 7.124 1.00 97.81 323 LEU A O 1
ATOM 2629 N N . GLY A 1 324 ? 5.560 -15.881 7.315 1.00 97.50 324 GLY A N 1
ATOM 2630 C CA . GLY A 1 324 ? 7.004 -15.971 7.578 1.00 97.50 324 GLY A CA 1
ATOM 2631 C C . GLY A 1 324 ? 7.843 -16.285 6.331 1.00 97.50 324 GLY A C 1
ATOM 2632 O O . GLY A 1 324 ? 8.970 -16.758 6.437 1.00 97.50 324 GLY A O 1
ATOM 2633 N N . ARG A 1 325 ? 7.305 -16.030 5.132 1.00 97.44 325 ARG A N 1
ATOM 2634 C CA . ARG A 1 325 ? 7.901 -16.412 3.839 1.00 97.44 325 ARG A CA 1
ATOM 2635 C C . ARG A 1 325 ? 8.394 -15.211 3.025 1.00 97.44 325 ARG A C 1
ATOM 2637 O O . ARG A 1 325 ? 8.480 -15.283 1.804 1.00 97.44 325 ARG A O 1
ATOM 2644 N N . ILE A 1 326 ? 8.713 -14.085 3.674 1.00 96.62 326 ILE A N 1
ATOM 2645 C CA . ILE A 1 326 ? 9.145 -12.858 2.972 1.00 96.62 326 ILE A CA 1
ATOM 2646 C C . ILE A 1 326 ? 10.432 -13.054 2.157 1.00 96.62 326 ILE A C 1
ATOM 2648 O O . ILE A 1 326 ? 10.602 -12.428 1.122 1.00 96.62 326 ILE A O 1
ATOM 2652 N N . HIS A 1 327 ? 11.312 -13.971 2.555 1.00 95.88 327 HIS A N 1
ATOM 2653 C CA . HIS A 1 327 ? 12.5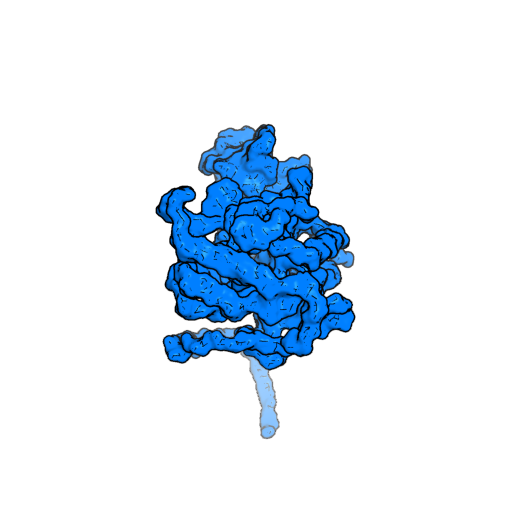17 -14.294 1.785 1.00 95.88 327 HIS A CA 1
ATOM 2654 C C . HIS A 1 327 ? 12.207 -14.803 0.366 1.00 95.88 327 HIS A C 1
ATOM 2656 O O . HIS A 1 327 ? 13.025 -14.680 -0.541 1.00 95.88 327 HIS A O 1
ATOM 2662 N N . GLU A 1 328 ? 10.993 -15.310 0.139 1.00 94.81 328 GLU A N 1
ATOM 2663 C CA . GLU A 1 328 ? 10.519 -15.741 -1.169 1.00 94.81 328 GLU A CA 1
ATOM 2664 C C . GLU A 1 328 ? 9.999 -14.591 -2.037 1.00 94.81 328 GLU A C 1
ATOM 2666 O O . GLU A 1 328 ? 9.364 -14.870 -3.049 1.00 94.81 328 GLU A O 1
ATOM 2671 N N . THR A 1 329 ? 10.177 -13.308 -1.697 1.00 93.25 329 THR A N 1
ATOM 2672 C CA . THR A 1 329 ? 9.584 -12.175 -2.448 1.00 93.25 329 THR A CA 1
ATOM 2673 C C . THR A 1 329 ? 10.594 -11.251 -3.118 1.00 93.25 329 THR A C 1
ATOM 2675 O O . THR A 1 329 ? 10.199 -10.395 -3.913 1.00 93.25 329 THR A O 1
ATOM 2678 N N . TYR A 1 330 ? 11.887 -11.448 -2.878 1.00 93.25 330 TYR A N 1
ATOM 2679 C CA . TYR A 1 330 ? 12.954 -10.636 -3.455 1.00 93.25 330 TYR A CA 1
ATOM 2680 C C . TYR A 1 330 ? 14.085 -11.491 -4.054 1.00 93.25 330 TYR A C 1
ATOM 2682 O O . TYR A 1 330 ? 14.226 -12.659 -3.698 1.00 93.25 330 TYR A O 1
ATOM 2690 N N . PRO A 1 331 ? 14.886 -10.945 -4.987 1.00 91.69 331 PRO A N 1
ATOM 2691 C CA . PRO A 1 331 ? 16.053 -11.633 -5.535 1.00 91.69 331 PRO A CA 1
ATOM 2692 C C . PRO A 1 331 ? 17.165 -11.789 -4.491 1.00 91.69 331 PRO A C 1
ATOM 2694 O O . PRO A 1 331 ? 17.468 -10.848 -3.755 1.00 91.69 331 PRO A O 1
ATOM 2697 N N . CYS A 1 332 ? 17.850 -12.935 -4.490 1.00 90.88 332 CYS A N 1
ATOM 2698 C CA . CYS A 1 332 ? 19.016 -13.176 -3.630 1.00 90.88 332 CYS A CA 1
ATOM 2699 C C . CYS A 1 332 ? 20.216 -12.263 -3.954 1.00 90.88 332 CYS A C 1
ATOM 2701 O O . CYS A 1 332 ? 21.121 -12.128 -3.130 1.00 90.88 332 CYS A O 1
ATOM 2703 N N . SER A 1 333 ? 20.204 -11.619 -5.127 1.00 93.31 333 SER A N 1
ATOM 2704 C CA . SER A 1 333 ? 21.217 -10.673 -5.601 1.00 93.31 333 SER A CA 1
ATOM 2705 C C . SER A 1 333 ? 21.109 -9.269 -4.993 1.00 93.31 333 SER A C 1
ATOM 2707 O O . SER A 1 333 ? 21.993 -8.447 -5.226 1.00 93.31 333 SER A O 1
ATOM 2709 N N . LEU A 1 334 ? 20.048 -8.960 -4.238 1.00 94.00 334 LEU A N 1
ATOM 2710 C CA . LEU A 1 334 ? 19.963 -7.692 -3.508 1.00 94.00 334 LEU A CA 1
ATOM 2711 C C . LEU A 1 334 ? 20.976 -7.629 -2.361 1.00 94.00 334 LEU A C 1
ATOM 2713 O O . LEU A 1 334 ? 21.370 -8.660 -1.816 1.00 94.00 334 LEU A O 1
ATOM 2717 N N . GLY A 1 335 ? 21.339 -6.409 -1.955 1.00 94.88 335 GLY A N 1
ATOM 2718 C CA . GLY A 1 335 ? 22.203 -6.163 -0.800 1.00 94.88 335 GLY A CA 1
ATOM 2719 C C . GLY A 1 335 ? 21.713 -6.866 0.471 1.00 94.88 335 GLY A C 1
ATOM 2720 O O . GLY A 1 335 ? 20.510 -7.017 0.700 1.00 94.88 335 GLY A O 1
ATOM 2721 N N . LYS A 1 336 ? 22.654 -7.326 1.304 1.00 96.38 336 LYS A N 1
ATOM 2722 C CA . LYS A 1 336 ? 22.351 -8.072 2.540 1.00 96.38 336 LYS A CA 1
ATOM 2723 C C . LYS A 1 336 ? 21.545 -7.259 3.546 1.00 96.38 336 LYS A C 1
ATOM 2725 O O . LYS A 1 336 ? 20.704 -7.810 4.242 1.00 96.38 336 LYS A O 1
ATOM 2730 N N . ASP A 1 337 ? 21.764 -5.958 3.573 1.00 96.50 337 ASP A N 1
ATOM 2731 C CA . ASP A 1 337 ? 21.030 -4.995 4.381 1.00 96.50 337 ASP A CA 1
ATOM 2732 C C . ASP A 1 337 ? 19.563 -4.838 3.942 1.00 96.50 337 ASP A C 1
ATOM 2734 O O . ASP A 1 337 ? 18.683 -4.709 4.793 1.00 96.50 337 ASP A O 1
ATOM 2738 N N . TYR A 1 338 ? 19.263 -4.928 2.640 1.00 97.44 338 TYR A N 1
ATOM 2739 C CA . TYR A 1 338 ? 17.882 -5.026 2.158 1.00 97.44 338 TYR A CA 1
ATOM 2740 C C . TYR A 1 338 ? 17.222 -6.328 2.618 1.00 97.44 338 TYR A C 1
ATOM 2742 O O . TYR A 1 338 ? 16.107 -6.293 3.136 1.00 97.44 338 TYR A O 1
ATOM 2750 N N . GLN A 1 339 ? 17.911 -7.465 2.446 1.00 97.19 339 GLN A N 1
ATOM 2751 C CA . GLN A 1 339 ? 17.408 -8.784 2.863 1.00 97.19 339 GLN A CA 1
ATOM 2752 C C . GLN A 1 339 ? 17.095 -8.784 4.366 1.00 97.19 339 GLN A C 1
ATOM 2754 O O . GLN A 1 339 ? 15.982 -9.115 4.763 1.00 97.19 339 GLN A O 1
ATOM 2759 N N . GLN A 1 340 ? 18.029 -8.296 5.185 1.00 97.44 340 GLN A N 1
ATOM 2760 C CA . GLN A 1 340 ? 17.858 -8.169 6.629 1.00 97.44 340 GLN A CA 1
ATOM 2761 C C . GLN A 1 340 ? 16.695 -7.236 6.997 1.00 97.44 340 GLN A C 1
ATOM 2763 O O . GLN A 1 340 ? 15.857 -7.603 7.814 1.00 97.44 340 GLN A O 1
ATOM 2768 N N . SER A 1 341 ? 16.591 -6.061 6.365 1.00 96.88 341 SER A N 1
ATOM 2769 C CA . SER A 1 341 ? 15.487 -5.120 6.620 1.00 96.88 341 SER A CA 1
ATOM 2770 C C . SER A 1 341 ? 14.120 -5.744 6.309 1.00 96.88 341 SER A C 1
ATOM 2772 O O . SER A 1 341 ? 13.150 -5.538 7.045 1.00 96.88 341 SER A O 1
ATOM 2774 N N . ALA A 1 342 ? 14.038 -6.529 5.229 1.00 97.56 342 ALA A N 1
ATOM 2775 C CA . ALA A 1 342 ? 12.836 -7.265 4.860 1.00 97.56 342 ALA A CA 1
ATOM 2776 C C . ALA A 1 342 ? 12.512 -8.377 5.862 1.00 97.56 342 ALA A C 1
ATOM 2778 O O . ALA A 1 342 ? 11.373 -8.459 6.314 1.00 97.56 342 ALA A O 1
ATOM 2779 N N . GLU A 1 343 ? 13.490 -9.189 6.257 1.00 97.75 343 GLU A N 1
ATOM 2780 C CA . GLU A 1 343 ? 13.301 -10.262 7.238 1.00 97.75 343 GLU A CA 1
ATOM 2781 C C . GLU A 1 343 ? 12.898 -9.725 8.613 1.00 97.75 343 GLU A C 1
ATOM 2783 O O . GLU A 1 343 ? 11.926 -10.200 9.194 1.00 97.75 343 GLU A O 1
ATOM 2788 N N . GLU A 1 344 ? 13.561 -8.684 9.118 1.00 96.75 344 GLU A N 1
ATOM 2789 C CA . GLU A 1 344 ? 13.229 -8.066 10.404 1.00 96.75 344 GLU A CA 1
ATOM 2790 C C . GLU A 1 344 ? 11.800 -7.516 10.427 1.00 96.75 344 GLU A C 1
ATOM 2792 O O . GLU A 1 344 ? 11.063 -7.728 11.395 1.00 96.75 344 GLU A O 1
ATOM 2797 N N . TRP A 1 345 ? 11.391 -6.810 9.367 1.00 97.38 345 TRP A N 1
ATOM 2798 C CA . TRP A 1 345 ? 10.019 -6.321 9.228 1.00 97.38 345 TRP A CA 1
ATOM 2799 C C . TRP A 1 345 ? 9.021 -7.481 9.087 1.00 97.38 345 TRP A C 1
ATOM 2801 O O . TRP A 1 345 ? 7.994 -7.506 9.770 1.00 97.38 345 TRP A O 1
ATOM 2811 N N . GLY A 1 346 ? 9.349 -8.475 8.259 1.00 97.31 346 GLY A N 1
ATOM 2812 C CA . GLY A 1 346 ? 8.506 -9.636 7.995 1.00 97.31 346 GLY A CA 1
ATOM 2813 C C . GLY A 1 346 ? 8.287 -10.513 9.226 1.00 97.31 346 GLY A C 1
ATOM 2814 O O . GLY A 1 346 ? 7.167 -10.958 9.452 1.00 97.31 346 GLY A O 1
ATOM 2815 N N . ASN A 1 347 ? 9.304 -10.691 10.071 1.00 94.88 347 ASN A N 1
ATOM 2816 C CA . ASN A 1 347 ? 9.219 -11.470 11.310 1.00 94.88 347 ASN A CA 1
ATOM 2817 C C . ASN A 1 347 ? 8.237 -10.851 12.317 1.00 94.88 347 ASN A C 1
ATOM 2819 O O . ASN A 1 347 ? 7.474 -11.572 12.969 1.00 94.88 347 ASN A O 1
ATOM 2823 N N . ARG A 1 348 ? 8.193 -9.512 12.411 1.00 91.31 348 ARG A N 1
ATOM 2824 C CA . ARG A 1 348 ? 7.199 -8.815 13.247 1.00 91.31 348 ARG A CA 1
ATOM 2825 C C . ARG A 1 348 ? 5.780 -9.066 12.742 1.00 91.31 348 ARG A C 1
ATOM 2827 O O . ARG A 1 348 ? 4.895 -9.377 13.538 1.00 91.31 348 ARG A O 1
ATOM 2834 N N . LEU A 1 349 ? 5.571 -8.985 11.425 1.00 93.94 349 LEU A N 1
ATOM 2835 C CA . LEU A 1 349 ? 4.271 -9.261 10.813 1.00 93.94 349 LEU A CA 1
ATOM 2836 C C . LEU A 1 349 ? 3.857 -10.733 10.965 1.00 93.94 349 LEU A C 1
ATOM 2838 O O . LEU A 1 349 ? 2.725 -10.992 11.365 1.00 93.94 349 LEU A O 1
ATOM 2842 N N . ALA A 1 350 ? 4.759 -11.685 10.714 1.00 93.62 350 ALA A N 1
ATOM 2843 C CA . ALA A 1 350 ? 4.499 -13.121 10.852 1.00 93.62 350 ALA A CA 1
ATOM 2844 C C . ALA A 1 350 ? 4.026 -13.486 12.267 1.00 93.62 350 ALA A C 1
ATOM 2846 O O . ALA A 1 350 ? 3.062 -14.236 12.425 1.00 93.62 350 ALA A O 1
ATOM 2847 N N . THR A 1 351 ? 4.655 -12.889 13.286 1.00 86.25 351 THR A N 1
ATOM 2848 C CA . THR A 1 351 ? 4.286 -13.073 14.698 1.00 86.25 351 THR A CA 1
ATOM 2849 C C . THR A 1 351 ? 2.845 -12.626 14.959 1.00 86.25 351 THR A C 1
ATOM 2851 O O . THR A 1 351 ? 2.057 -13.365 15.542 1.00 86.25 351 THR A O 1
ATOM 2854 N N . ILE A 1 352 ? 2.461 -11.436 14.486 1.00 83.38 352 ILE A N 1
ATOM 2855 C CA . ILE A 1 352 ? 1.096 -10.902 14.655 1.00 83.38 352 ILE A CA 1
ATOM 2856 C C . ILE A 1 352 ? 0.078 -11.731 13.864 1.00 83.38 352 ILE A C 1
ATOM 2858 O O . ILE A 1 352 ? -1.017 -12.020 14.349 1.00 83.38 352 ILE A O 1
ATOM 2862 N N . ALA A 1 353 ? 0.452 -12.144 12.655 1.00 86.38 353 ALA A N 1
ATOM 2863 C CA . ALA A 1 353 ? -0.364 -12.970 11.779 1.00 86.38 353 ALA A CA 1
ATOM 2864 C C . ALA A 1 353 ? -0.486 -14.429 12.253 1.00 86.38 353 ALA A C 1
ATOM 2866 O O . ALA A 1 353 ? -1.238 -15.184 11.640 1.00 86.38 353 ALA A O 1
ATOM 2867 N N . GLY A 1 354 ? 0.230 -14.845 13.307 1.00 86.56 354 GLY A N 1
ATOM 2868 C CA . GLY A 1 354 ? 0.257 -16.239 13.760 1.00 86.56 354 GLY A CA 1
ATOM 2869 C C . GLY A 1 354 ? 0.684 -17.192 12.642 1.00 86.56 354 GLY A C 1
ATOM 2870 O O . GLY A 1 354 ? 0.069 -18.238 12.464 1.00 86.56 354 GLY A O 1
ATOM 2871 N N . HIS A 1 355 ? 1.648 -16.775 11.812 1.00 92.75 355 HIS A N 1
ATOM 2872 C CA . HIS A 1 355 ? 2.061 -17.492 10.598 1.00 92.75 355 HIS A CA 1
ATOM 2873 C C . HIS A 1 355 ? 0.894 -17.844 9.649 1.00 92.75 355 HIS A C 1
ATOM 2875 O O . HIS A 1 355 ? 0.903 -18.876 8.981 1.00 92.75 355 HIS A O 1
ATOM 2881 N N . GLY A 1 356 ? -0.121 -16.978 9.588 1.00 91.56 356 GLY A N 1
ATOM 2882 C CA . GLY A 1 356 ? -1.319 -17.129 8.762 1.00 91.56 356 GLY A CA 1
ATOM 2883 C C . GLY A 1 356 ? -2.579 -17.480 9.555 1.00 91.56 356 GLY A C 1
ATOM 2884 O O . GLY A 1 356 ? -3.675 -17.185 9.086 1.00 91.56 356 GLY A O 1
ATOM 2885 N N . ALA A 1 357 ? -2.456 -18.028 10.770 1.00 84.88 357 ALA A N 1
ATOM 2886 C CA . ALA A 1 357 ? -3.609 -18.425 11.585 1.00 84.88 357 ALA A CA 1
ATOM 2887 C C . ALA A 1 357 ? -4.531 -17.245 11.955 1.00 84.88 357 ALA A C 1
ATOM 2889 O O . ALA A 1 357 ? -5.742 -17.415 12.082 1.00 84.88 357 ALA A O 1
ATOM 2890 N N . ASN A 1 358 ? -3.971 -16.036 12.063 1.00 88.88 358 ASN A N 1
ATOM 2891 C CA . ASN A 1 358 ? -4.689 -14.813 12.427 1.00 88.88 358 ASN A CA 1
ATOM 2892 C C . ASN A 1 358 ? -5.002 -13.920 11.211 1.00 88.88 358 ASN A C 1
ATOM 2894 O O . ASN A 1 358 ? -5.149 -12.702 11.349 1.00 88.88 358 ASN A O 1
ATOM 2898 N N . VAL A 1 359 ? -5.086 -14.504 10.014 1.00 92.44 359 VAL A N 1
ATOM 2899 C CA . VAL A 1 359 ? -5.410 -13.787 8.775 1.00 92.44 359 VAL A CA 1
ATOM 2900 C C . VAL A 1 359 ? -6.782 -14.209 8.272 1.00 92.44 359 VAL A C 1
ATOM 2902 O O . VAL A 1 359 ? -7.056 -15.394 8.108 1.00 92.44 359 VAL A O 1
ATOM 2905 N N . GLY A 1 360 ? -7.629 -13.221 7.993 1.00 93.19 360 GLY A N 1
ATOM 2906 C CA . GLY A 1 360 ? -8.962 -13.424 7.439 1.00 93.19 360 GLY A CA 1
ATOM 2907 C C . GLY A 1 360 ? -9.141 -12.838 6.043 1.00 93.19 360 GLY A C 1
ATOM 2908 O O . GLY A 1 360 ? -8.244 -12.236 5.443 1.00 93.19 360 GLY A O 1
ATOM 2909 N N . TYR A 1 361 ? -10.365 -12.956 5.541 1.00 95.12 361 TYR A N 1
ATOM 2910 C CA . TYR A 1 361 ? -10.810 -12.283 4.328 1.00 95.12 361 TYR A CA 1
ATOM 2911 C C . TYR A 1 361 ? -12.259 -11.813 4.467 1.00 95.12 361 TYR A C 1
ATOM 2913 O O . TYR A 1 361 ? -13.020 -12.306 5.300 1.00 95.12 361 TYR A O 1
ATOM 2921 N N . VAL A 1 362 ? -12.655 -10.863 3.626 1.00 92.56 362 VAL A N 1
ATOM 2922 C CA . VAL A 1 362 ? -14.040 -10.406 3.518 1.00 92.56 362 VAL A CA 1
ATOM 2923 C C . VAL A 1 362 ? -14.721 -11.164 2.389 1.00 92.56 362 VAL A C 1
ATOM 2925 O O . VAL A 1 362 ? -14.247 -11.147 1.255 1.00 92.56 362 VAL A O 1
ATOM 2928 N N . ASN A 1 363 ? -15.852 -11.810 2.682 1.00 90.88 363 ASN A N 1
ATOM 2929 C CA . ASN A 1 363 ? -16.645 -12.530 1.685 1.00 90.88 363 ASN A CA 1
ATOM 2930 C C . ASN A 1 363 ? -17.413 -11.555 0.773 1.00 90.88 363 ASN A C 1
ATOM 2932 O O . ASN A 1 363 ? -18.624 -11.381 0.897 1.00 90.88 363 ASN A O 1
ATOM 2936 N N . THR A 1 364 ? -16.673 -10.874 -0.097 1.00 91.12 364 THR A N 1
ATOM 2937 C CA . THR A 1 364 ? -17.176 -9.964 -1.125 1.00 91.12 364 THR A CA 1
ATOM 2938 C C . THR A 1 364 ? -16.306 -10.039 -2.374 1.00 91.12 364 THR A C 1
ATOM 2940 O O . THR A 1 364 ? -15.167 -10.512 -2.325 1.00 91.12 364 THR A O 1
ATOM 2943 N N . ASP A 1 365 ? -16.838 -9.528 -3.472 1.00 91.81 365 ASP A N 1
ATOM 2944 C CA . ASP A 1 365 ? -16.135 -9.418 -4.738 1.00 91.81 365 ASP A CA 1
ATOM 2945 C C . ASP A 1 365 ? -15.490 -8.038 -4.881 1.00 91.81 365 ASP A C 1
ATOM 2947 O O . ASP A 1 365 ? -16.013 -7.021 -4.407 1.00 91.81 365 ASP A O 1
ATOM 2951 N N . LEU A 1 366 ? -14.346 -8.011 -5.558 1.00 91.75 366 LEU A N 1
ATOM 2952 C CA . LEU A 1 366 ? -13.591 -6.803 -5.857 1.00 91.75 366 LEU A CA 1
ATOM 2953 C C . LEU A 1 366 ? -13.352 -6.700 -7.357 1.00 91.75 366 LEU A C 1
ATOM 2955 O O . LEU A 1 366 ? -12.903 -7.646 -7.990 1.00 91.75 366 LEU A O 1
ATOM 2959 N N . PHE A 1 367 ? -13.591 -5.520 -7.914 1.00 91.50 367 PHE A N 1
ATOM 2960 C CA . PHE A 1 367 ? -13.314 -5.208 -9.308 1.00 91.50 367 PHE A CA 1
ATOM 2961 C C . PHE A 1 367 ? -12.140 -4.249 -9.389 1.00 91.50 367 PHE A C 1
ATOM 2963 O O . PHE A 1 367 ? -12.185 -3.117 -8.891 1.00 91.50 367 PHE A O 1
ATOM 2970 N N . HIS A 1 368 ? -11.086 -4.716 -10.040 1.00 90.25 368 HIS A N 1
ATOM 2971 C CA . HIS A 1 368 ? -9.905 -3.937 -10.325 1.00 90.25 368 HIS A CA 1
ATOM 2972 C C . HIS A 1 368 ? -9.991 -3.422 -11.764 1.00 90.25 368 HIS A C 1
ATOM 2974 O O . HIS A 1 368 ? -9.954 -4.195 -12.722 1.00 90.25 368 HIS A O 1
ATOM 2980 N N . ARG A 1 369 ? -10.087 -2.099 -11.918 1.00 89.00 369 ARG A N 1
ATOM 2981 C CA . ARG A 1 369 ? -10.261 -1.452 -13.223 1.00 89.00 369 ARG A CA 1
ATOM 2982 C C . ARG A 1 369 ? -8.948 -1.342 -13.999 1.00 89.00 369 ARG A C 1
ATOM 2984 O O . ARG A 1 369 ? -7.855 -1.270 -13.427 1.00 89.00 369 ARG A O 1
ATOM 2991 N N . TRP A 1 370 ? -9.079 -1.322 -15.320 1.00 88.81 370 TRP A N 1
ATOM 2992 C CA . TRP A 1 370 ? -7.956 -1.167 -16.229 1.00 88.81 370 TRP A CA 1
ATOM 2993 C C . TRP A 1 370 ? -7.232 0.165 -16.019 1.00 88.81 370 TRP A C 1
ATOM 2995 O O . TRP A 1 370 ? -7.858 1.214 -15.880 1.00 88.81 370 TRP A O 1
ATOM 3005 N N . HIS A 1 371 ? -5.904 0.097 -15.993 1.00 89.00 371 HIS A N 1
ATOM 3006 C CA . HIS A 1 371 ? -5.002 1.251 -15.921 1.00 89.00 371 HIS A CA 1
ATOM 3007 C C . HIS A 1 371 ? -3.640 0.873 -16.517 1.00 89.00 371 HIS A C 1
ATOM 3009 O O . HIS A 1 371 ? -2.586 0.999 -15.890 1.00 89.00 371 HIS A O 1
ATOM 3015 N N . GLY A 1 372 ? -3.708 0.299 -17.716 1.00 86.62 372 GLY A N 1
ATOM 3016 C CA . GLY A 1 372 ? -2.566 -0.170 -18.481 1.00 86.62 372 GLY A CA 1
ATOM 3017 C C . GLY A 1 372 ? -2.196 -1.630 -18.250 1.00 86.62 372 GLY A C 1
ATOM 3018 O O . GLY A 1 372 ? -2.601 -2.271 -17.267 1.00 86.62 372 GLY A O 1
ATOM 3019 N N . SER A 1 373 ? -1.413 -2.133 -19.203 1.00 85.25 373 SER A N 1
ATOM 3020 C CA . SER A 1 373 ? -1.029 -3.537 -19.299 1.00 85.25 373 SER A CA 1
ATOM 3021 C C . SER A 1 373 ? -0.146 -3.961 -18.130 1.00 85.25 373 SER A C 1
ATOM 3023 O O . SER A 1 373 ? 0.572 -3.168 -17.513 1.00 85.25 373 SER A O 1
ATOM 3025 N N . ARG A 1 374 ? -0.193 -5.248 -17.804 1.00 81.00 374 ARG A N 1
ATOM 3026 C CA . ARG A 1 374 ? 0.650 -5.867 -16.785 1.00 81.00 374 ARG A CA 1
ATOM 3027 C C . ARG A 1 374 ? 2.102 -5.968 -17.237 1.00 81.00 374 ARG A C 1
ATOM 3029 O O . ARG A 1 374 ? 2.993 -5.809 -16.405 1.00 81.00 374 ARG A O 1
ATOM 3036 N N . GLU A 1 375 ? 2.334 -6.194 -18.527 1.00 83.25 375 GLU A N 1
ATOM 3037 C CA . GLU A 1 375 ? 3.672 -6.245 -19.126 1.00 83.25 375 GLU A CA 1
ATOM 3038 C C . GLU A 1 375 ? 4.446 -4.943 -18.869 1.00 83.25 375 GLU A C 1
ATOM 3040 O O . GLU A 1 375 ? 5.552 -4.968 -18.324 1.00 83.25 375 GLU A O 1
ATOM 3045 N N . SER A 1 376 ? 3.812 -3.791 -19.116 1.00 85.94 376 SER A N 1
ATOM 3046 C CA . SER A 1 376 ? 4.415 -2.470 -18.898 1.00 85.94 376 SER A CA 1
ATOM 3047 C C . SER A 1 376 ? 4.716 -2.167 -17.424 1.00 85.94 376 SER A C 1
ATOM 3049 O O . SER A 1 376 ? 5.483 -1.254 -17.121 1.00 85.94 376 SER A O 1
ATOM 3051 N N . ARG A 1 377 ? 4.186 -2.949 -16.470 1.00 84.81 377 ARG A N 1
ATOM 3052 C CA . ARG A 1 377 ? 4.488 -2.777 -15.036 1.00 84.81 377 ARG A CA 1
ATOM 3053 C C . ARG A 1 377 ? 5.880 -3.258 -14.648 1.00 84.81 377 ARG A C 1
ATOM 3055 O O . ARG A 1 377 ? 6.303 -2.941 -13.538 1.00 84.81 377 ARG A O 1
ATOM 3062 N N . GLY A 1 378 ? 6.564 -4.026 -15.502 1.00 84.75 378 GLY A N 1
ATOM 3063 C CA . GLY A 1 378 ? 7.964 -4.409 -15.304 1.00 84.75 378 GLY A CA 1
ATOM 3064 C C . GLY A 1 378 ? 8.239 -5.129 -13.980 1.00 84.75 378 GLY A C 1
ATOM 3065 O O . GLY A 1 378 ? 9.274 -4.895 -13.364 1.00 84.75 378 GLY A O 1
ATOM 3066 N N . TYR A 1 379 ? 7.314 -5.972 -13.496 1.00 82.62 379 TYR A N 1
ATOM 3067 C CA . TYR A 1 379 ? 7.407 -6.575 -12.155 1.00 82.62 379 TYR A CA 1
ATOM 3068 C C . TYR A 1 379 ? 8.721 -7.329 -11.899 1.00 82.62 379 TYR A C 1
ATOM 3070 O O . TYR A 1 379 ? 9.207 -7.307 -10.766 1.00 82.62 379 TYR A O 1
ATOM 3078 N N . ASN A 1 380 ? 9.298 -7.932 -12.943 1.00 79.94 380 ASN A N 1
ATOM 3079 C CA . ASN A 1 380 ? 10.586 -8.620 -12.881 1.00 79.94 380 ASN A CA 1
ATOM 3080 C C . ASN A 1 380 ? 11.759 -7.670 -13.154 1.00 79.94 380 ASN A C 1
ATOM 3082 O O . ASN A 1 380 ? 12.714 -7.635 -12.385 1.00 79.94 380 ASN A O 1
ATOM 3086 N N . SER A 1 381 ? 11.679 -6.863 -14.215 1.00 86.69 381 SER A N 1
ATOM 3087 C CA . SER A 1 381 ? 12.788 -6.002 -14.644 1.00 86.69 381 SER A CA 1
ATOM 3088 C C . SER A 1 381 ? 13.082 -4.860 -13.672 1.00 86.69 381 SER A C 1
ATOM 3090 O O . SER A 1 381 ? 14.234 -4.470 -13.533 1.00 86.69 381 SER A O 1
ATOM 3092 N N . ARG A 1 382 ? 12.088 -4.360 -12.926 1.00 91.50 382 ARG A N 1
ATOM 3093 C CA . ARG A 1 382 ? 12.273 -3.247 -11.976 1.00 91.50 382 ARG A CA 1
ATOM 3094 C C . ARG A 1 382 ? 13.291 -3.530 -10.867 1.00 91.50 382 ARG A C 1
ATOM 3096 O O . ARG A 1 382 ? 13.836 -2.587 -10.302 1.00 91.50 382 ARG A O 1
ATOM 3103 N N . TRP A 1 383 ? 13.555 -4.802 -10.555 1.00 94.81 383 TRP A N 1
ATOM 3104 C CA . TRP A 1 383 ? 14.587 -5.182 -9.589 1.00 94.81 383 TRP A CA 1
ATOM 3105 C C . TRP A 1 383 ? 15.993 -4.817 -10.058 1.00 94.81 383 TRP A C 1
ATOM 3107 O O . TRP A 1 383 ? 16.834 -4.522 -9.210 1.00 94.81 383 TRP A O 1
ATOM 3117 N N . SER A 1 384 ? 16.242 -4.775 -11.375 1.00 94.88 384 SER A N 1
ATOM 3118 C CA . SER A 1 384 ? 17.555 -4.399 -11.910 1.00 94.88 384 SER A CA 1
ATOM 3119 C C . SER A 1 384 ? 17.959 -3.006 -11.439 1.00 94.88 384 SER A C 1
ATOM 3121 O O . SER A 1 384 ? 19.113 -2.783 -11.120 1.00 94.88 384 SER A O 1
ATOM 3123 N N . ILE A 1 385 ? 17.003 -2.095 -11.240 1.00 95.75 385 ILE A N 1
ATOM 3124 C CA . ILE A 1 385 ? 17.300 -0.739 -10.771 1.00 95.75 385 ILE A CA 1
ATOM 3125 C C . ILE A 1 385 ? 17.909 -0.758 -9.362 1.00 95.75 385 ILE A C 1
ATOM 3127 O O . ILE A 1 385 ? 18.811 0.020 -9.072 1.00 95.75 385 ILE A O 1
ATOM 3131 N N . LEU A 1 386 ? 17.470 -1.662 -8.485 1.00 96.12 386 LEU A N 1
ATOM 3132 C CA . LEU A 1 386 ? 18.079 -1.792 -7.159 1.00 96.12 386 LEU A CA 1
ATOM 3133 C C . LEU A 1 386 ? 19.439 -2.495 -7.222 1.00 96.12 386 LEU A C 1
ATOM 3135 O O . LEU A 1 386 ? 20.355 -2.122 -6.494 1.00 96.12 386 LEU A O 1
ATOM 3139 N N . ILE A 1 387 ? 19.569 -3.498 -8.091 1.00 96.06 387 ILE A N 1
ATOM 3140 C CA . ILE A 1 387 ? 20.776 -4.322 -8.226 1.00 96.06 387 ILE A CA 1
ATOM 3141 C C . ILE A 1 387 ? 21.907 -3.522 -8.890 1.00 96.06 387 ILE A C 1
ATOM 3143 O O . ILE A 1 387 ? 22.989 -3.395 -8.320 1.00 96.06 387 ILE A O 1
ATOM 3147 N N . ASP A 1 388 ? 21.641 -2.926 -10.052 1.00 95.75 388 ASP A N 1
ATOM 3148 C CA . ASP A 1 388 ? 22.612 -2.212 -10.890 1.00 95.75 388 ASP A CA 1
ATOM 3149 C C . ASP A 1 388 ? 23.202 -0.991 -10.172 1.00 95.75 388 ASP A C 1
ATOM 3151 O O . ASP A 1 388 ? 24.367 -0.642 -10.368 1.00 95.75 388 ASP A O 1
ATOM 3155 N N . TYR A 1 389 ? 22.402 -0.345 -9.318 1.00 95.44 389 TYR A N 1
ATOM 3156 C CA . TYR A 1 389 ? 22.820 0.812 -8.526 1.00 95.44 389 TYR A CA 1
ATOM 3157 C C . TYR A 1 389 ? 23.126 0.475 -7.065 1.00 95.44 389 TYR A C 1
ATOM 3159 O O . TYR A 1 389 ? 23.293 1.401 -6.271 1.00 95.44 389 TYR A O 1
ATOM 3167 N N . GLN A 1 390 ? 23.234 -0.812 -6.713 1.00 94.81 390 GLN A N 1
ATOM 3168 C CA . GLN A 1 390 ? 23.631 -1.280 -5.378 1.00 94.81 390 GLN A CA 1
ATOM 3169 C C . GLN A 1 390 ? 22.853 -0.577 -4.256 1.00 94.81 390 GLN A C 1
ATOM 3171 O O . GLN A 1 390 ? 23.434 -0.030 -3.321 1.00 94.81 390 GLN A O 1
ATOM 3176 N N . TYR A 1 391 ? 21.532 -0.513 -4.406 1.00 95.62 391 TYR A N 1
ATOM 3177 C CA . TYR A 1 391 ? 20.665 0.191 -3.474 1.00 95.62 391 TYR A CA 1
ATOM 3178 C C . TYR A 1 391 ? 20.744 -0.414 -2.068 1.00 95.62 391 TYR A C 1
ATOM 3180 O O . TYR A 1 391 ? 20.544 -1.618 -1.889 1.00 95.62 391 TYR A O 1
ATOM 3188 N N . SER A 1 392 ? 20.956 0.456 -1.084 1.00 95.00 392 SER A N 1
ATOM 3189 C CA . SER A 1 392 ? 20.948 0.135 0.339 1.00 95.00 392 SER A CA 1
ATOM 3190 C C . SER A 1 392 ? 19.849 0.932 1.045 1.00 95.00 392 SER A C 1
ATOM 3192 O O . SER A 1 392 ? 19.927 2.163 1.087 1.00 95.00 392 SER A O 1
ATOM 3194 N N . PRO A 1 393 ? 18.837 0.297 1.663 1.00 94.75 393 PRO A N 1
ATOM 3195 C CA . PRO A 1 393 ? 17.850 1.039 2.442 1.00 94.75 393 PRO A CA 1
ATOM 3196 C C . PRO A 1 393 ? 18.445 1.702 3.690 1.00 94.75 393 PRO A C 1
ATOM 3198 O O . PRO A 1 393 ? 17.880 2.674 4.182 1.00 94.75 393 PRO A O 1
ATOM 3201 N N . VAL A 1 394 ? 19.585 1.209 4.187 1.00 92.38 394 VAL A N 1
ATOM 3202 C CA . VAL A 1 394 ? 20.247 1.728 5.390 1.00 92.38 394 VAL A CA 1
ATOM 3203 C C . VAL A 1 394 ? 21.062 2.983 5.086 1.00 92.38 394 VAL A C 1
ATOM 3205 O O . VAL A 1 394 ? 21.026 3.938 5.860 1.00 92.38 394 VAL A O 1
ATOM 3208 N N . THR A 1 395 ? 21.806 3.004 3.976 1.00 91.06 395 THR A N 1
ATOM 3209 C CA . THR A 1 395 ? 22.676 4.142 3.649 1.00 91.06 395 THR A CA 1
ATOM 3210 C C . THR A 1 395 ? 22.027 5.134 2.704 1.00 91.06 395 THR A C 1
ATOM 3212 O O . THR A 1 395 ? 22.311 6.324 2.822 1.00 91.06 395 THR A O 1
ATOM 3215 N N . ASP A 1 396 ? 21.169 4.672 1.788 1.00 92.69 396 ASP A N 1
ATOM 3216 C CA . ASP A 1 396 ? 20.654 5.498 0.694 1.00 92.69 396 ASP A CA 1
ATOM 3217 C C . ASP A 1 396 ? 19.332 6.175 1.019 1.00 92.69 396 ASP A C 1
ATOM 3219 O O . ASP A 1 396 ? 18.946 7.068 0.274 1.00 92.69 396 ASP A O 1
ATOM 3223 N N . LEU A 1 397 ? 18.630 5.793 2.089 1.00 92.31 397 LEU A N 1
ATOM 3224 C CA . LEU A 1 397 ? 17.381 6.438 2.489 1.00 92.31 397 LEU A CA 1
ATOM 3225 C C . LEU A 1 397 ? 17.530 7.267 3.758 1.00 92.31 397 LEU A C 1
ATOM 3227 O O . LEU A 1 397 ? 18.300 6.961 4.664 1.00 92.31 397 LEU A O 1
ATOM 3231 N N . ARG A 1 398 ? 16.734 8.330 3.821 1.00 89.12 398 ARG A N 1
ATOM 3232 C CA . ARG A 1 398 ? 16.473 9.102 5.031 1.00 89.12 398 ARG A CA 1
ATOM 3233 C C . ARG A 1 398 ? 14.991 9.430 5.112 1.00 89.12 398 ARG A C 1
ATOM 3235 O O . ARG A 1 398 ? 14.351 9.674 4.090 1.00 89.12 398 ARG A O 1
ATOM 3242 N N . HIS A 1 399 ? 14.481 9.538 6.328 1.00 86.56 399 HIS A N 1
ATOM 3243 C CA . HIS A 1 399 ? 13.159 10.093 6.596 1.00 86.56 399 HIS A CA 1
ATOM 3244 C C . HIS A 1 399 ? 13.300 11.565 6.965 1.00 86.56 399 HIS A C 1
ATOM 3246 O O . HIS A 1 399 ? 14.094 11.923 7.840 1.00 86.56 399 HIS A O 1
ATOM 3252 N N . ASP A 1 400 ? 12.526 12.429 6.313 1.00 80.50 400 ASP A N 1
ATOM 3253 C CA . ASP A 1 400 ? 12.405 13.811 6.754 1.00 80.50 400 ASP A CA 1
ATOM 3254 C C . ASP A 1 400 ? 11.803 13.861 8.165 1.00 80.50 400 ASP A C 1
ATOM 3256 O O . ASP A 1 400 ? 10.767 13.254 8.445 1.00 80.50 400 ASP A O 1
ATOM 3260 N N . LYS A 1 401 ? 12.447 14.608 9.065 1.00 74.75 401 LYS A N 1
ATOM 3261 C CA . LYS A 1 401 ? 12.102 14.609 10.496 1.00 74.75 401 LYS A CA 1
ATOM 3262 C C . LYS A 1 401 ? 10.732 15.222 10.792 1.00 74.75 401 LYS A C 1
ATOM 3264 O O . LYS A 1 401 ? 10.196 14.980 11.869 1.00 74.75 401 LYS A O 1
ATOM 3269 N N . ILE A 1 402 ? 10.200 16.045 9.885 1.00 71.62 402 ILE A N 1
ATOM 3270 C CA . ILE A 1 402 ? 8.945 16.779 10.087 1.00 71.62 402 ILE A CA 1
ATOM 3271 C C . ILE A 1 402 ? 7.793 16.066 9.381 1.00 71.62 402 ILE A C 1
ATOM 3273 O O . ILE A 1 402 ? 6.765 15.778 9.990 1.00 71.62 402 ILE A O 1
ATOM 3277 N N . SER A 1 403 ? 7.952 15.799 8.089 1.00 74.75 403 SER A N 1
ATOM 3278 C CA . SER A 1 403 ? 6.911 15.231 7.237 1.00 74.75 403 SER A CA 1
ATOM 3279 C C . SER A 1 403 ? 6.862 13.703 7.266 1.00 74.75 403 SER A C 1
ATOM 3281 O O . SER A 1 403 ? 5.823 13.138 6.929 1.00 74.75 403 SER A O 1
ATOM 3283 N N . GLY A 1 404 ? 7.957 13.034 7.650 1.00 84.81 404 GLY A N 1
ATOM 3284 C CA . GLY A 1 404 ? 8.110 11.577 7.571 1.00 84.81 404 GLY A CA 1
ATOM 3285 C C . GLY A 1 404 ? 8.325 11.044 6.149 1.00 84.81 404 GLY A C 1
ATOM 3286 O O . GLY A 1 404 ? 8.454 9.833 5.966 1.00 84.81 404 GLY A O 1
ATOM 3287 N N . VAL A 1 405 ? 8.361 11.930 5.147 1.00 87.19 405 VAL A N 1
ATOM 3288 C CA . VAL A 1 405 ? 8.554 11.568 3.740 1.00 87.19 405 VAL A CA 1
ATOM 3289 C C . VAL A 1 405 ? 9.972 11.062 3.539 1.00 87.19 405 VAL A C 1
ATOM 3291 O O . VAL A 1 405 ? 10.931 11.696 3.988 1.00 87.19 405 VAL A O 1
ATOM 3294 N N . ILE A 1 406 ? 10.109 9.932 2.849 1.00 91.06 406 ILE A N 1
ATOM 3295 C CA . ILE A 1 406 ? 11.428 9.408 2.498 1.00 91.06 406 ILE A CA 1
ATOM 3296 C C . ILE A 1 406 ? 12.057 10.156 1.325 1.00 91.06 406 ILE A C 1
ATOM 3298 O O . ILE A 1 406 ? 11.399 10.547 0.359 1.00 91.06 406 ILE A O 1
ATOM 3302 N N . ASP A 1 407 ? 13.370 10.318 1.408 1.00 90.50 407 ASP A N 1
ATOM 3303 C CA . ASP A 1 407 ? 14.227 10.830 0.347 1.00 90.50 407 ASP A CA 1
ATOM 3304 C C . ASP A 1 407 ? 15.524 10.028 0.306 1.00 90.50 407 ASP A C 1
ATOM 3306 O O . ASP A 1 407 ? 15.858 9.300 1.242 1.00 90.50 407 ASP A O 1
ATOM 3310 N N . PHE A 1 408 ? 16.292 10.218 -0.760 1.00 89.19 408 PHE A N 1
ATOM 3311 C CA . PHE A 1 408 ? 17.646 9.710 -0.794 1.00 89.19 408 PHE A CA 1
ATOM 3312 C C . PHE A 1 408 ? 18.534 10.470 0.192 1.00 89.19 408 PHE A C 1
ATOM 3314 O O . PHE A 1 408 ? 18.548 11.704 0.228 1.00 89.19 408 PHE A O 1
ATOM 3321 N N . ASN A 1 409 ? 19.295 9.727 0.982 1.00 82.19 409 ASN A N 1
ATOM 3322 C CA . ASN A 1 409 ? 20.307 10.266 1.861 1.00 82.19 409 ASN A CA 1
ATOM 3323 C C . ASN A 1 409 ? 21.497 10.748 1.021 1.00 82.19 409 ASN A C 1
ATOM 3325 O O . ASN A 1 409 ? 22.166 9.965 0.352 1.00 82.19 409 ASN A O 1
ATOM 3329 N N . SER A 1 410 ? 21.764 12.052 1.032 1.00 63.78 410 SER A N 1
ATOM 3330 C CA . SER A 1 410 ? 23.018 12.595 0.514 1.00 63.78 410 SER A CA 1
ATOM 3331 C C . SER A 1 410 ? 24.022 12.624 1.666 1.00 63.78 410 SER A C 1
ATOM 3333 O O . SER A 1 410 ? 24.057 13.585 2.437 1.00 63.78 410 SER A O 1
ATOM 3335 N N . THR A 1 411 ? 24.847 11.587 1.798 1.00 48.75 411 THR A N 1
ATOM 3336 C CA . THR A 1 411 ? 25.919 11.487 2.811 1.00 48.75 411 THR A CA 1
ATOM 3337 C C . THR A 1 411 ? 26.968 12.609 2.730 1.00 48.75 411 THR A C 1
ATOM 3339 O O . THR A 1 411 ? 27.832 12.695 3.596 1.00 48.75 411 THR A O 1
ATOM 3342 N N . LEU A 1 412 ? 26.887 13.502 1.737 1.00 43.97 412 LEU A N 1
ATOM 3343 C CA . LEU A 1 412 ? 27.880 14.541 1.450 1.00 43.97 412 LEU A CA 1
ATOM 3344 C C . LEU A 1 412 ? 27.344 15.981 1.545 1.00 43.97 412 LEU A C 1
ATOM 3346 O O . LEU A 1 412 ? 27.909 16.904 0.959 1.00 43.97 412 LEU A O 1
ATOM 3350 N N . GLY A 1 413 ? 26.254 16.192 2.288 1.00 37.72 413 GLY A N 1
ATOM 3351 C CA . GLY A 1 413 ? 25.583 17.492 2.312 1.00 37.72 413 GLY A CA 1
ATOM 3352 C C . GLY A 1 413 ? 24.994 17.837 0.941 1.00 37.72 413 GLY A C 1
ATOM 3353 O O . GLY A 1 413 ? 25.125 17.095 -0.029 1.00 37.72 413 GLY A O 1
ATOM 3354 N N . GLU A 1 414 ? 24.311 18.968 0.846 1.00 44.28 414 GLU A N 1
ATOM 3355 C CA . GLU A 1 414 ? 23.560 19.386 -0.347 1.00 44.28 414 GLU A CA 1
ATOM 3356 C C . GLU A 1 414 ? 24.426 19.627 -1.608 1.00 44.28 414 GLU A C 1
ATOM 3358 O O . GLU A 1 414 ? 23.891 19.994 -2.652 1.00 44.28 414 GLU A O 1
ATOM 3363 N N . CYS A 1 415 ? 25.746 19.404 -1.539 1.00 40.72 415 CYS A N 1
ATOM 3364 C CA . CYS A 1 415 ? 26.719 19.880 -2.523 1.00 40.72 415 CYS A CA 1
ATOM 3365 C C . CYS A 1 415 ? 27.502 18.796 -3.286 1.00 40.72 415 CYS A C 1
ATOM 3367 O O . CYS A 1 415 ? 28.278 19.163 -4.166 1.00 40.72 415 CYS A O 1
ATOM 3369 N N . ILE A 1 416 ? 27.329 17.494 -3.017 1.00 48.78 416 ILE A N 1
ATOM 3370 C CA . ILE A 1 416 ? 27.968 16.447 -3.840 1.00 48.78 416 ILE A CA 1
ATOM 3371 C C . ILE A 1 416 ? 26.915 15.444 -4.322 1.00 48.78 416 ILE A C 1
ATOM 3373 O O . ILE A 1 416 ? 26.453 14.579 -3.579 1.00 48.78 416 ILE A O 1
ATOM 3377 N N . ASP A 1 417 ? 26.539 15.591 -5.595 1.00 68.00 417 ASP A N 1
ATOM 3378 C CA . ASP A 1 417 ? 25.706 14.655 -6.351 1.00 68.00 417 ASP A CA 1
ATOM 3379 C C . ASP A 1 417 ? 26.414 13.287 -6.408 1.00 68.00 417 ASP A C 1
ATOM 3381 O O . ASP A 1 417 ? 27.309 13.112 -7.233 1.00 68.00 417 ASP A O 1
ATOM 3385 N N . ASP A 1 418 ? 26.017 12.306 -5.585 1.00 82.56 418 ASP A N 1
ATOM 3386 C CA . ASP A 1 418 ? 26.418 10.907 -5.808 1.00 82.56 418 ASP A CA 1
ATOM 3387 C C . ASP A 1 418 ? 25.951 10.500 -7.227 1.00 82.56 418 ASP A C 1
ATOM 3389 O O . ASP A 1 418 ? 24.736 10.412 -7.477 1.00 82.56 418 ASP A O 1
ATOM 3393 N N . PRO A 1 419 ? 26.875 10.256 -8.184 1.00 87.81 419 PRO A N 1
ATOM 3394 C CA . PRO A 1 419 ? 26.508 9.938 -9.558 1.00 87.81 419 PRO A CA 1
ATOM 3395 C C . PRO A 1 419 ? 25.671 8.659 -9.662 1.00 87.81 419 PRO A C 1
ATOM 3397 O O . PRO A 1 419 ? 24.855 8.542 -10.580 1.00 87.81 419 PRO A O 1
ATOM 3400 N N . ARG A 1 420 ? 25.838 7.715 -8.726 1.00 91.62 420 ARG A N 1
ATOM 3401 C CA . ARG A 1 420 ? 25.051 6.478 -8.635 1.00 91.62 420 ARG A CA 1
ATOM 3402 C C . ARG A 1 420 ? 23.600 6.797 -8.289 1.00 91.62 420 ARG A C 1
ATOM 3404 O O . ARG A 1 420 ? 22.708 6.415 -9.044 1.00 91.62 420 ARG A O 1
ATOM 3411 N N . ILE A 1 421 ? 23.357 7.582 -7.234 1.00 89.81 421 ILE A N 1
ATOM 3412 C CA . ILE A 1 421 ? 22.004 8.016 -6.840 1.00 89.81 421 ILE A CA 1
ATOM 3413 C C . ILE A 1 421 ? 21.347 8.843 -7.949 1.00 89.81 421 ILE A C 1
ATOM 3415 O O . ILE A 1 421 ? 20.162 8.668 -8.234 1.00 89.81 421 ILE A O 1
ATOM 3419 N N . LYS A 1 422 ? 22.098 9.724 -8.619 1.00 88.25 422 LYS A N 1
ATOM 3420 C CA . LYS A 1 422 ? 21.579 10.523 -9.741 1.00 88.25 422 LYS A CA 1
ATOM 3421 C C . LYS A 1 422 ? 21.106 9.646 -10.902 1.00 88.25 422 LYS A C 1
ATOM 3423 O O . LYS A 1 422 ? 20.013 9.868 -11.423 1.00 88.25 422 LYS A O 1
ATOM 3428 N N . LYS A 1 423 ? 21.893 8.633 -11.279 1.00 91.69 423 LYS A N 1
ATOM 3429 C CA . LYS A 1 423 ? 21.513 7.659 -12.313 1.00 91.69 423 LYS A CA 1
ATOM 3430 C C . LYS A 1 423 ? 20.323 6.802 -11.876 1.00 91.69 423 LYS A C 1
ATOM 3432 O O . LYS A 1 423 ? 19.395 6.632 -12.661 1.00 91.69 423 LYS A O 1
ATOM 3437 N N . MET A 1 424 ? 20.287 6.360 -10.618 1.00 92.88 424 MET A N 1
ATOM 3438 C CA . MET A 1 424 ? 19.156 5.605 -10.072 1.00 92.88 424 MET A CA 1
ATOM 3439 C C . MET A 1 424 ? 17.854 6.422 -10.084 1.00 92.88 424 MET A C 1
ATOM 3441 O O . MET A 1 424 ? 16.816 5.910 -10.496 1.00 92.88 424 MET A O 1
ATOM 3445 N N . LYS A 1 425 ? 17.900 7.715 -9.725 1.00 91.75 425 LYS A N 1
ATOM 3446 C CA . LYS A 1 425 ? 16.751 8.635 -9.840 1.00 91.75 425 LYS A CA 1
ATOM 3447 C C . LYS A 1 425 ? 16.230 8.716 -11.278 1.00 91.75 425 LYS A C 1
ATOM 3449 O O . LYS A 1 425 ? 15.022 8.635 -11.488 1.00 91.75 425 LYS A O 1
ATOM 3454 N N . GLN A 1 426 ? 17.120 8.834 -12.266 1.00 92.75 426 GLN A N 1
ATOM 3455 C CA . GLN A 1 426 ? 16.714 8.835 -13.675 1.00 92.75 426 GLN A CA 1
ATOM 3456 C C . GLN A 1 426 ? 16.104 7.490 -14.094 1.00 92.75 426 GLN A C 1
ATOM 3458 O O . GLN A 1 426 ? 15.079 7.473 -14.772 1.00 92.75 426 GLN A O 1
ATOM 3463 N N . ALA A 1 427 ? 16.684 6.365 -13.666 1.00 94.44 427 ALA A N 1
ATOM 3464 C CA . ALA A 1 427 ? 16.140 5.037 -13.943 1.00 94.44 427 ALA A CA 1
ATOM 3465 C C . ALA A 1 427 ? 14.733 4.851 -13.345 1.00 94.44 427 ALA A C 1
ATOM 3467 O O . ALA A 1 427 ? 13.858 4.296 -14.005 1.00 94.44 427 ALA A O 1
ATOM 3468 N N . MET A 1 428 ? 14.479 5.385 -12.143 1.00 94.06 428 MET A N 1
ATOM 3469 C CA . MET A 1 428 ? 13.142 5.425 -11.536 1.00 94.06 428 MET A CA 1
ATOM 3470 C C . MET A 1 428 ? 12.147 6.226 -12.363 1.00 94.06 428 MET A C 1
ATOM 3472 O O . MET A 1 428 ? 11.052 5.738 -12.632 1.00 94.06 428 MET A O 1
ATOM 3476 N N . VAL A 1 429 ? 12.525 7.421 -12.815 1.00 95.00 429 VAL A N 1
ATOM 3477 C CA . VAL A 1 429 ? 11.672 8.232 -13.694 1.00 95.00 429 VAL A CA 1
ATOM 3478 C C . VAL A 1 429 ? 11.343 7.478 -14.985 1.00 95.00 429 VAL A C 1
ATOM 3480 O O . VAL A 1 429 ? 10.171 7.370 -15.343 1.00 95.00 429 VAL A O 1
ATOM 3483 N N . ASN A 1 430 ? 12.348 6.883 -15.631 1.00 95.12 430 ASN A N 1
ATOM 3484 C CA . ASN A 1 430 ? 12.160 6.102 -16.854 1.00 95.12 430 ASN A CA 1
ATOM 3485 C C . ASN A 1 430 ? 11.225 4.905 -16.630 1.00 95.12 430 ASN A C 1
ATOM 3487 O O . ASN A 1 430 ? 10.348 4.657 -17.453 1.00 95.12 430 ASN A O 1
ATOM 3491 N N . TYR A 1 431 ? 11.365 4.205 -15.499 1.00 94.94 431 TYR A N 1
ATOM 3492 C CA . TYR A 1 431 ? 10.461 3.125 -15.109 1.00 94.94 431 TYR A CA 1
ATOM 3493 C C . TYR A 1 431 ? 9.013 3.611 -14.973 1.00 94.94 431 TYR A C 1
ATOM 3495 O O . TYR A 1 431 ? 8.101 2.970 -15.485 1.00 94.94 431 TYR A O 1
ATOM 3503 N N . PHE A 1 432 ? 8.766 4.756 -14.332 1.00 95.12 432 PHE A N 1
ATOM 3504 C CA . PHE A 1 432 ? 7.401 5.278 -14.217 1.00 95.12 432 PHE A CA 1
ATOM 3505 C C . PHE A 1 432 ? 6.799 5.667 -15.573 1.00 95.12 432 PHE A C 1
ATOM 3507 O O . PHE A 1 432 ? 5.615 5.410 -15.804 1.00 95.12 432 PHE A O 1
ATOM 3514 N N . ILE A 1 433 ? 7.603 6.233 -16.477 1.00 94.50 433 ILE A N 1
ATOM 3515 C CA . ILE A 1 433 ? 7.189 6.559 -17.851 1.00 94.50 433 ILE A CA 1
ATOM 3516 C C . ILE A 1 433 ? 6.885 5.283 -18.650 1.00 94.50 433 ILE A C 1
ATOM 3518 O O . ILE A 1 433 ? 5.901 5.233 -19.381 1.00 94.50 433 ILE A O 1
ATOM 3522 N N . SER A 1 434 ? 7.669 4.213 -18.485 1.00 93.06 434 SER A N 1
ATOM 3523 C CA . SER A 1 434 ? 7.464 2.979 -19.254 1.00 93.06 434 SER A CA 1
ATOM 3524 C C . SER A 1 434 ? 6.193 2.212 -18.872 1.00 93.06 434 SER A C 1
ATOM 3526 O O . SER A 1 434 ? 5.801 1.297 -19.593 1.00 93.06 434 SER A O 1
ATOM 3528 N N . ARG A 1 435 ? 5.547 2.559 -17.747 1.00 91.50 435 ARG A N 1
ATOM 3529 C CA . ARG A 1 435 ? 4.299 1.919 -17.296 1.00 91.50 435 ARG A CA 1
ATOM 3530 C C . ARG A 1 435 ? 3.107 2.200 -18.204 1.00 91.50 435 ARG A C 1
ATOM 3532 O O . ARG A 1 435 ? 2.200 1.376 -18.223 1.00 91.50 435 ARG A O 1
ATOM 3539 N N . ASN A 1 436 ? 3.126 3.321 -18.934 1.00 91.81 436 ASN A N 1
ATOM 3540 C CA . ASN A 1 436 ? 2.143 3.686 -19.956 1.00 91.81 436 ASN A CA 1
ATOM 3541 C C . ASN A 1 436 ? 0.683 3.425 -19.527 1.00 91.81 436 ASN A C 1
ATOM 3543 O O . ASN A 1 436 ? -0.064 2.730 -20.212 1.00 91.81 436 ASN A O 1
ATOM 3547 N N . GLU A 1 437 ? 0.289 3.918 -18.349 1.00 91.00 437 GLU A N 1
ATOM 3548 C CA . GLU A 1 437 ? -0.958 3.486 -17.697 1.00 91.00 437 GLU A CA 1
ATOM 3549 C C . GLU A 1 437 ? -2.229 3.957 -18.430 1.00 91.00 437 GLU A C 1
ATOM 3551 O O . GLU A 1 437 ? -3.278 3.337 -18.279 1.00 91.00 437 GLU A O 1
ATOM 3556 N N . ASP A 1 438 ? -2.130 4.983 -19.281 1.00 91.31 438 ASP A N 1
ATOM 3557 C CA . ASP A 1 438 ? -3.239 5.488 -20.107 1.00 91.31 438 ASP A CA 1
ATOM 3558 C C . ASP A 1 438 ? -3.512 4.654 -21.374 1.00 91.31 438 ASP A C 1
ATOM 3560 O O . ASP A 1 438 ? -4.446 4.950 -22.121 1.00 91.31 438 ASP A O 1
ATOM 3564 N N . THR A 1 439 ? -2.727 3.603 -21.644 1.00 86.50 439 THR A N 1
ATOM 3565 C CA . THR A 1 439 ? -2.969 2.733 -22.805 1.00 86.50 439 THR A CA 1
ATOM 3566 C C . THR A 1 439 ? -4.335 2.052 -22.727 1.00 86.50 439 THR A C 1
ATOM 3568 O O . THR A 1 439 ? -4.740 1.566 -21.672 1.00 86.50 439 THR A O 1
ATOM 3571 N N . THR A 1 440 ? -5.038 1.957 -23.855 1.00 80.94 440 THR A N 1
ATOM 3572 C CA . THR A 1 440 ? -6.329 1.256 -23.977 1.00 80.94 440 THR A CA 1
ATOM 3573 C C . THR A 1 440 ? -6.203 -0.138 -24.598 1.00 80.94 440 THR A C 1
ATOM 3575 O O . THR A 1 440 ? -7.186 -0.879 -24.632 1.00 80.94 440 THR A O 1
ATOM 3578 N N . ASN A 1 441 ? -5.005 -0.512 -25.061 1.00 76.06 441 ASN A N 1
ATOM 3579 C CA . ASN A 1 441 ? -4.750 -1.799 -25.704 1.00 76.06 441 ASN A CA 1
ATOM 3580 C C . ASN A 1 441 ? -4.720 -2.935 -24.672 1.00 76.06 441 ASN A C 1
ATOM 3582 O O . ASN A 1 441 ? -3.760 -3.064 -23.911 1.00 76.06 441 ASN A O 1
ATOM 3586 N N . THR A 1 442 ? -5.738 -3.792 -24.695 1.00 67.00 442 THR A N 1
ATOM 3587 C CA . THR A 1 442 ? -5.779 -5.060 -23.959 1.00 67.00 442 THR A CA 1
ATOM 3588 C C . THR A 1 442 ? -5.188 -6.170 -24.838 1.00 67.00 442 THR A C 1
ATOM 3590 O O . THR A 1 442 ? -5.718 -6.495 -25.900 1.00 67.00 442 THR A O 1
ATOM 3593 N N . SER A 1 443 ? -4.041 -6.744 -24.459 1.00 58.06 443 SER A N 1
ATOM 3594 C CA . SER A 1 443 ? -3.464 -7.882 -25.193 1.00 58.06 443 SER A CA 1
ATOM 3595 C C . SER A 1 443 ? -4.033 -9.207 -24.664 1.00 58.06 443 SER A C 1
ATOM 3597 O O . SER A 1 443 ? -4.336 -9.343 -23.480 1.00 58.06 443 SER A O 1
ATOM 3599 N N . LYS A 1 444 ? -4.151 -10.232 -25.524 1.00 46.56 444 LYS A N 1
ATOM 3600 C CA . LYS A 1 444 ? -4.643 -11.572 -25.125 1.00 46.56 444 LYS A CA 1
ATOM 3601 C C . LYS A 1 444 ? -3.746 -12.279 -24.089 1.00 46.56 444 LYS A C 1
ATOM 3603 O O . LYS A 1 444 ? -4.211 -13.207 -23.431 1.00 46.56 444 LYS A O 1
ATOM 3608 N N . GLN A 1 445 ? -2.497 -11.833 -23.912 1.00 51.53 445 GLN A N 1
ATOM 3609 C CA . GLN A 1 445 ? -1.562 -12.342 -22.895 1.00 51.53 445 GLN A CA 1
ATOM 3610 C C . GLN A 1 445 ? -1.912 -11.896 -21.461 1.00 51.53 445 GLN A C 1
ATOM 3612 O O . GLN A 1 445 ? -1.363 -12.430 -20.503 1.00 51.53 445 GLN A O 1
ATOM 3617 N N . GLU A 1 446 ? -2.858 -10.968 -21.281 1.00 55.81 446 GLU A N 1
ATOM 3618 C CA . GLU A 1 446 ? -3.364 -10.576 -19.953 1.00 55.81 446 GLU A CA 1
ATOM 3619 C C . GLU A 1 446 ? -4.215 -11.676 -19.278 1.00 55.81 446 GLU A C 1
ATOM 3621 O O . GLU A 1 446 ? -4.452 -11.615 -18.071 1.00 55.81 446 GLU A O 1
ATOM 3626 N N . SER A 1 447 ? -4.653 -12.688 -20.044 1.00 48.00 447 SER A N 1
ATOM 3627 C CA . SER A 1 447 ? -5.541 -13.773 -19.589 1.00 48.00 447 SER A CA 1
ATOM 3628 C C . SER A 1 447 ? -4.833 -14.952 -18.909 1.00 48.00 447 SER A C 1
ATOM 3630 O O . SER A 1 447 ? -5.480 -15.759 -18.242 1.00 48.00 447 SER A O 1
ATOM 3632 N N . THR A 1 448 ? -3.509 -15.075 -19.042 1.00 47.44 448 THR A N 1
ATOM 3633 C CA . THR A 1 448 ? -2.754 -16.203 -18.477 1.00 47.44 448 THR A CA 1
ATOM 3634 C C . THR A 1 448 ? -2.329 -15.927 -17.031 1.00 47.44 448 THR A C 1
ATOM 3636 O O . THR A 1 448 ? -1.766 -14.872 -16.726 1.00 47.44 448 THR A O 1
ATOM 3639 N N . THR A 1 449 ? -2.532 -16.903 -16.136 1.00 46.03 449 THR A N 1
ATOM 3640 C CA . THR A 1 449 ? -2.023 -16.928 -14.743 1.00 46.03 449 THR A CA 1
ATOM 3641 C C . THR A 1 449 ? -0.492 -16.929 -14.658 1.00 46.03 449 THR A C 1
ATOM 3643 O O . THR A 1 449 ? 0.082 -16.770 -13.579 1.00 46.03 449 THR A O 1
ATOM 3646 N N . GLU A 1 450 ? 0.198 -17.045 -15.792 1.00 39.66 450 GLU A N 1
ATOM 3647 C CA . GLU A 1 450 ? 1.647 -16.964 -15.875 1.00 39.66 450 GLU A CA 1
ATOM 3648 C C . GLU A 1 450 ? 2.131 -15.551 -15.511 1.00 39.66 450 GLU A C 1
ATOM 3650 O O . GLU A 1 450 ? 1.955 -14.554 -16.216 1.00 39.66 450 GLU A O 1
ATOM 3655 N N . ILE A 1 451 ? 2.742 -15.431 -14.335 1.00 41.34 451 ILE A N 1
ATOM 3656 C CA . ILE A 1 451 ? 3.809 -14.450 -14.132 1.00 41.34 451 ILE A CA 1
ATOM 3657 C C . ILE A 1 451 ? 5.007 -14.922 -14.971 1.00 41.34 451 ILE A C 1
ATOM 3659 O O . ILE A 1 451 ? 5.268 -16.124 -14.988 1.00 41.34 451 ILE A O 1
ATOM 3663 N N . PRO A 1 452 ? 5.755 -14.048 -15.665 1.00 35.91 452 PRO A N 1
ATOM 3664 C CA . PRO A 1 452 ? 7.013 -14.472 -16.261 1.00 35.91 452 PRO A CA 1
ATOM 3665 C C . PRO A 1 452 ? 7.971 -14.936 -15.152 1.00 35.91 452 PRO A C 1
ATOM 3667 O O . PRO A 1 452 ? 8.117 -14.278 -14.120 1.00 35.91 452 PRO A O 1
ATOM 3670 N N . MET A 1 453 ? 8.559 -16.108 -15.362 1.00 39.19 453 MET A N 1
ATOM 3671 C CA . MET A 1 453 ? 9.414 -16.850 -14.436 1.00 39.19 453 MET A CA 1
ATOM 3672 C C . MET A 1 453 ? 10.850 -16.289 -14.386 1.00 39.19 453 MET A C 1
ATOM 3674 O O . MET A 1 453 ? 11.292 -15.651 -15.336 1.00 39.19 453 MET A O 1
ATOM 3678 N N . GLN A 1 454 ? 11.561 -16.665 -13.312 1.00 35.94 454 GLN A N 1
ATOM 3679 C CA . GLN A 1 454 ? 13.021 -16.814 -13.129 1.00 35.94 454 GLN A CA 1
ATOM 3680 C C . GLN A 1 454 ? 13.666 -15.898 -12.077 1.00 35.94 454 GLN A C 1
ATOM 3682 O O . GLN A 1 454 ? 14.201 -14.837 -12.368 1.00 35.94 454 GLN A O 1
ATOM 3687 N N . TYR A 1 455 ? 13.723 -16.413 -10.848 1.00 37.34 455 TYR A N 1
ATOM 3688 C CA . TYR A 1 455 ? 14.995 -16.476 -10.125 1.00 37.34 455 TYR A CA 1
ATOM 3689 C C . TYR A 1 455 ? 15.207 -17.946 -9.755 1.00 37.34 455 TYR A C 1
ATOM 3691 O O . TYR A 1 455 ? 14.855 -18.385 -8.663 1.00 37.34 455 TYR A O 1
ATOM 3699 N N . GLN A 1 456 ? 15.662 -18.744 -10.724 1.00 32.66 456 GLN A N 1
ATOM 3700 C CA . GLN A 1 456 ? 16.290 -20.023 -10.409 1.00 32.66 456 GLN A CA 1
ATOM 3701 C C . GLN A 1 456 ? 17.679 -19.686 -9.881 1.00 32.66 456 GLN A C 1
ATOM 3703 O O . GLN A 1 456 ? 18.502 -19.216 -10.649 1.00 32.66 456 GLN A O 1
ATOM 3708 N N . ASP A 1 457 ? 17.854 -19.810 -8.567 1.00 31.69 457 ASP A N 1
ATOM 3709 C CA . ASP A 1 457 ? 19.086 -20.259 -7.907 1.00 31.69 457 ASP A CA 1
ATOM 3710 C C . ASP A 1 457 ? 18.813 -20.339 -6.399 1.00 31.69 457 ASP A C 1
ATOM 3712 O O . ASP A 1 457 ? 19.203 -19.491 -5.599 1.00 31.69 457 ASP A O 1
ATOM 3716 N N . ALA A 1 458 ? 18.063 -21.371 -6.012 1.00 32.53 458 ALA A N 1
ATOM 3717 C CA . ALA A 1 458 ? 17.938 -21.805 -4.623 1.00 32.53 458 ALA A CA 1
ATOM 3718 C C . ALA A 1 458 ? 17.903 -23.339 -4.541 1.00 32.53 458 ALA A C 1
ATOM 3720 O O . ALA A 1 458 ? 17.128 -23.920 -3.792 1.00 32.53 458 ALA A O 1
ATOM 3721 N N . ASN A 1 459 ? 18.768 -24.012 -5.306 1.00 33.91 459 ASN A N 1
ATOM 3722 C CA . ASN A 1 459 ? 19.211 -25.355 -4.941 1.00 33.91 459 ASN A CA 1
ATOM 3723 C C . ASN A 1 459 ? 20.423 -25.206 -4.017 1.00 33.91 459 ASN A C 1
ATOM 3725 O O . ASN A 1 459 ? 21.552 -25.180 -4.495 1.00 33.91 459 ASN A O 1
ATOM 3729 N N . ASN A 1 460 ? 20.156 -25.011 -2.721 1.00 32.12 460 ASN A N 1
ATOM 3730 C CA . ASN A 1 460 ? 20.959 -25.462 -1.572 1.00 32.12 460 ASN A CA 1
ATOM 3731 C C . ASN A 1 460 ? 20.636 -24.628 -0.327 1.00 32.12 460 ASN A C 1
ATOM 3733 O O . ASN A 1 460 ? 21.427 -23.795 0.102 1.00 32.12 460 ASN A O 1
ATOM 3737 N N . TYR A 1 461 ? 19.499 -24.908 0.303 1.00 26.33 461 TYR A N 1
ATOM 3738 C CA . TYR A 1 461 ? 19.442 -24.896 1.762 1.00 26.33 461 TYR A CA 1
ATOM 3739 C C . TYR A 1 461 ? 18.787 -26.205 2.205 1.00 26.33 461 TYR A C 1
ATOM 3741 O O . TYR A 1 461 ? 17.757 -26.582 1.641 1.00 26.33 461 TYR A O 1
ATOM 3749 N N . PRO A 1 462 ? 19.399 -26.952 3.139 1.00 25.45 462 PRO A N 1
ATOM 3750 C CA . PRO A 1 462 ? 18.845 -28.214 3.589 1.00 25.45 462 PRO A CA 1
ATOM 3751 C C . PRO A 1 462 ? 17.500 -27.951 4.262 1.00 25.45 462 PRO A C 1
ATOM 3753 O O . PRO A 1 462 ? 17.390 -27.109 5.152 1.00 25.45 462 PRO A O 1
ATOM 3756 N N . ILE A 1 463 ? 16.487 -28.700 3.835 1.00 26.73 463 ILE A N 1
ATOM 3757 C CA . ILE A 1 463 ? 15.234 -28.858 4.564 1.00 26.73 463 ILE A CA 1
ATOM 3758 C C . ILE A 1 463 ? 15.614 -29.454 5.922 1.00 26.73 463 ILE A C 1
ATOM 3760 O O . ILE A 1 463 ? 15.822 -30.661 6.037 1.00 26.73 463 ILE A O 1
ATOM 3764 N N . THR A 1 464 ? 15.746 -28.628 6.959 1.00 27.44 464 THR A N 1
ATOM 3765 C CA . THR A 1 464 ? 15.703 -29.138 8.327 1.00 27.44 464 THR A CA 1
ATOM 3766 C C . THR A 1 464 ? 14.255 -29.490 8.606 1.00 27.44 464 THR A C 1
ATOM 3768 O O . THR A 1 464 ? 13.442 -28.643 8.970 1.00 27.44 464 THR A O 1
ATOM 3771 N N . SER A 1 465 ? 13.930 -30.757 8.362 1.00 27.56 465 SER A N 1
ATOM 3772 C CA . SER A 1 465 ? 12.736 -31.412 8.869 1.00 27.56 465 SER A CA 1
ATOM 3773 C C . SER A 1 465 ? 12.640 -31.153 10.371 1.00 27.56 465 SER A C 1
ATOM 3775 O O . SER A 1 465 ? 13.454 -31.660 11.144 1.00 27.56 465 SER A O 1
ATOM 3777 N N . VAL A 1 466 ? 11.658 -30.360 10.785 1.00 28.84 466 VAL A N 1
ATOM 3778 C CA . VAL A 1 466 ? 11.210 -30.363 12.177 1.00 28.84 466 VAL A CA 1
ATOM 3779 C C . VAL A 1 466 ? 10.527 -31.722 12.400 1.00 28.84 466 VAL A C 1
ATOM 3781 O O . VAL A 1 466 ? 9.637 -32.063 11.616 1.00 28.84 466 VAL A O 1
ATOM 3784 N N . PRO A 1 467 ? 10.950 -32.543 13.378 1.00 27.77 467 PRO A N 1
ATOM 3785 C CA . PRO A 1 467 ? 10.360 -33.859 13.594 1.00 27.77 467 PRO A CA 1
ATOM 3786 C C . PRO A 1 467 ? 8.899 -33.747 14.045 1.00 27.77 467 PRO A C 1
ATOM 3788 O O . PRO A 1 467 ? 8.591 -33.083 15.032 1.00 27.77 467 PRO A O 1
ATOM 3791 N N . ASN A 1 468 ? 8.013 -34.429 13.320 1.00 33.75 468 ASN A N 1
ATOM 3792 C CA . ASN A 1 468 ? 6.655 -34.749 13.749 1.00 33.75 468 ASN A CA 1
ATOM 3793 C C . ASN A 1 468 ? 6.711 -35.929 14.728 1.00 33.75 468 ASN A C 1
ATOM 3795 O O . ASN A 1 468 ? 6.870 -37.059 14.290 1.00 33.75 468 ASN A O 1
ATOM 3799 N N . GLU A 1 469 ? 6.567 -35.661 16.023 1.00 29.78 469 GLU A N 1
ATOM 3800 C CA . GLU A 1 469 ? 6.267 -36.603 17.117 1.00 29.78 469 GLU A CA 1
ATOM 3801 C C . GLU A 1 469 ? 6.038 -35.695 18.349 1.00 29.78 469 GLU A C 1
ATOM 3803 O O . GLU A 1 469 ? 6.892 -34.875 18.651 1.00 29.78 469 GLU A O 1
ATOM 3808 N N . GLN A 1 470 ? 4.929 -35.634 19.089 1.00 26.23 470 GLN A N 1
ATOM 3809 C CA . GLN A 1 470 ? 3.869 -36.573 19.430 1.00 26.23 470 GLN A CA 1
ATOM 3810 C C . GLN A 1 470 ? 2.580 -35.767 19.711 1.00 26.23 470 GLN A C 1
ATOM 3812 O O . GLN A 1 470 ? 2.559 -34.916 20.600 1.00 26.23 470 GLN A O 1
ATOM 3817 N N . LEU A 1 471 ? 1.481 -36.057 19.011 1.00 28.81 471 LEU A N 1
ATOM 3818 C CA . LEU A 1 471 ? 0.138 -35.728 19.500 1.00 28.81 471 LEU A CA 1
ATOM 3819 C C . LEU A 1 471 ? -0.326 -36.905 20.362 1.00 28.81 471 LEU A C 1
ATOM 3821 O O . LEU A 1 471 ? -0.728 -37.947 19.848 1.00 28.81 471 LEU A O 1
ATOM 3825 N N . LEU A 1 472 ? -0.222 -36.743 21.681 1.00 28.39 472 LEU A N 1
ATOM 3826 C CA . LEU A 1 472 ? -0.832 -37.647 22.649 1.00 28.39 472 LEU A CA 1
ATOM 3827 C C . LEU A 1 472 ? -2.357 -37.561 22.528 1.00 28.39 472 LEU A C 1
ATOM 3829 O O . LEU A 1 472 ? -2.988 -36.553 22.842 1.00 28.39 472 LEU A O 1
ATOM 3833 N N . VAL A 1 473 ? -2.921 -38.668 22.061 1.00 28.00 473 VAL A N 1
ATOM 3834 C CA . VAL A 1 473 ? -4.337 -39.013 22.094 1.00 28.00 473 VAL A CA 1
ATOM 3835 C C . VAL A 1 473 ? -4.770 -39.141 23.556 1.00 28.00 473 VAL A C 1
ATOM 3837 O O . VAL A 1 473 ? -4.408 -40.105 24.222 1.00 28.00 473 VAL A O 1
ATOM 3840 N N . ASN A 1 474 ? -5.581 -38.206 24.051 1.00 25.91 474 ASN A N 1
ATOM 3841 C CA . ASN A 1 474 ? -6.408 -38.438 25.237 1.00 25.91 474 ASN A CA 1
ATOM 3842 C C . ASN A 1 474 ? -7.812 -38.829 24.774 1.00 25.91 474 ASN A C 1
ATOM 3844 O O . ASN A 1 474 ? -8.697 -37.990 24.614 1.00 25.91 474 ASN A O 1
ATOM 3848 N N . ALA A 1 475 ? -7.986 -40.128 24.534 1.00 28.20 475 ALA A N 1
ATOM 3849 C CA . ALA A 1 475 ? -9.292 -40.751 24.423 1.00 28.20 475 ALA A CA 1
ATOM 3850 C C . ALA A 1 475 ? -9.885 -40.912 25.830 1.00 28.20 475 ALA A C 1
ATOM 3852 O O . ALA A 1 475 ? -9.286 -41.507 26.726 1.00 28.20 475 ALA A O 1
ATOM 3853 N N . SER A 1 476 ? -11.081 -40.365 26.010 1.00 27.97 476 SER A N 1
ATOM 3854 C CA . SER A 1 476 ? -11.945 -40.560 27.163 1.00 27.97 476 SER A CA 1
ATOM 3855 C C . SER A 1 476 ? -12.362 -42.030 27.281 1.00 27.97 476 SER A C 1
ATOM 3857 O O . SER A 1 476 ? -13.182 -42.532 26.516 1.00 27.97 476 SER A O 1
ATOM 3859 N N . HIS A 1 477 ? -11.832 -42.731 28.282 1.00 27.06 477 HIS A N 1
ATOM 3860 C CA . HIS A 1 477 ? -12.403 -43.992 28.743 1.00 27.06 477 HIS A CA 1
ATOM 3861 C C . HIS A 1 477 ? -13.623 -43.722 29.629 1.00 27.06 477 HIS A C 1
ATOM 3863 O O . HIS A 1 477 ? -13.487 -43.434 30.816 1.00 27.06 477 HIS A O 1
ATOM 3869 N N . HIS A 1 478 ? -14.819 -43.900 29.065 1.00 29.30 478 HIS A N 1
ATOM 3870 C CA . HIS A 1 478 ? -15.970 -44.372 29.830 1.00 29.30 478 HIS A CA 1
ATOM 3871 C C . HIS A 1 478 ? -16.190 -45.854 29.518 1.00 29.30 478 HIS A C 1
ATOM 3873 O O . HIS A 1 478 ? -16.373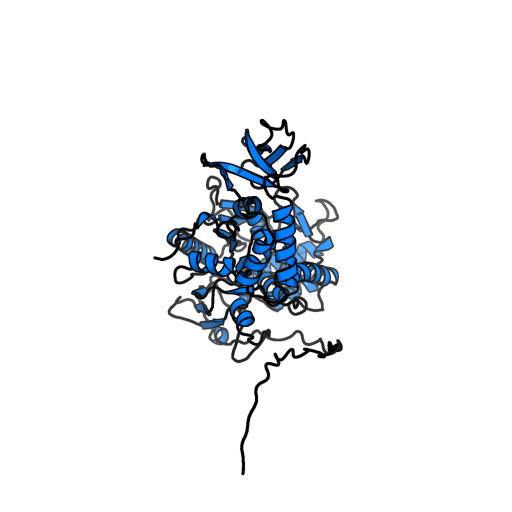 -46.246 28.369 1.00 29.30 478 HIS A O 1
ATOM 3879 N N . ARG A 1 479 ? -16.126 -46.673 30.572 1.00 25.72 479 ARG A N 1
ATOM 3880 C CA . ARG A 1 479 ? -16.534 -48.080 30.588 1.00 25.72 479 ARG A CA 1
ATOM 3881 C C . ARG A 1 479 ? -18.053 -48.205 30.455 1.00 25.72 479 ARG A C 1
ATOM 3883 O O . ARG A 1 479 ? -18.778 -47.484 31.136 1.00 25.72 479 ARG A O 1
ATOM 3890 N N . SER A 1 480 ? -18.495 -49.170 29.661 1.00 26.34 480 SER A N 1
ATOM 3891 C CA . SER A 1 480 ? -19.566 -50.154 29.931 1.00 26.34 480 SER A CA 1
ATOM 3892 C C . SER A 1 480 ? -19.779 -50.894 28.605 1.00 26.34 480 SER A C 1
ATOM 3894 O O . SER A 1 480 ? -20.063 -50.281 27.587 1.00 26.34 480 SER A O 1
ATOM 3896 N N . ASP A 1 481 ? -19.225 -52.093 28.481 1.00 26.42 481 ASP A N 1
ATOM 3897 C CA . ASP A 1 481 ? -19.843 -53.379 28.827 1.00 26.42 481 ASP A CA 1
ATOM 3898 C C . ASP A 1 481 ? -20.765 -53.916 27.723 1.00 26.42 481 ASP A C 1
ATOM 3900 O O . ASP A 1 481 ? -21.679 -53.244 27.258 1.00 26.42 481 ASP A O 1
ATOM 3904 N N . ALA A 1 482 ? -20.527 -55.200 27.441 1.00 27.91 482 ALA A N 1
ATOM 3905 C CA . ALA A 1 482 ? -21.472 -56.211 26.981 1.00 27.91 482 ALA A CA 1
ATOM 3906 C C . ALA A 1 482 ? -21.675 -56.459 25.468 1.00 27.91 482 ALA A C 1
ATOM 3908 O O . ALA A 1 482 ? -22.518 -55.862 24.814 1.00 27.91 482 ALA A O 1
ATOM 3909 N N . PHE A 1 483 ? -20.977 -57.520 25.035 1.00 25.84 483 PHE A N 1
ATOM 3910 C CA . PHE A 1 483 ? -21.535 -58.780 24.509 1.00 25.84 483 PHE A CA 1
ATOM 3911 C C . PHE A 1 483 ? -22.011 -58.919 23.049 1.00 25.84 483 PHE A C 1
ATOM 3913 O O . PHE A 1 483 ? -22.906 -58.220 22.590 1.00 25.84 483 PHE A O 1
ATOM 3920 N N . HIS A 1 484 ? -21.494 -60.020 22.473 1.00 27.58 484 HIS A N 1
ATOM 3921 C CA . HIS A 1 484 ? -22.006 -60.888 21.402 1.00 27.58 484 HIS A CA 1
ATOM 3922 C C . HIS A 1 484 ? -21.989 -60.346 19.974 1.00 27.58 484 HIS A C 1
ATOM 3924 O O . HIS A 1 484 ? -22.361 -59.212 19.719 1.00 27.58 484 HIS A O 1
ATOM 3930 N N . ASP A 1 485 ? -21.688 -61.128 18.947 1.00 27.70 485 ASP A N 1
ATOM 3931 C CA . ASP A 1 485 ? -21.020 -62.420 18.719 1.00 27.70 485 ASP A CA 1
ATOM 3932 C C . ASP A 1 485 ? -20.976 -62.528 17.179 1.00 27.70 485 ASP A C 1
ATOM 3934 O O . ASP A 1 485 ? -21.852 -61.960 16.530 1.00 27.70 485 ASP A O 1
ATOM 3938 N N . ALA A 1 486 ? -19.964 -63.234 16.658 1.00 29.12 486 ALA A N 1
ATOM 3939 C CA . ALA A 1 486 ? -19.961 -64.124 15.477 1.00 29.12 486 ALA A CA 1
ATOM 3940 C C . ALA A 1 486 ? -20.675 -63.670 14.162 1.00 29.12 486 ALA A C 1
ATOM 3942 O O . ALA A 1 486 ? -21.814 -63.225 14.166 1.00 29.12 486 ALA A O 1
ATOM 3943 N N . GLU A 1 487 ? -20.130 -63.786 12.950 1.00 34.00 487 GLU A N 1
ATOM 3944 C CA . GLU A 1 487 ? -19.002 -64.520 12.345 1.00 34.00 487 GLU A CA 1
ATOM 3945 C C . GLU A 1 487 ? -18.379 -63.685 11.216 1.00 34.00 487 GLU A C 1
ATOM 3947 O O . GLU A 1 487 ? -19.111 -62.867 10.607 1.00 34.00 487 GLU A O 1
#

Sequence (487 aa):
MSEQHDLSQLGVITVVFNPVRYEIRYKLYFEFKEHMARSGINLTTVECIFPKATKFGLPEQKFEVTRSDNPHDIQIIAPSVMWIKENLINIAAQRLPKHVRKTQRNKPLLLSNGFAYTIDKTTDEKIYWKCESAQSLKCKGRIHTNSLSTIILHETNNHNHLGKAVSSEIRIFEEKIRDRAINYNESTQTVIDNCLMNLSDNAVARIPNFKHIKNLYIFCTTCKFCSDWPHLTIRALQQYPIVQLFKVGFFNGSDGEKDVLRTDYSFGYSICHNKPIARHHPDWYAHPGYAWAMHRNAFDAIGGLLDFCIVGPGDLHFAYALLGRIHETYPCSLGKDYQQSAEEWGNRLATIAGHGANVGYVNTDLFHRWHGSRESRGYNSRWSILIDYQYSPVTDLRHDKISGVIDFNSTLGECIDDPRIKKMKQAMVNYFISRNEDTTNTSKQESTTEIPMQYQDANNYPITSVPNEQLLVNASHHRSDAFHDAE